Protein AF-A0A7C7NMW3-F1 (afdb_monomer)

Secondary structure (DSSP, 8-state):
---EEEEEEEEEEETTEEEEEEE-TT--TT--GGG--HHHHHHHHHHHT-S-EEEEE--SSTT--EEEEEE-TTS-B---HHHHHHHHHHHHHHTSS-SEEEEEETTEEEEEEEETTTTEEEEEPSPP---EE--SSTTTT-EEEESSSEEEEEE-SSHHHHHH--HHHHHHHHHTSGGGTTT--EEEEEEEEETTEEEEEEEETTTTEEES--HHHHHHHHHHHHHHH--SSEEEEEETTEEEEEEESSTT-EEEEE-EEEEEEEEEEEETTS-------PPP----GGGG--TT-EEEEEEEPP-SSTTTTT-EEEEEEEESSSSSPEEEEEEEEE----TTHHHHHHTT--EEEEEEEEHHHHHHHHHHTT--EEEEE----HHHHHHHHHHHHHHTSTTTSEEE-BTTTBSHHHHHHHHHHHHHGGGEE------S-BTTTTTHHHHTTSHHHHHHHHHH--GGGGSBP-TTTTTTSHHHHHHHHTT-EETTEES--GGGEEEEE--SS-SS-SS-TT-GGGGHHHHHHHHHHHHHHHHHHHHHH--S-SS--HHHHHHHHHHHHHHHHHHHHHHHHHHHHHHS--GGGTT-TTHHHHGGGGGGGS-TT-TTHHHHHHHHHHHHHHHHHHTTTTSSS---HHHHHHHHHHHHHHS----S----

Mean predicted aligned error: 14.84 Å

Sequence (668 aa):
MAEELQIEFQKWEGTGNTFIIINALGCGEDVDLFSLEDSVVEEICRKENTDGLIVLGESSELGVDMRCDYRNPDGSRSFCGNGTRASYAYARREGWVGERAVFKACDGLHEVKQNSNYELPSVKFRPVGEPRRILEGEFSGDFFLDTGSPHHLHYVKDEIELREFDIDGFGRKVRYSDMYSPDGSNVNAVLVRGVGEISLRTYERGVEAETKACGTGAVAAALTDFSINAGDKERKVKMEGGDLFVEFDKPDEVWLAGKASEMRRGVMKILGLLLLGMGLLQAPLQAQWFDNLSDEAVVSVLTGSPGADTYSAFGHTAIRIYDPSEVPVVDWVFNYGTFSFSDDFYMKFLKGHLDYTLTAAPFHMFNKSYLDEGRGLFEQILRLSTDEVRSVAKYLSWNLQEENAGYRYEFFRDNCASRVIVVLENALGEGFQTNCIADGRTFRDGLDPYIDGSPWTAFGMDFVLGSRADNVMPPCGSAYIPDDLSKALLSMTVNGEPLTSEADKIDLLIVEGAWLSGAPPESAARLVPTIVMVLLALIIAFLRFKSRTSTPQSSPNVNFKLFKIARSVVLIVASALGVMLLVMWTLTDHTDTWANCNLLWSLPALVYFVPTKFKMKATMTYVSVVLIATYLLLSPGILPQFTSISLWGAAISVILALTPIKPFINVR

Nearest PDB structures (foldseek):
  2otn-assembly1_A  TM=8.251E-01  e=8.794E-20  Bacillus anthracis str. Ames
  6d13-assembly1_A  TM=8.441E-01  e=9.697E-19  Escherichia coli S88
  4ik0-assembly1_A  TM=8.181E-01  e=1.616E-18  Escherichia coli K-12
  5h2g-assembly1_B  TM=7.554E-01  e=1.120E-16  Corynebacterium glutamicum ATCC 13032
  3fve-assembly1_A  TM=7.428E-01  e=6.359E-16  Mycobacterium tuberculosis

Radius of gyration: 34.9 Å; Cα contacts (8 Å, |Δi|>4): 1322; chains: 1; bounding box: 82×59×118 Å

Foldseek 3Di:
DFDWDKFKWFWKFQLQFIEIEGEPEPDAPVDDPLQFDLVVFLVCCVVVVGQWYWYWYDDPDFQALIETFTAGNSRDTADAQSSVQQVVVVCVVVLSDDQWGWYQGPVGIKIWGQDPVVSFIKIWFAQWDAKDAACDDPRHGWIWTCRSFTETEDEDEDDVCVVPPPCLVVQVPQQVDPVQPPQGHKYWYWYDPDVQEIEIWICDRPVSGIGQDGQSNQQNRLNVCCVVPNDAQKHWYQGNSGIWIWHADHSRTIMITGHMDTDDMDMDIDRPPRRDDDDDDDDDDDDQVLVVADQQKWKKKKWKFAAPDPLRLLTFIWIWIFGVPDVVTRTKTWFQRAFHDDPCCVVCVLQLFGKTFIDMHGVSVVLVVCVVRLIWMKMFIWPDGSQLSSLLSVLSSVCNDPVRGIDGDDLQADTRQNVVVVSSCNSQPPQKDLQFAFPFAFLLSLCCQRCLQPQVVNVVCLLQFALNSLDRAHGCSSRSRRVVSVVSLQRMGGNNHRGTDPVRMGTPGDHDDDSHDHHDPPDPVSCVLLVVLLVLLVLLVVLLVQLQPDDPDDDPPVSVVVNLVSLVVLLVVLCVSLVSLVCCQPRHPNVRSHNHLLNLQSNLSCLVVVDPPDPCSVVSLVVSLVSLVCSLVCQPPNDSGHHDSSSVSSSSSRSSSSDDRDHPDDPD

Solvent-accessible surface area (backbone atoms only — not comparable to full-atom values): 35548 Å² total; per-residue (Å²): 130,81,60,69,44,75,46,61,38,34,36,32,31,20,34,60,40,34,33,39,39,30,73,50,68,85,56,60,94,91,58,66,71,90,60,59,42,38,71,57,42,25,51,50,19,63,75,68,69,35,65,14,40,30,42,38,29,76,40,95,50,88,69,34,69,28,28,43,49,40,21,37,42,77,31,50,74,50,82,48,62,37,56,53,22,30,52,48,50,49,35,36,72,76,54,71,43,67,66,52,48,28,34,37,40,80,85,43,76,28,48,34,33,60,37,80,92,76,74,24,33,21,31,39,49,66,68,32,67,75,65,40,73,36,83,64,74,96,60,46,76,27,35,38,30,48,56,94,53,50,33,36,41,41,78,42,92,48,74,64,52,60,70,70,50,59,49,57,66,52,23,53,55,56,27,71,26,82,91,31,59,92,86,33,32,23,29,32,45,35,34,79,77,52,93,50,32,36,37,51,48,38,20,35,68,92,72,78,37,72,47,44,50,53,56,57,53,46,50,41,52,42,56,41,48,39,75,76,70,54,81,72,57,44,26,41,35,40,31,84,28,40,62,34,37,37,41,41,86,48,58,67,44,34,36,44,31,36,51,51,48,82,74,49,75,53,75,46,78,43,70,66,85,63,76,87,73,85,87,82,78,90,82,87,83,74,79,63,70,44,78,68,59,49,86,72,38,41,40,29,44,36,39,35,40,30,38,92,49,85,91,31,32,64,25,39,32,32,42,32,41,40,21,83,82,45,87,63,56,38,46,38,31,41,31,48,77,42,67,75,88,50,99,56,35,69,61,30,50,72,33,38,51,43,64,30,31,43,44,74,43,52,40,65,50,58,55,45,55,35,59,78,70,65,33,27,29,32,37,37,42,45,70,60,55,55,69,52,38,31,31,40,47,46,45,52,57,57,34,52,35,86,93,49,18,63,45,73,54,32,78,73,73,35,36,34,29,33,44,53,54,53,47,48,45,70,34,53,40,91,43,44,43,58,72,52,68,56,84,72,45,23,54,49,65,69,42,46,78,46,27,52,22,35,31,68,58,37,54,49,47,60,62,52,47,10,28,60,30,53,38,63,36,54,58,56,40,61,18,42,36,26,71,46,28,60,57,43,45,54,54,14,24,44,75,85,40,62,27,34,50,83,86,38,51,44,80,77,36,88,55,94,76,70,70,55,43,66,50,59,93,88,40,71,69,49,48,46,54,39,52,51,23,43,49,50,25,52,49,52,52,48,32,51,52,54,43,50,70,62,74,97,69,96,66,86,55,62,49,45,55,50,34,50,52,55,31,50,52,50,33,51,53,32,22,52,53,16,49,50,51,49,43,40,51,74,71,29,60,38,65,50,30,30,80,37,69,60,43,46,43,18,40,47,30,48,56,73,76,53,56,88,86,43,86,57,47,64,58,53,47,52,51,30,46,50,43,29,49,48,43,69,66,35,40,77,85,66,45,74,36,82,73,54,70,33,56,49,18,46,43,49,32,39,45,64,47,68,53,79,86,72,68,79,67,87,76,128

pLDDT: mean 87.05, std 13.74, range [29.47, 98.56]

Structure (mmCIF, N/CA/C/O backbone):
data_AF-A0A7C7NMW3-F1
#
_entry.id   AF-A0A7C7NMW3-F1
#
loop_
_atom_site.group_PDB
_atom_site.id
_atom_site.type_symbol
_atom_site.label_atom_id
_atom_site.label_alt_id
_atom_site.label_comp_id
_atom_site.label_asym_id
_atom_site.label_entity_id
_atom_site.label_seq_id
_atom_site.pdbx_PDB_ins_code
_atom_site.Cartn_x
_atom_site.Cartn_y
_atom_site.Cartn_z
_atom_site.occupancy
_atom_site.B_iso_or_equiv
_atom_site.auth_seq_id
_atom_site.auth_comp_id
_atom_site.auth_asym_id
_atom_site.auth_atom_id
_atom_site.pdbx_PDB_model_num
ATOM 1 N N . MET A 1 1 ? 4.848 33.197 8.387 1.00 31.14 1 MET A N 1
ATOM 2 C CA . MET A 1 1 ? 6.208 32.628 8.306 1.00 31.14 1 MET A CA 1
ATOM 3 C C . MET A 1 1 ? 6.073 31.454 7.366 1.00 31.14 1 MET A C 1
ATOM 5 O O . MET A 1 1 ? 5.204 30.642 7.636 1.00 31.14 1 MET A O 1
ATOM 9 N N . ALA A 1 2 ? 6.768 31.453 6.228 1.00 38.00 2 ALA A N 1
ATOM 10 C CA . ALA A 1 2 ? 6.707 30.321 5.305 1.00 38.00 2 ALA A CA 1
ATOM 11 C C . ALA A 1 2 ? 7.278 29.093 6.026 1.00 38.00 2 ALA A C 1
ATOM 13 O O . ALA A 1 2 ? 8.357 29.197 6.613 1.00 38.00 2 ALA A O 1
ATOM 14 N N . GLU A 1 3 ? 6.533 27.991 6.059 1.00 48.53 3 GLU A N 1
ATOM 15 C CA . GLU A 1 3 ? 7.037 26.726 6.589 1.00 48.53 3 GLU A CA 1
ATOM 16 C C . GLU A 1 3 ? 8.214 26.246 5.725 1.00 48.53 3 GLU A C 1
ATOM 18 O O . GLU A 1 3 ? 8.183 26.310 4.493 1.00 48.53 3 GLU A O 1
ATOM 23 N N . GLU A 1 4 ? 9.302 25.858 6.392 1.00 60.56 4 GLU A N 1
ATOM 24 C CA . GLU A 1 4 ? 10.484 25.250 5.776 1.00 60.56 4 GLU A CA 1
ATOM 25 C C . GLU A 1 4 ? 10.201 23.755 5.604 1.00 60.56 4 GLU A C 1
ATOM 27 O O . GLU A 1 4 ? 10.144 23.024 6.596 1.00 60.56 4 GLU A O 1
ATOM 32 N N . LEU A 1 5 ? 10.053 23.291 4.363 1.00 68.69 5 LEU A N 1
ATOM 33 C CA . LEU A 1 5 ? 9.921 21.870 4.061 1.00 68.69 5 LEU A CA 1
ATOM 34 C C . LEU A 1 5 ? 11.303 21.210 4.130 1.00 68.69 5 LEU A C 1
ATOM 36 O O . LEU A 1 5 ? 12.256 21.689 3.512 1.00 68.69 5 LEU A O 1
ATOM 40 N N . GLN A 1 6 ? 11.423 20.115 4.882 1.00 74.19 6 GLN A N 1
ATOM 41 C CA . GLN A 1 6 ? 12.633 19.291 4.923 1.00 74.19 6 GLN A CA 1
ATOM 42 C C . GLN A 1 6 ? 12.448 18.068 4.030 1.00 74.19 6 GLN A C 1
ATOM 44 O O . GLN A 1 6 ? 11.530 17.288 4.252 1.00 74.19 6 GLN A O 1
ATOM 49 N N . ILE A 1 7 ? 13.324 17.903 3.040 1.00 78.75 7 ILE A N 1
ATOM 50 C CA . ILE A 1 7 ? 13.301 16.777 2.104 1.00 78.75 7 ILE A CA 1
ATOM 51 C C . ILE A 1 7 ? 14.578 15.964 2.280 1.00 78.75 7 ILE A C 1
ATOM 53 O O . ILE A 1 7 ? 15.689 16.499 2.197 1.00 78.75 7 ILE A O 1
ATOM 57 N N . GLU A 1 8 ? 14.425 14.666 2.514 1.00 83.88 8 GLU A N 1
ATOM 58 C CA . GLU A 1 8 ? 15.535 13.720 2.496 1.00 83.88 8 GLU A CA 1
ATOM 59 C C . GLU A 1 8 ? 15.934 13.390 1.058 1.00 83.88 8 GLU A C 1
ATOM 61 O O . GLU A 1 8 ? 15.092 13.199 0.181 1.00 83.88 8 GLU A O 1
ATOM 66 N N . PHE A 1 9 ? 17.236 13.302 0.813 1.00 88.88 9 PHE A N 1
ATOM 67 C CA . PHE A 1 9 ? 17.763 12.939 -0.492 1.00 88.88 9 PHE A CA 1
ATOM 68 C C . PHE A 1 9 ? 18.963 12.012 -0.378 1.00 88.88 9 PHE A C 1
ATOM 70 O O . PHE A 1 9 ? 19.660 11.950 0.643 1.00 88.88 9 PHE A O 1
ATOM 77 N N . GLN A 1 10 ? 19.248 11.332 -1.482 1.00 92.69 10 GLN A N 1
ATOM 78 C CA . GLN A 1 10 ? 20.427 10.498 -1.623 1.00 92.69 10 GLN A CA 1
ATOM 79 C C . GLN A 1 10 ? 21.188 10.874 -2.879 1.00 92.69 10 GLN A C 1
ATOM 81 O O . GLN A 1 10 ? 20.622 10.944 -3.964 1.00 92.69 10 GLN A O 1
ATOM 86 N N . LYS A 1 11 ? 22.492 11.089 -2.741 1.00 94.25 11 LYS A N 1
ATOM 87 C CA . LYS A 1 11 ? 23.376 11.280 -3.879 1.00 94.25 11 LYS A CA 1
ATOM 88 C C . LYS A 1 11 ? 23.868 9.925 -4.362 1.00 94.25 11 LYS A C 1
ATOM 90 O O . LYS A 1 11 ? 24.456 9.170 -3.586 1.00 94.25 11 LYS A O 1
ATOM 95 N N . TRP A 1 12 ? 23.649 9.649 -5.635 1.00 96.19 12 TRP A N 1
ATOM 96 C CA . TRP A 1 12 ? 24.014 8.417 -6.319 1.00 96.19 12 TRP A CA 1
ATOM 97 C C . TRP A 1 12 ? 24.934 8.708 -7.493 1.00 96.19 12 TRP A C 1
ATOM 99 O O . TRP A 1 12 ? 24.940 9.814 -8.024 1.00 96.19 12 TRP A O 1
ATOM 109 N N . GLU A 1 13 ? 25.694 7.705 -7.907 1.00 94.25 13 GLU A N 1
ATOM 110 C CA . GLU A 1 13 ? 26.511 7.745 -9.112 1.00 94.25 13 GLU A CA 1
ATOM 111 C C . GLU A 1 13 ? 26.134 6.583 -10.034 1.00 94.25 13 GLU A C 1
ATOM 113 O O . GLU A 1 13 ? 26.056 5.443 -9.578 1.00 94.25 13 GLU A O 1
ATOM 118 N N . GLY A 1 14 ? 25.925 6.861 -11.320 1.00 93.31 14 GLY A N 1
ATOM 119 C CA . GLY A 1 14 ? 25.762 5.889 -12.396 1.00 93.31 14 GLY A CA 1
ATOM 120 C C . GLY A 1 14 ? 26.901 6.021 -13.403 1.00 93.31 14 GLY A C 1
ATOM 121 O O . GLY A 1 14 ? 26.835 6.859 -14.296 1.00 93.31 14 GLY A O 1
ATOM 122 N N . THR A 1 15 ? 27.933 5.183 -13.264 1.00 91.38 15 THR A N 1
ATOM 123 C CA . THR A 1 15 ? 29.105 5.124 -14.165 1.00 91.38 15 THR A CA 1
ATOM 124 C C . THR A 1 15 ? 29.717 6.511 -14.437 1.00 91.38 15 THR A C 1
ATOM 126 O O . THR A 1 15 ? 29.888 6.909 -15.581 1.00 91.38 15 THR A O 1
ATOM 129 N N . GLY A 1 16 ? 30.001 7.286 -13.385 1.00 85.06 16 GLY A N 1
ATOM 130 C CA . GLY A 1 16 ? 30.607 8.616 -13.488 1.00 85.06 16 GLY A CA 1
ATOM 131 C C . GLY A 1 16 ? 29.642 9.805 -13.515 1.00 85.06 16 GLY A C 1
ATOM 132 O O . GLY A 1 16 ? 30.090 10.902 -13.184 1.00 85.06 16 GLY A O 1
ATOM 133 N N . ASN A 1 17 ? 28.353 9.619 -13.838 1.00 89.81 17 ASN A N 1
ATOM 134 C CA . ASN A 1 17 ? 27.341 10.671 -13.657 1.00 89.81 17 ASN A CA 1
ATOM 135 C C . ASN A 1 17 ? 26.750 10.620 -12.253 1.00 89.81 17 ASN A C 1
ATOM 137 O O . ASN A 1 17 ? 26.473 9.540 -11.739 1.00 89.81 17 ASN A O 1
ATOM 141 N N . THR A 1 18 ? 26.500 11.775 -11.655 1.00 93.31 18 THR A N 1
ATOM 142 C CA . THR A 1 18 ? 25.977 11.910 -10.297 1.00 93.31 18 THR A CA 1
ATOM 143 C C . THR A 1 18 ? 24.560 12.461 -10.285 1.00 93.31 18 THR A C 1
ATOM 145 O O . THR A 1 18 ? 24.244 13.418 -10.987 1.00 93.31 18 THR A O 1
ATOM 148 N N . PHE A 1 19 ? 23.710 11.901 -9.431 1.00 95.06 19 PHE A N 1
ATOM 149 C CA . PHE A 1 19 ? 22.298 12.258 -9.324 1.00 95.06 19 PHE A CA 1
ATOM 150 C C . PHE A 1 19 ? 21.908 12.497 -7.873 1.00 95.06 19 PHE A C 1
ATOM 152 O O . PHE A 1 19 ? 22.360 11.781 -6.978 1.00 95.06 19 PHE A O 1
ATOM 159 N N . ILE A 1 20 ? 21.019 13.456 -7.645 1.00 96.69 20 ILE A N 1
ATOM 160 C CA . ILE A 1 20 ? 20.281 13.575 -6.388 1.00 96.69 20 ILE A CA 1
ATOM 161 C C . ILE A 1 20 ? 18.949 12.862 -6.568 1.00 96.69 20 ILE A C 1
ATOM 163 O O . ILE A 1 20 ? 18.123 13.306 -7.354 1.00 96.69 20 ILE A O 1
ATOM 167 N N . ILE A 1 21 ? 18.743 11.761 -5.853 1.00 96.12 21 ILE A N 1
ATOM 168 C CA . ILE A 1 21 ? 17.490 11.009 -5.856 1.00 96.12 21 ILE A CA 1
ATOM 169 C C . ILE A 1 21 ? 16.668 11.414 -4.633 1.00 96.12 21 ILE A C 1
ATOM 171 O O . ILE A 1 21 ? 17.139 11.314 -3.496 1.00 96.12 21 ILE A O 1
ATOM 175 N N . ILE A 1 22 ? 15.441 11.863 -4.882 1.00 93.12 22 ILE A N 1
ATOM 176 C CA . ILE A 1 22 ? 14.432 12.180 -3.875 1.00 93.12 22 ILE A CA 1
ATOM 177 C C . ILE A 1 22 ? 13.372 11.080 -3.902 1.00 93.12 22 ILE A C 1
ATOM 179 O O . ILE A 1 22 ? 12.843 10.734 -4.960 1.00 93.12 22 ILE A O 1
ATOM 183 N N . ASN A 1 23 ? 13.076 10.537 -2.723 1.00 89.81 23 ASN A N 1
ATOM 184 C CA . ASN A 1 23 ? 11.977 9.603 -2.536 1.00 89.81 23 ASN A CA 1
ATOM 185 C C . ASN A 1 23 ? 10.660 10.376 -2.408 1.00 89.81 23 ASN A C 1
ATOM 187 O O . ASN A 1 23 ? 10.502 11.129 -1.452 1.00 89.81 23 ASN A O 1
ATOM 191 N N . ALA A 1 24 ? 9.734 10.164 -3.338 1.00 85.50 24 ALA A N 1
ATOM 192 C CA . ALA A 1 24 ? 8.374 10.689 -3.261 1.00 85.50 24 ALA A CA 1
ATOM 193 C C . ALA A 1 24 ? 7.359 9.662 -2.719 1.00 85.50 24 ALA A C 1
ATOM 195 O O . ALA A 1 24 ? 6.186 9.994 -2.571 1.00 85.50 24 ALA A O 1
ATOM 196 N N . LEU A 1 25 ? 7.780 8.430 -2.402 1.00 74.88 25 LEU A N 1
ATOM 197 C CA . LEU A 1 25 ? 6.928 7.437 -1.743 1.00 74.88 25 LEU A CA 1
ATOM 198 C C . LEU A 1 25 ? 6.662 7.871 -0.293 1.00 74.88 25 LEU A C 1
ATOM 200 O O . LEU A 1 25 ? 7.593 7.963 0.511 1.00 74.88 25 LEU A O 1
ATOM 204 N N . GLY A 1 26 ? 5.395 8.130 0.043 1.00 58.34 26 GLY A N 1
ATOM 205 C CA . GLY A 1 26 ? 4.969 8.479 1.404 1.00 58.34 26 GLY A CA 1
ATOM 206 C C . GLY A 1 26 ? 5.177 9.943 1.813 1.00 58.34 26 GLY A C 1
ATOM 207 O O . GLY A 1 26 ? 5.054 10.261 2.997 1.00 58.34 26 GLY A O 1
ATOM 208 N N . CYS A 1 27 ? 5.477 10.848 0.874 1.00 58.88 27 CYS A N 1
ATOM 209 C CA . CYS A 1 27 ? 5.319 12.282 1.128 1.00 58.88 27 CYS A CA 1
ATOM 210 C C . CYS A 1 27 ? 3.819 12.602 1.264 1.00 58.88 27 CYS A C 1
ATOM 212 O O . CYS A 1 27 ? 3.015 12.077 0.499 1.00 58.88 27 CYS A O 1
ATOM 214 N N . GLY A 1 28 ? 3.429 13.414 2.256 1.00 50.84 28 GLY A N 1
ATOM 215 C CA . GLY A 1 28 ? 2.021 13.784 2.462 1.00 50.84 28 GLY A CA 1
ATOM 216 C C . GLY A 1 28 ? 1.403 14.417 1.208 1.00 50.84 28 GLY A C 1
ATOM 217 O O . GLY A 1 28 ? 2.116 15.066 0.443 1.00 50.84 28 GLY A O 1
ATOM 218 N N . GLU A 1 29 ? 0.090 14.238 1.015 1.00 51.00 29 GLU A N 1
ATOM 219 C CA . GLU A 1 29 ? -0.656 14.657 -0.192 1.00 51.00 29 GLU A CA 1
ATOM 220 C C . GLU A 1 29 ? -0.483 16.147 -0.555 1.00 51.00 29 GLU A C 1
ATOM 222 O O . GLU A 1 29 ? -0.667 16.526 -1.709 1.00 51.00 29 GLU A O 1
ATOM 227 N N . ASP A 1 30 ? -0.066 16.986 0.397 1.00 51.72 30 ASP A N 1
ATOM 228 C CA . ASP A 1 30 ? 0.114 18.428 0.209 1.00 51.72 30 ASP A CA 1
ATOM 229 C C . ASP A 1 30 ? 1.420 18.831 -0.509 1.00 51.72 30 ASP A C 1
ATOM 231 O O . ASP A 1 30 ? 1.622 20.015 -0.792 1.00 51.72 30 ASP A O 1
ATOM 235 N N . VAL A 1 31 ? 2.332 17.891 -0.806 1.00 64.75 31 VAL A N 1
ATOM 236 C CA . VAL A 1 31 ? 3.618 18.191 -1.465 1.00 64.75 31 VAL A CA 1
ATOM 237 C C . VAL A 1 31 ? 3.801 17.378 -2.745 1.00 64.75 31 VAL A C 1
ATOM 239 O O . VAL A 1 31 ? 4.307 16.256 -2.731 1.00 64.75 31 VAL A O 1
ATOM 242 N N . ASP A 1 32 ? 3.493 17.997 -3.885 1.00 76.38 32 ASP A N 1
ATOM 243 C CA . ASP A 1 32 ? 3.803 17.428 -5.198 1.00 76.38 32 ASP A CA 1
ATOM 244 C C . ASP A 1 32 ? 5.264 17.695 -5.600 1.00 76.38 32 ASP A C 1
ATOM 246 O O . ASP A 1 32 ? 5.612 18.713 -6.209 1.00 76.38 32 ASP A O 1
ATOM 250 N N . LEU A 1 33 ? 6.137 16.738 -5.279 1.00 83.31 33 LEU A N 1
ATOM 251 C CA . LEU A 1 33 ? 7.553 16.774 -5.656 1.00 83.31 33 LEU A CA 1
ATOM 252 C C . LEU A 1 33 ? 7.786 16.611 -7.165 1.00 83.31 33 LEU A C 1
ATOM 254 O O . LEU A 1 33 ? 8.827 17.030 -7.672 1.00 83.31 33 LEU A O 1
ATOM 258 N N . PHE A 1 34 ? 6.838 16.045 -7.914 1.00 85.88 34 PHE A N 1
ATOM 259 C CA . PHE A 1 34 ? 6.970 15.940 -9.368 1.00 85.88 34 PHE A CA 1
ATOM 260 C C . PHE A 1 34 ? 6.757 17.285 -10.067 1.00 85.88 34 PHE A C 1
ATOM 262 O O . PHE A 1 34 ? 7.219 17.463 -11.200 1.00 85.88 34 PHE A O 1
ATOM 269 N N . SER A 1 35 ? 6.134 18.243 -9.380 1.00 84.31 35 SER A N 1
ATOM 270 C CA . SER A 1 35 ? 5.864 19.601 -9.861 1.00 84.31 35 SER A CA 1
ATOM 271 C C . SER A 1 35 ? 6.819 20.658 -9.297 1.00 84.31 35 SER A C 1
ATOM 273 O O . SER A 1 35 ? 6.525 21.847 -9.385 1.00 84.31 35 SER A O 1
ATOM 275 N N . LEU A 1 36 ? 7.989 20.257 -8.776 1.00 84.19 36 LEU A N 1
ATOM 276 C CA . LEU A 1 36 ? 9.057 21.196 -8.407 1.00 84.19 36 LEU A CA 1
ATOM 277 C C . LEU A 1 36 ? 9.338 22.184 -9.551 1.00 84.19 36 LEU A C 1
ATOM 279 O O . LEU A 1 36 ? 9.412 21.780 -10.713 1.00 84.19 36 LEU A O 1
ATOM 283 N N . GLU A 1 37 ? 9.506 23.466 -9.240 1.00 84.00 37 GLU A N 1
ATOM 284 C CA . GLU A 1 37 ? 9.899 24.462 -10.239 1.00 84.00 37 GLU A CA 1
ATOM 285 C C . GLU A 1 37 ? 11.344 24.242 -10.711 1.00 84.00 37 GLU A C 1
ATOM 287 O O . GLU A 1 37 ? 12.215 23.854 -9.930 1.00 84.00 37 GLU A O 1
ATOM 292 N N . ASP A 1 38 ? 11.622 24.547 -11.980 1.00 86.38 38 ASP A N 1
ATOM 293 C CA . ASP A 1 38 ? 12.952 24.365 -12.583 1.00 86.38 38 ASP A CA 1
ATOM 294 C C . ASP A 1 38 ? 14.038 25.160 -11.838 1.00 86.38 38 ASP A C 1
ATOM 296 O O . ASP A 1 38 ? 15.127 24.648 -11.596 1.00 86.38 38 ASP A O 1
ATOM 300 N N . SER A 1 39 ? 13.702 26.354 -11.335 1.00 83.81 39 SER A N 1
ATOM 301 C CA . SER A 1 39 ? 14.605 27.182 -10.519 1.00 83.81 39 SER A CA 1
ATOM 302 C C . SER A 1 39 ? 15.042 26.506 -9.208 1.00 83.81 39 SER A C 1
ATOM 304 O O . SER A 1 39 ? 16.170 26.695 -8.745 1.00 83.81 39 SER A O 1
ATOM 306 N N . VAL A 1 40 ? 14.173 25.679 -8.616 1.00 85.88 40 VAL A N 1
ATOM 307 C CA . VAL A 1 40 ? 14.478 24.901 -7.408 1.00 85.88 40 VAL A CA 1
ATOM 308 C C . VAL A 1 40 ? 15.405 23.741 -7.758 1.00 85.88 40 VAL A C 1
ATOM 310 O O . VAL A 1 40 ? 16.369 23.476 -7.037 1.00 85.88 40 VAL A O 1
ATOM 313 N N . VAL A 1 41 ? 15.151 23.074 -8.885 1.00 88.62 41 VAL A N 1
ATOM 314 C CA . VAL A 1 41 ? 16.004 21.993 -9.400 1.00 88.62 41 VAL A CA 1
ATOM 315 C C . VAL A 1 41 ? 17.410 22.514 -9.704 1.00 88.62 41 VAL A C 1
ATOM 317 O O . VAL A 1 41 ? 18.387 21.902 -9.266 1.00 88.62 41 VAL A O 1
ATOM 320 N N . GLU A 1 42 ? 17.513 23.669 -10.366 1.00 88.19 42 GLU A N 1
ATOM 321 C CA . GLU A 1 42 ? 18.771 24.374 -10.633 1.00 88.19 42 GLU A CA 1
ATOM 322 C C . GLU A 1 42 ? 19.546 24.663 -9.346 1.00 88.19 42 GLU A C 1
ATOM 324 O O . GLU A 1 42 ? 20.746 24.380 -9.238 1.00 88.19 42 GLU A O 1
ATOM 329 N N . GLU A 1 43 ? 18.867 25.210 -8.335 1.00 87.81 43 GLU A N 1
ATOM 330 C CA . GLU A 1 43 ? 19.501 25.534 -7.065 1.00 87.81 43 GLU A CA 1
ATOM 331 C C . GLU A 1 43 ? 20.029 24.283 -6.354 1.00 87.81 43 GLU A C 1
ATOM 333 O O . GLU A 1 43 ? 21.167 24.297 -5.866 1.00 87.81 43 GLU A O 1
ATOM 338 N N . ILE A 1 44 ? 19.242 23.201 -6.326 1.00 90.06 44 ILE A N 1
ATOM 339 C CA . ILE A 1 44 ? 19.649 21.922 -5.736 1.00 90.06 44 ILE A CA 1
ATOM 340 C C . ILE A 1 44 ? 20.858 21.363 -6.485 1.00 90.06 44 ILE A C 1
ATOM 342 O O . ILE A 1 44 ? 21.873 21.070 -5.850 1.00 90.06 44 ILE A O 1
ATOM 346 N N . CYS A 1 45 ? 20.793 21.266 -7.816 1.00 89.50 45 CYS A N 1
ATOM 347 C CA . CYS A 1 45 ? 21.872 20.699 -8.621 1.00 89.50 45 CYS A CA 1
ATOM 348 C C . CYS A 1 45 ? 23.176 21.486 -8.460 1.00 89.50 45 CYS A C 1
ATOM 350 O O . CYS A 1 45 ? 24.239 20.892 -8.265 1.00 89.50 45 CYS A O 1
ATOM 352 N N . ARG A 1 46 ? 23.095 22.822 -8.433 1.00 89.56 46 ARG A N 1
ATOM 353 C CA . ARG A 1 46 ? 24.241 23.708 -8.188 1.00 89.56 46 ARG A CA 1
ATOM 354 C C . ARG A 1 46 ? 24.826 23.529 -6.787 1.00 89.56 46 ARG A C 1
ATOM 356 O O . ARG A 1 46 ? 26.044 23.467 -6.637 1.00 89.56 46 ARG A O 1
ATOM 363 N N . LYS A 1 47 ? 23.983 23.473 -5.752 1.00 89.94 47 LYS A N 1
ATOM 364 C CA . LYS A 1 47 ? 24.424 23.344 -4.352 1.00 89.94 47 LYS A CA 1
ATOM 365 C C . LYS A 1 47 ? 25.059 21.983 -4.080 1.00 89.94 47 LYS A C 1
ATOM 367 O O . LYS A 1 47 ? 26.044 21.891 -3.350 1.00 89.94 47 LYS A O 1
ATOM 372 N N . GLU A 1 48 ? 24.490 20.942 -4.670 1.00 89.75 48 GLU A N 1
ATOM 373 C CA . GLU A 1 48 ? 24.917 19.560 -4.497 1.00 89.75 48 GLU A CA 1
ATOM 374 C C . GLU A 1 48 ? 26.005 19.136 -5.490 1.00 89.75 48 GLU A C 1
ATOM 376 O O . GLU A 1 48 ? 26.595 18.066 -5.314 1.00 89.75 48 GLU A O 1
ATOM 381 N N . ASN A 1 49 ? 26.303 19.974 -6.490 1.00 90.00 49 ASN A N 1
ATOM 382 C CA . ASN A 1 49 ? 27.234 19.719 -7.588 1.00 90.00 49 ASN A CA 1
ATOM 383 C C . ASN A 1 49 ? 26.982 18.343 -8.222 1.00 90.00 49 ASN A C 1
ATOM 385 O O . ASN A 1 49 ? 27.748 17.395 -8.003 1.00 90.00 49 ASN A O 1
ATOM 389 N N . THR A 1 50 ? 25.841 18.213 -8.898 1.00 91.50 50 THR A N 1
ATOM 390 C CA . THR A 1 50 ? 25.345 16.955 -9.468 1.00 91.50 50 THR A CA 1
ATOM 391 C C . THR A 1 50 ? 24.879 17.147 -10.912 1.00 91.50 50 THR A C 1
ATOM 393 O O . THR A 1 50 ? 24.500 18.254 -11.287 1.00 91.50 50 THR A O 1
ATOM 396 N N . ASP A 1 51 ? 24.861 16.070 -11.697 1.00 89.56 51 ASP A N 1
ATOM 397 C CA . ASP A 1 51 ? 24.460 16.075 -13.115 1.00 89.56 51 ASP A CA 1
ATOM 398 C C . ASP A 1 51 ? 22.935 16.011 -13.315 1.00 89.56 51 ASP A C 1
ATOM 400 O O . ASP A 1 51 ? 22.439 15.986 -14.439 1.00 89.56 51 ASP A O 1
ATOM 404 N N . GLY A 1 52 ? 22.164 15.975 -12.229 1.00 91.62 52 GLY A N 1
ATOM 405 C CA . GLY A 1 52 ? 20.717 16.123 -12.274 1.00 91.62 52 GLY A CA 1
ATOM 406 C C . GLY A 1 52 ? 20.015 15.633 -11.017 1.00 91.62 52 GLY A C 1
ATOM 407 O O . GLY A 1 52 ? 20.623 15.076 -10.095 1.00 91.62 52 GLY A O 1
ATOM 408 N N . LEU A 1 53 ? 18.707 15.844 -11.001 1.00 95.69 53 LEU A N 1
ATOM 409 C CA . LEU A 1 53 ? 17.808 15.473 -9.920 1.00 95.69 53 LEU A CA 1
ATOM 410 C C . LEU A 1 53 ? 16.808 14.438 -10.426 1.00 95.69 53 LEU A C 1
ATOM 412 O O . LEU A 1 53 ? 16.300 14.546 -11.537 1.00 95.69 53 LEU A O 1
ATOM 416 N N . ILE A 1 54 ? 16.529 13.428 -9.611 1.00 96.75 54 ILE A N 1
ATOM 417 C CA . ILE A 1 54 ? 15.548 12.393 -9.903 1.00 96.75 54 ILE A CA 1
ATOM 418 C C . ILE A 1 54 ? 14.516 12.378 -8.787 1.00 96.75 54 ILE A C 1
ATOM 420 O O . ILE A 1 54 ? 14.861 12.155 -7.627 1.00 96.75 54 ILE A O 1
ATOM 424 N N . VAL A 1 55 ? 13.250 12.562 -9.146 1.00 94.56 55 VAL A N 1
ATOM 425 C CA . VAL A 1 55 ? 12.127 12.271 -8.251 1.00 94.56 55 VAL A CA 1
ATOM 426 C C . VAL A 1 55 ? 11.608 10.883 -8.596 1.00 94.56 55 VAL A C 1
ATOM 428 O O . VAL A 1 55 ? 11.217 10.625 -9.737 1.00 94.56 55 VAL A O 1
ATOM 431 N N . LEU A 1 56 ? 11.651 9.979 -7.620 1.00 94.25 56 LEU A N 1
ATOM 432 C CA . LEU A 1 56 ? 11.215 8.595 -7.775 1.00 94.25 56 LEU A CA 1
ATOM 433 C C . LEU A 1 56 ? 9.999 8.348 -6.880 1.00 94.25 56 LEU A C 1
ATOM 435 O O . LEU A 1 56 ? 10.071 8.582 -5.675 1.00 94.25 56 LEU A O 1
ATOM 439 N N . GLY A 1 57 ? 8.889 7.892 -7.457 1.00 90.12 57 GLY A N 1
ATOM 440 C CA . GLY A 1 57 ? 7.636 7.706 -6.722 1.00 90.12 57 GLY A CA 1
ATOM 441 C C . GLY A 1 57 ? 6.652 6.776 -7.421 1.00 90.12 57 GLY A C 1
ATOM 442 O O . GLY A 1 57 ? 6.999 6.123 -8.408 1.00 90.12 57 GLY A O 1
ATOM 443 N N . GLU A 1 58 ? 5.429 6.716 -6.897 1.00 82.00 58 GLU A N 1
ATOM 444 C CA . GLU A 1 58 ? 4.375 5.842 -7.418 1.00 82.00 58 GLU A CA 1
ATOM 445 C C . GLU A 1 58 ? 3.943 6.259 -8.828 1.00 82.00 58 GLU A C 1
ATOM 447 O O . GLU A 1 58 ? 3.981 7.435 -9.209 1.00 82.00 58 GLU A O 1
ATOM 452 N N . SER A 1 59 ? 3.532 5.269 -9.614 1.00 77.44 59 SER A N 1
ATOM 453 C CA . SER A 1 59 ? 2.855 5.479 -10.886 1.00 77.44 59 SER A CA 1
ATOM 454 C C . SER A 1 59 ? 1.382 5.127 -10.722 1.00 77.44 59 SER A C 1
ATOM 456 O O . SER A 1 59 ? 1.055 4.068 -10.202 1.00 77.44 59 SER A O 1
ATOM 458 N N . SER A 1 60 ? 0.493 5.986 -11.217 1.00 69.50 60 SER A N 1
ATOM 459 C CA . SER A 1 60 ? -0.936 5.672 -11.351 1.00 69.50 60 SER A CA 1
ATOM 460 C C . SER A 1 60 ? -1.245 4.809 -12.582 1.00 69.50 60 SER A C 1
ATOM 462 O O . SER A 1 60 ? -2.383 4.394 -12.788 1.00 69.50 60 SER A O 1
ATOM 464 N N . GLU A 1 61 ? -0.243 4.556 -13.429 1.00 72.19 61 GLU A N 1
ATOM 465 C CA . GLU A 1 61 ? -0.365 3.743 -14.636 1.00 72.19 61 GLU A CA 1
ATOM 466 C C . GLU A 1 61 ? -0.167 2.257 -14.316 1.00 72.19 61 GLU A C 1
ATOM 468 O O . GLU A 1 61 ? 0.902 1.852 -13.860 1.00 72.19 61 GLU A O 1
ATOM 473 N N . LEU A 1 62 ? -1.193 1.448 -14.585 1.00 64.06 62 LEU A N 1
ATOM 474 C CA . LEU A 1 62 ? -1.155 -0.007 -14.420 1.00 64.06 62 LEU A CA 1
ATOM 475 C C . LEU A 1 62 ? -0.075 -0.630 -15.318 1.00 64.06 62 LEU A C 1
ATOM 477 O O . LEU A 1 62 ? 0.068 -0.263 -16.481 1.00 64.06 62 LEU A O 1
ATOM 481 N N . GLY A 1 63 ? 0.691 -1.569 -14.763 1.00 71.69 63 GLY A N 1
ATOM 482 C CA . GLY A 1 63 ? 1.859 -2.175 -15.420 1.00 71.69 63 GLY A CA 1
ATOM 483 C C . GLY A 1 63 ? 3.161 -1.373 -15.283 1.00 71.69 63 GLY A C 1
ATOM 484 O O . GLY A 1 63 ? 4.187 -1.793 -15.809 1.00 71.69 63 GLY A O 1
ATOM 485 N N . VAL A 1 64 ? 3.153 -0.240 -14.573 1.00 81.56 64 VAL A N 1
ATOM 486 C CA . VAL A 1 64 ? 4.347 0.575 -14.312 1.00 81.56 64 VAL A CA 1
ATOM 487 C C . VAL A 1 64 ? 4.675 0.558 -12.824 1.00 81.56 64 VAL A C 1
ATOM 489 O O . VAL A 1 64 ? 3.931 1.116 -12.025 1.00 81.56 64 VAL A O 1
ATOM 492 N N . ASP A 1 65 ? 5.818 -0.013 -12.448 1.00 85.56 65 ASP A N 1
ATOM 493 C CA . ASP A 1 65 ? 6.227 -0.116 -11.044 1.00 85.56 65 ASP A CA 1
ATOM 494 C C . ASP A 1 65 ? 6.514 1.248 -10.409 1.00 85.56 65 ASP A C 1
ATOM 496 O O . ASP A 1 65 ? 6.145 1.489 -9.262 1.00 85.56 65 ASP A O 1
ATOM 500 N N . MET A 1 66 ? 7.196 2.145 -11.133 1.00 90.38 66 MET A N 1
ATOM 501 C CA . MET A 1 66 ? 7.604 3.447 -10.592 1.00 90.38 66 MET A CA 1
ATOM 502 C C . MET A 1 66 ? 7.615 4.557 -11.644 1.00 90.38 66 MET A C 1
ATOM 504 O O . MET A 1 66 ? 7.988 4.352 -12.801 1.00 90.38 66 MET A O 1
ATOM 508 N N . ARG A 1 67 ? 7.300 5.783 -11.221 1.00 92.50 67 ARG A N 1
ATOM 509 C CA . ARG A 1 67 ? 7.562 7.005 -11.988 1.00 92.50 67 ARG A CA 1
ATOM 510 C C . ARG A 1 67 ? 8.961 7.523 -11.660 1.00 92.50 67 ARG A C 1
ATOM 512 O O . ARG A 1 67 ? 9.258 7.801 -10.502 1.00 92.50 67 ARG A O 1
ATOM 519 N N . CYS A 1 68 ? 9.798 7.692 -12.682 1.00 94.81 68 CYS A N 1
ATOM 520 C CA . CYS A 1 68 ? 11.176 8.170 -12.576 1.00 94.81 68 CYS A CA 1
ATOM 521 C C . CYS A 1 68 ? 11.333 9.495 -13.345 1.00 94.81 68 CYS A C 1
ATOM 523 O O . CYS A 1 68 ? 11.623 9.493 -14.541 1.00 94.81 68 CYS A O 1
ATOM 525 N N . ASP A 1 69 ? 11.140 10.630 -12.666 1.00 93.88 69 ASP A N 1
ATOM 526 C CA . ASP A 1 69 ? 11.256 11.970 -13.266 1.00 93.88 69 ASP A CA 1
ATOM 527 C C . ASP A 1 69 ? 12.700 12.476 -13.158 1.00 93.88 69 ASP A C 1
ATOM 529 O O . ASP A 1 69 ? 13.099 13.002 -12.119 1.00 93.88 69 ASP A O 1
ATOM 533 N N . TYR A 1 70 ? 13.497 12.279 -14.215 1.00 93.75 70 TYR A N 1
ATOM 534 C CA . TYR A 1 70 ? 14.837 12.861 -14.320 1.00 93.75 70 TYR A CA 1
ATOM 535 C C . TYR A 1 70 ? 14.765 14.293 -14.846 1.00 93.75 70 TYR A C 1
ATOM 537 O O . TYR A 1 70 ? 14.170 14.564 -15.894 1.00 93.75 70 TYR A O 1
ATOM 545 N N . ARG A 1 71 ? 15.440 15.192 -14.133 1.00 91.75 71 ARG A N 1
ATOM 546 C CA . ARG A 1 71 ? 15.630 16.582 -14.517 1.00 91.75 71 ARG A CA 1
ATOM 547 C C . ARG A 1 71 ? 17.109 16.930 -14.588 1.00 91.75 71 ARG A C 1
ATOM 549 O O . ARG A 1 71 ? 17.884 16.622 -13.678 1.00 91.75 71 ARG A O 1
ATOM 556 N N . ASN A 1 72 ? 17.471 17.596 -15.675 1.00 86.38 72 ASN A N 1
ATOM 557 C CA . ASN A 1 72 ? 18.788 18.164 -15.911 1.00 86.38 72 ASN A CA 1
ATOM 558 C C . ASN A 1 72 ? 19.094 19.289 -14.901 1.00 86.38 72 ASN A C 1
ATOM 560 O O . ASN A 1 72 ? 18.182 19.789 -14.233 1.00 86.38 72 ASN A O 1
ATOM 564 N N . PRO A 1 73 ? 20.358 19.743 -14.801 1.00 88.25 73 PRO A N 1
ATOM 565 C CA . PRO A 1 73 ? 20.726 20.850 -13.922 1.00 88.25 73 PRO A CA 1
ATOM 566 C C . PRO A 1 73 ? 20.017 22.175 -14.223 1.00 88.25 73 PRO A C 1
ATOM 568 O O . PRO A 1 73 ? 20.023 23.032 -13.354 1.00 88.25 73 PRO A O 1
ATOM 571 N N . ASP A 1 74 ? 19.426 22.342 -15.409 1.00 80.56 74 ASP A N 1
ATOM 572 C CA . ASP A 1 74 ? 18.599 23.492 -15.814 1.00 80.56 74 ASP A CA 1
ATOM 573 C C . ASP A 1 74 ? 17.086 23.276 -15.573 1.00 80.56 74 ASP A C 1
ATOM 575 O O . ASP A 1 74 ? 16.256 24.057 -16.027 1.00 80.56 74 ASP A O 1
ATOM 579 N N . GLY A 1 75 ? 16.707 22.176 -14.912 1.00 83.88 75 GLY A N 1
ATOM 580 C CA . GLY A 1 75 ? 15.320 21.792 -14.638 1.00 83.88 75 GLY A CA 1
ATOM 581 C C . GLY A 1 75 ? 14.599 21.072 -15.783 1.00 83.88 75 GLY A C 1
ATOM 582 O O . GLY A 1 75 ? 13.580 20.419 -15.542 1.00 83.88 75 GLY A O 1
ATOM 583 N N . SER A 1 76 ? 15.140 21.097 -17.006 1.00 82.56 76 SER A N 1
ATOM 584 C CA . SER A 1 76 ? 14.521 20.433 -18.157 1.00 82.56 76 SER A CA 1
ATOM 585 C C . SER A 1 76 ? 14.451 18.910 -17.981 1.00 82.56 76 SER A C 1
ATOM 587 O O . SER A 1 76 ? 15.318 18.290 -17.363 1.00 82.56 76 SER A O 1
ATOM 589 N N . ARG A 1 77 ? 13.411 18.276 -18.537 1.00 86.62 77 ARG A N 1
ATOM 590 C CA . ARG A 1 77 ? 13.226 16.815 -18.485 1.00 86.62 77 ARG A CA 1
ATOM 591 C C . ARG A 1 77 ? 13.844 16.137 -19.695 1.00 86.62 77 ARG A C 1
ATOM 593 O O . ARG A 1 77 ? 13.659 16.588 -20.823 1.00 86.62 77 ARG A O 1
ATOM 600 N N . SER A 1 78 ? 14.525 15.022 -19.464 1.00 82.62 78 SER A N 1
ATOM 601 C CA . SER A 1 78 ? 15.056 14.171 -20.529 1.00 82.62 78 SER A CA 1
ATOM 602 C C . SER A 1 78 ? 15.162 12.713 -20.075 1.00 82.62 78 SER A C 1
ATOM 604 O O . SER A 1 78 ? 14.982 12.401 -18.897 1.00 82.62 78 SER A O 1
ATOM 606 N N . PHE A 1 79 ? 15.417 11.798 -21.009 1.00 86.75 79 PHE A N 1
ATOM 607 C CA . PHE A 1 79 ? 15.736 10.419 -20.659 1.00 86.75 79 PHE A CA 1
ATOM 608 C C . PHE A 1 79 ? 17.221 10.294 -20.320 1.00 86.75 79 PHE A C 1
ATOM 610 O O . PHE A 1 79 ? 18.078 10.692 -21.108 1.00 86.75 79 PHE A O 1
ATOM 617 N N . CYS A 1 80 ? 17.532 9.684 -19.176 1.00 87.56 80 CYS A N 1
ATOM 618 C CA . CYS A 1 80 ? 18.904 9.415 -18.763 1.00 87.56 80 CYS A CA 1
ATOM 619 C C . CYS A 1 80 ? 19.068 7.950 -18.368 1.00 87.56 80 CYS A C 1
ATOM 621 O O . CYS A 1 80 ? 18.769 7.561 -17.241 1.00 87.56 80 CYS A O 1
ATOM 623 N N . GLY A 1 81 ? 19.630 7.134 -19.264 1.00 90.31 81 GLY A N 1
ATOM 624 C CA . GLY A 1 81 ? 19.863 5.716 -18.982 1.00 90.31 81 GLY A CA 1
ATOM 625 C C . GLY A 1 81 ? 20.759 5.470 -17.758 1.00 90.31 81 GLY A C 1
ATOM 626 O O . GLY A 1 81 ? 20.580 4.473 -17.061 1.00 90.31 81 GLY A O 1
ATOM 627 N N . ASN A 1 82 ? 21.708 6.365 -17.456 1.00 92.12 82 ASN A N 1
ATOM 628 C CA . ASN A 1 82 ? 22.549 6.269 -16.253 1.00 92.12 82 ASN A CA 1
ATOM 629 C C . ASN A 1 82 ? 21.744 6.572 -14.980 1.00 92.12 82 ASN A C 1
ATOM 631 O O . ASN A 1 82 ? 21.848 5.826 -14.004 1.00 92.12 82 ASN A O 1
ATOM 635 N N . GLY A 1 83 ? 20.886 7.595 -15.033 1.00 93.44 83 GLY A N 1
ATOM 636 C CA . GLY A 1 83 ? 19.946 7.943 -13.971 1.00 93.44 83 GLY A CA 1
ATOM 637 C C . GLY A 1 83 ? 18.941 6.824 -13.706 1.00 93.44 83 GLY A C 1
ATOM 638 O O . GLY A 1 83 ? 18.806 6.390 -12.570 1.00 93.44 83 GLY A O 1
ATOM 639 N N . THR A 1 84 ? 18.319 6.262 -14.746 1.00 95.50 84 THR A N 1
ATOM 640 C CA . THR A 1 84 ? 17.352 5.160 -14.613 1.00 95.50 84 THR A CA 1
ATOM 641 C C . THR A 1 84 ? 17.971 3.914 -13.969 1.00 95.50 84 THR A C 1
ATOM 643 O O . THR A 1 84 ? 17.347 3.304 -13.103 1.00 95.50 84 THR A O 1
ATOM 646 N N . ARG A 1 85 ? 19.222 3.555 -14.306 1.00 96.62 85 ARG A N 1
ATOM 647 C CA . ARG A 1 85 ? 19.931 2.446 -13.632 1.00 96.62 85 ARG A CA 1
ATOM 648 C C . ARG A 1 85 ? 20.239 2.752 -12.169 1.00 96.62 85 ARG A C 1
ATOM 650 O O . ARG A 1 85 ? 20.130 1.853 -11.338 1.00 96.62 85 ARG A O 1
ATOM 657 N N . ALA A 1 86 ? 20.612 3.992 -11.849 1.00 96.75 86 ALA A N 1
ATOM 658 C CA . ALA A 1 86 ? 20.808 4.421 -10.466 1.00 96.75 86 ALA A CA 1
ATOM 659 C C . ALA A 1 86 ? 19.497 4.371 -9.669 1.00 96.75 86 ALA A C 1
ATOM 661 O O . ALA A 1 86 ? 19.488 3.837 -8.562 1.00 96.75 86 ALA A O 1
ATOM 662 N N . SER A 1 87 ? 18.385 4.815 -10.256 1.00 97.25 87 SER A N 1
ATOM 663 C CA . SER A 1 87 ? 17.053 4.712 -9.658 1.00 97.25 87 SER A CA 1
ATOM 664 C C . SER A 1 87 ? 16.614 3.268 -9.451 1.00 97.25 87 SER A C 1
ATOM 666 O O . SER A 1 87 ? 16.079 2.951 -8.395 1.00 97.25 87 SER A O 1
ATOM 668 N N . TYR A 1 88 ? 16.875 2.372 -10.408 1.00 97.44 88 TYR A N 1
ATOM 669 C CA . TYR A 1 88 ? 16.584 0.946 -10.245 1.00 97.44 88 TYR A CA 1
ATOM 670 C C . TYR A 1 88 ? 17.424 0.324 -9.123 1.00 97.44 88 TYR A C 1
ATOM 672 O O . TYR A 1 88 ? 16.887 -0.362 -8.257 1.00 97.44 88 TYR A O 1
ATOM 680 N N . ALA A 1 89 ? 18.731 0.604 -9.086 1.00 96.62 89 ALA A N 1
ATOM 681 C CA . ALA A 1 89 ? 19.608 0.125 -8.019 1.00 96.62 89 ALA A CA 1
ATOM 682 C C . ALA A 1 89 ? 19.173 0.644 -6.638 1.00 96.62 89 ALA A C 1
ATOM 684 O O . ALA A 1 89 ? 19.216 -0.100 -5.657 1.00 96.62 89 ALA A O 1
ATOM 685 N N . TYR A 1 90 ? 18.722 1.899 -6.569 1.00 95.38 90 TYR A N 1
ATOM 686 C CA . TYR A 1 90 ? 18.143 2.484 -5.367 1.00 95.38 90 TYR A CA 1
ATOM 687 C C . TYR A 1 90 ? 16.852 1.772 -4.950 1.00 95.38 90 TYR A C 1
ATOM 689 O O . TYR A 1 90 ? 16.792 1.233 -3.846 1.00 95.38 90 TYR A O 1
ATOM 697 N N . ALA A 1 91 ? 15.865 1.691 -5.843 1.00 94.50 91 ALA A N 1
ATOM 698 C CA . ALA A 1 91 ? 14.577 1.056 -5.578 1.00 94.50 91 ALA A CA 1
ATOM 699 C C . ALA A 1 91 ? 14.725 -0.416 -5.169 1.00 94.50 91 ALA A C 1
ATOM 701 O O . ALA A 1 91 ? 14.088 -0.867 -4.219 1.00 94.50 91 ALA A O 1
ATOM 702 N N . ARG A 1 92 ? 15.619 -1.165 -5.828 1.00 93.06 92 ARG A N 1
ATOM 703 C CA . ARG A 1 92 ? 15.905 -2.565 -5.486 1.00 93.06 92 ARG A CA 1
ATOM 704 C C . ARG A 1 92 ? 16.514 -2.688 -4.092 1.00 93.06 92 ARG A C 1
ATOM 706 O O . ARG A 1 92 ? 16.136 -3.582 -3.341 1.00 93.06 92 ARG A O 1
ATOM 713 N N . ARG A 1 93 ? 17.424 -1.783 -3.712 1.00 92.44 93 ARG A N 1
ATOM 714 C CA . ARG A 1 93 ? 18.022 -1.775 -2.368 1.00 92.44 93 ARG A CA 1
ATOM 715 C C . ARG A 1 93 ? 16.988 -1.486 -1.281 1.00 92.44 93 ARG A C 1
ATOM 717 O O . ARG A 1 93 ? 17.023 -2.125 -0.235 1.00 92.44 93 ARG A O 1
ATOM 724 N N . GLU A 1 94 ? 16.073 -0.554 -1.526 1.00 88.50 94 GLU A N 1
ATOM 725 C CA . GLU A 1 94 ? 14.960 -0.284 -0.607 1.00 88.50 94 GLU A CA 1
ATOM 726 C C . GLU A 1 94 ? 13.893 -1.401 -0.637 1.00 88.50 94 GLU A C 1
ATOM 728 O O . GLU A 1 94 ? 12.992 -1.449 0.200 1.00 88.50 94 GLU A O 1
ATOM 733 N N . GLY A 1 95 ? 14.018 -2.360 -1.563 1.00 85.06 95 GLY A N 1
ATOM 734 C CA . GLY A 1 95 ? 13.093 -3.471 -1.778 1.00 85.06 95 GLY A CA 1
ATOM 735 C C . GLY A 1 95 ? 11.742 -3.036 -2.339 1.00 85.06 95 GLY A C 1
ATOM 736 O O . GLY A 1 95 ? 10.747 -3.713 -2.107 1.00 85.06 95 GLY A O 1
ATOM 737 N N . TRP A 1 96 ? 11.712 -1.906 -3.046 1.00 86.25 96 TRP A N 1
ATOM 738 C CA . TRP A 1 96 ? 10.537 -1.400 -3.754 1.00 86.25 96 TRP A CA 1
ATOM 739 C C . TRP A 1 96 ? 10.324 -2.067 -5.103 1.00 86.25 96 TRP A C 1
ATOM 741 O O . TRP A 1 96 ? 9.268 -1.878 -5.683 1.00 86.25 96 TRP A O 1
ATOM 751 N N . VAL A 1 97 ? 11.315 -2.794 -5.624 1.00 87.75 97 VAL A N 1
ATOM 752 C CA . VAL A 1 97 ? 11.244 -3.571 -6.871 1.00 87.75 97 VAL A CA 1
ATOM 753 C C . VAL A 1 97 ? 12.111 -4.827 -6.775 1.00 87.75 97 VAL A C 1
ATOM 755 O O . VAL A 1 97 ? 13.061 -4.870 -5.990 1.00 87.75 97 VAL A O 1
ATOM 758 N N . GLY A 1 98 ? 11.789 -5.844 -7.581 1.00 86.44 98 GLY A N 1
ATOM 759 C CA . GLY A 1 98 ? 12.519 -7.115 -7.655 1.00 86.44 98 GLY A CA 1
ATOM 760 C C . GLY A 1 98 ? 13.668 -7.141 -8.678 1.00 86.44 98 GLY A C 1
ATOM 761 O O . GLY A 1 98 ? 14.321 -6.135 -8.964 1.00 86.44 98 GLY A O 1
ATOM 762 N N . GLU A 1 99 ? 13.927 -8.322 -9.257 1.00 88.94 99 GLU A N 1
ATOM 763 C CA . GLU A 1 99 ? 14.950 -8.538 -10.306 1.00 88.94 99 GLU A CA 1
ATOM 764 C C . GLU A 1 99 ? 14.627 -7.836 -11.635 1.00 88.94 99 GLU A C 1
ATOM 766 O O . GLU A 1 99 ? 15.517 -7.643 -12.466 1.00 88.94 99 GLU A O 1
ATOM 771 N N . ARG A 1 100 ? 13.360 -7.467 -11.844 1.00 93.31 100 ARG A N 1
ATOM 772 C CA . ARG A 1 100 ? 12.857 -6.708 -12.991 1.00 93.31 100 ARG A CA 1
ATOM 773 C C . ARG A 1 100 ? 11.823 -5.691 -12.518 1.00 93.31 100 ARG A C 1
ATOM 775 O O . ARG A 1 100 ? 11.182 -5.926 -11.497 1.00 93.31 100 ARG A O 1
ATOM 782 N N . ALA A 1 101 ? 11.691 -4.593 -13.251 1.00 93.12 101 ALA A N 1
ATOM 783 C CA . ALA A 1 101 ? 10.638 -3.596 -13.076 1.00 93.12 101 ALA A CA 1
ATOM 784 C C . ALA A 1 101 ? 10.454 -2.760 -14.353 1.00 93.12 101 ALA A C 1
ATOM 786 O O . ALA A 1 101 ? 11.283 -2.819 -15.264 1.00 93.12 101 ALA A O 1
ATOM 787 N N . VAL A 1 102 ? 9.402 -1.949 -14.404 1.00 93.44 102 VAL A N 1
ATOM 788 C CA . VAL A 1 102 ? 9.130 -0.964 -15.453 1.00 93.44 102 VAL A CA 1
ATOM 789 C C . VAL A 1 102 ? 9.023 0.425 -14.863 1.00 93.44 102 VAL A C 1
ATOM 791 O O . VAL A 1 102 ? 8.192 0.705 -14.000 1.00 93.44 102 VAL A O 1
ATOM 794 N N . PHE A 1 103 ? 9.880 1.318 -15.348 1.00 94.62 103 PHE A N 1
ATOM 795 C CA . PHE A 1 103 ? 9.906 2.712 -14.936 1.00 94.62 103 PHE A CA 1
ATOM 796 C C . PHE A 1 103 ? 9.309 3.589 -16.032 1.00 94.62 103 PHE A C 1
ATOM 798 O O . PHE A 1 103 ? 9.687 3.483 -17.200 1.00 94.62 103 PHE A O 1
ATOM 805 N N . LYS A 1 104 ? 8.415 4.502 -15.651 1.00 92.56 104 LYS A N 1
ATOM 806 C CA . LYS A 1 104 ? 7.932 5.568 -16.532 1.00 92.56 104 LYS A CA 1
ATOM 807 C C . LYS A 1 104 ? 8.853 6.778 -16.431 1.00 92.56 104 LYS A C 1
ATOM 809 O O . LYS A 1 104 ? 8.897 7.439 -15.392 1.00 92.56 104 LYS A O 1
ATOM 814 N N . ALA A 1 105 ? 9.571 7.052 -17.513 1.00 90.44 105 ALA A N 1
ATOM 815 C CA . ALA A 1 105 ? 10.377 8.249 -17.721 1.00 90.44 105 ALA A CA 1
ATOM 816 C C . ALA A 1 105 ? 9.608 9.285 -18.565 1.00 90.44 105 ALA A C 1
ATOM 818 O O . ALA A 1 105 ? 8.459 9.064 -18.960 1.00 90.44 105 ALA A O 1
ATOM 819 N N . CYS A 1 106 ? 10.223 10.439 -18.843 1.00 86.38 106 CYS A N 1
ATOM 820 C CA . CYS A 1 106 ? 9.573 11.512 -19.603 1.00 86.38 106 CYS A CA 1
ATOM 821 C C . CYS A 1 106 ? 9.275 11.141 -21.066 1.00 86.38 106 CYS A C 1
ATOM 823 O O . CYS A 1 106 ? 8.384 11.729 -21.675 1.00 86.38 106 CYS A O 1
ATOM 825 N N . ASP A 1 107 ? 10.017 10.192 -21.634 1.00 84.00 107 ASP A N 1
ATOM 826 C CA . ASP A 1 107 ? 9.892 9.720 -23.011 1.00 84.00 107 ASP A CA 1
ATOM 827 C C . ASP A 1 107 ? 9.173 8.368 -23.118 1.00 84.00 107 ASP A C 1
ATOM 829 O O . ASP A 1 107 ? 9.018 7.860 -24.226 1.00 84.00 107 ASP A O 1
ATOM 833 N N . GLY A 1 108 ? 8.684 7.794 -22.017 1.00 88.31 108 GLY A N 1
ATOM 834 C CA . GLY A 1 108 ? 7.871 6.580 -22.030 1.00 88.31 108 GLY A CA 1
ATOM 835 C C . GLY A 1 108 ? 8.323 5.528 -21.025 1.00 88.31 108 GLY A C 1
ATOM 836 O O . GLY A 1 108 ? 8.882 5.838 -19.975 1.00 88.31 108 GLY A O 1
ATOM 837 N N . LEU A 1 109 ? 8.005 4.272 -21.333 1.00 91.75 109 LEU A N 1
ATOM 838 C CA . LEU A 1 109 ? 8.250 3.135 -20.453 1.00 91.75 109 LEU A CA 1
ATOM 839 C C . LEU A 1 109 ? 9.612 2.505 -20.737 1.00 91.75 109 LEU A C 1
ATOM 841 O O . LEU A 1 109 ? 9.967 2.268 -21.893 1.00 91.75 109 LEU A O 1
ATOM 845 N N . HIS A 1 110 ? 10.335 2.189 -19.668 1.00 93.31 110 HIS A N 1
ATOM 846 C CA . HIS A 1 110 ? 11.630 1.528 -19.714 1.00 93.31 110 HIS A CA 1
ATOM 847 C C . HIS A 1 110 ? 11.648 0.333 -18.774 1.00 93.31 110 HIS A C 1
ATOM 849 O O . HIS A 1 110 ? 11.477 0.476 -17.564 1.00 93.31 110 HIS A O 1
ATOM 855 N N . GLU A 1 111 ? 11.911 -0.845 -19.328 1.00 95.31 111 GLU A N 1
ATOM 856 C CA . GLU A 1 111 ? 12.191 -2.030 -18.528 1.00 95.31 111 GLU A CA 1
ATOM 857 C C . GLU A 1 111 ? 13.576 -1.903 -17.885 1.00 95.31 111 GLU A C 1
ATOM 859 O O . GLU A 1 111 ? 14.556 -1.516 -18.527 1.00 95.31 111 GLU A O 1
ATOM 864 N N . VAL A 1 112 ? 13.674 -2.265 -16.614 1.00 96.75 112 VAL A N 1
ATOM 865 C CA . VAL A 1 112 ? 14.923 -2.336 -15.859 1.00 96.75 112 VAL A CA 1
ATOM 866 C C . VAL A 1 112 ? 15.078 -3.726 -15.269 1.00 96.75 112 VAL A C 1
ATOM 868 O O . VAL A 1 112 ? 14.099 -4.384 -14.920 1.00 96.75 112 VAL A O 1
ATOM 871 N N . LYS A 1 113 ? 16.318 -4.203 -15.181 1.00 95.69 113 LYS A N 1
ATOM 872 C CA . LYS A 1 113 ? 16.626 -5.518 -14.612 1.00 95.69 113 LYS A CA 1
ATOM 873 C C . LYS A 1 113 ? 17.990 -5.543 -13.952 1.00 95.69 113 LYS A C 1
ATOM 875 O O . LYS A 1 113 ? 18.889 -4.794 -14.338 1.00 95.69 113 LYS A O 1
ATOM 880 N N . GLN A 1 114 ? 18.183 -6.472 -13.029 1.00 95.38 114 GLN A N 1
ATOM 881 C CA . GLN A 1 114 ? 19.521 -6.890 -12.646 1.00 95.38 114 GLN A CA 1
ATOM 882 C C . GLN A 1 114 ? 20.067 -7.810 -13.746 1.00 95.38 114 GLN A C 1
ATOM 884 O O . GLN A 1 114 ? 19.536 -8.891 -13.998 1.00 95.38 114 GLN A O 1
ATOM 889 N N . ASN A 1 115 ? 21.123 -7.384 -14.437 1.00 93.06 115 ASN A N 1
ATOM 890 C CA . ASN A 1 115 ? 21.783 -8.222 -15.431 1.00 93.06 115 ASN A CA 1
ATOM 891 C C . ASN A 1 115 ? 22.643 -9.276 -14.711 1.00 93.06 115 ASN A C 1
ATOM 893 O O . ASN A 1 115 ? 23.575 -8.932 -13.984 1.00 93.06 115 ASN A O 1
ATOM 897 N N . SER A 1 116 ? 22.330 -10.556 -14.921 1.00 88.56 116 SER A N 1
ATOM 898 C CA . SER A 1 116 ? 23.017 -11.693 -14.298 1.00 88.56 116 SER A CA 1
ATOM 899 C C . SER A 1 116 ? 24.413 -11.966 -14.860 1.00 88.56 116 SER A C 1
ATOM 901 O O . SER A 1 116 ? 25.228 -12.557 -14.162 1.00 88.56 116 SER A O 1
ATOM 903 N N . ASN A 1 117 ? 24.704 -11.551 -16.097 1.00 88.62 117 ASN A N 1
ATOM 904 C CA . ASN A 1 117 ? 26.006 -11.770 -16.735 1.00 88.62 117 ASN A CA 1
ATOM 905 C C . ASN A 1 117 ? 27.086 -10.890 -16.099 1.00 88.62 117 ASN A C 1
ATOM 907 O O . ASN A 1 117 ? 28.221 -11.327 -15.919 1.00 88.62 117 ASN A O 1
ATOM 911 N N . TYR A 1 118 ? 26.724 -9.652 -15.754 1.00 89.38 118 TYR A N 1
ATOM 912 C CA . TYR A 1 118 ? 27.657 -8.663 -15.208 1.00 89.38 118 TYR A CA 1
ATOM 913 C C . TYR A 1 118 ? 27.443 -8.373 -13.717 1.00 89.38 118 TYR A C 1
ATOM 915 O O . TYR A 1 118 ? 28.259 -7.680 -13.119 1.00 89.38 118 TYR A O 1
ATOM 923 N N . GLU A 1 119 ? 26.350 -8.864 -13.125 1.00 92.62 119 GLU A N 1
ATOM 924 C CA . GLU A 1 119 ? 25.879 -8.497 -11.781 1.00 92.62 119 GLU A CA 1
ATOM 925 C C . GLU A 1 119 ? 25.669 -6.977 -11.610 1.00 92.62 119 GLU A C 1
ATOM 927 O O . GLU A 1 119 ? 25.901 -6.402 -10.545 1.00 92.62 119 GLU A O 1
ATOM 932 N N . LEU A 1 120 ? 25.178 -6.310 -12.659 1.00 96.12 120 LEU A N 1
ATOM 933 C CA . LEU A 1 120 ? 24.965 -4.858 -12.695 1.00 96.12 120 LEU A CA 1
ATOM 934 C C . LEU A 1 120 ? 23.506 -4.499 -13.009 1.00 96.12 120 LEU A C 1
ATOM 936 O O . LEU A 1 120 ? 22.836 -5.248 -13.725 1.00 96.12 120 LEU A O 1
ATOM 940 N N . PRO A 1 121 ? 23.005 -3.341 -12.537 1.00 97.19 121 PRO A N 1
ATOM 941 C CA . PRO A 1 121 ? 21.712 -2.837 -12.977 1.00 97.19 121 PRO A CA 1
ATOM 942 C C . PRO A 1 121 ? 21.751 -2.555 -14.482 1.00 97.19 121 PRO A C 1
ATOM 944 O O . PRO A 1 121 ? 22.788 -2.165 -15.032 1.00 97.19 121 PRO A O 1
ATOM 947 N N . SER A 1 122 ? 20.616 -2.744 -15.148 1.00 97.19 122 SER A N 1
ATOM 948 C CA . SER A 1 122 ? 20.463 -2.568 -16.586 1.00 97.19 122 SER A CA 1
ATOM 949 C C . SER A 1 122 ? 19.120 -1.937 -16.931 1.00 97.19 122 SER A C 1
ATOM 951 O O . SER A 1 122 ? 18.133 -2.156 -16.234 1.00 97.19 122 SER A O 1
ATOM 953 N N . VAL A 1 123 ? 19.098 -1.144 -18.000 1.00 96.50 123 VAL A N 1
ATOM 954 C CA . VAL A 1 123 ? 17.904 -0.479 -18.531 1.00 96.50 123 VAL A CA 1
ATOM 955 C C . VAL A 1 123 ? 17.759 -0.792 -20.016 1.00 96.50 123 VAL A C 1
ATOM 957 O O . VAL A 1 123 ? 18.745 -0.761 -20.758 1.00 96.50 123 VAL A O 1
ATOM 960 N N . LYS A 1 124 ? 16.533 -1.088 -20.442 1.00 95.31 124 LYS A N 1
ATOM 961 C CA . LYS A 1 124 ? 16.158 -1.267 -21.839 1.00 95.31 124 LYS A CA 1
ATOM 962 C C . LYS A 1 124 ? 15.848 0.086 -22.467 1.00 95.31 124 LYS A C 1
ATOM 964 O O . LYS A 1 124 ? 15.125 0.911 -21.903 1.00 95.31 124 LYS A O 1
ATOM 969 N N . PHE A 1 125 ? 16.410 0.317 -23.640 1.00 91.88 125 PHE A N 1
ATOM 970 C CA . PHE A 1 125 ? 16.127 1.497 -24.440 1.00 91.88 125 PHE A CA 1
ATOM 971 C C . PHE A 1 125 ? 14.853 1.275 -25.252 1.00 91.88 125 PHE A C 1
ATOM 973 O O . PHE A 1 125 ? 14.510 0.145 -25.608 1.00 91.88 125 PHE A O 1
ATOM 980 N N . ARG A 1 126 ? 14.162 2.371 -25.576 1.00 88.69 126 ARG A N 1
ATOM 981 C CA . ARG A 1 126 ? 13.132 2.341 -26.617 1.00 88.69 126 ARG A CA 1
ATOM 982 C C . ARG A 1 126 ? 13.764 1.918 -27.952 1.00 88.69 126 ARG A C 1
ATOM 984 O O . ARG A 1 126 ? 14.977 2.072 -28.104 1.00 88.69 126 ARG A O 1
ATOM 991 N N . PRO A 1 127 ? 12.973 1.415 -28.918 1.00 86.00 127 PRO A N 1
ATOM 992 C CA . PRO A 1 127 ? 13.511 0.974 -30.196 1.00 86.00 127 PRO A CA 1
ATOM 993 C C . PRO A 1 127 ? 14.422 2.015 -30.845 1.00 86.00 127 PRO A C 1
ATOM 995 O O . PRO A 1 127 ? 14.025 3.160 -31.063 1.00 86.00 127 PRO A O 1
ATOM 998 N N . VAL A 1 128 ? 15.650 1.593 -31.126 1.00 87.31 128 VAL A N 1
ATOM 999 C CA . VAL A 1 128 ? 16.714 2.415 -31.695 1.00 87.31 128 VAL A CA 1
ATOM 1000 C C . VAL A 1 128 ? 16.7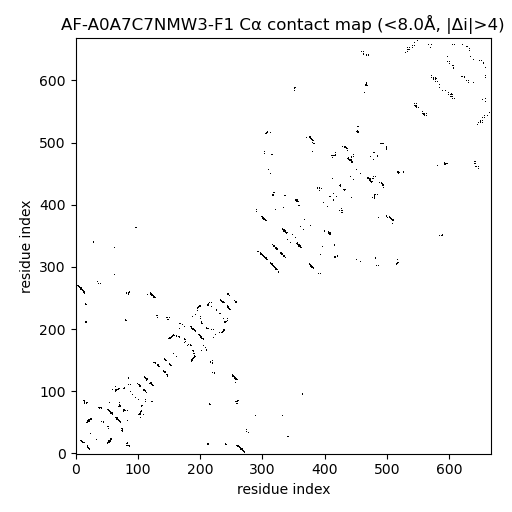27 2.219 -33.211 1.00 87.31 128 VAL A C 1
ATOM 1002 O O . VAL A 1 128 ? 16.433 1.136 -33.713 1.00 87.31 128 VAL A O 1
ATOM 1005 N N . GLY A 1 129 ? 17.038 3.275 -33.964 1.00 84.94 129 GLY A N 1
ATOM 1006 C CA . GLY A 1 129 ? 17.175 3.182 -35.419 1.00 84.94 129 GLY A CA 1
ATOM 1007 C C . GLY A 1 129 ? 18.416 2.398 -35.869 1.00 84.94 129 GLY A C 1
ATOM 1008 O O . GLY A 1 129 ? 19.206 1.907 -35.067 1.00 84.94 129 GLY A O 1
ATOM 1009 N N . GLU A 1 130 ? 18.629 2.322 -37.182 1.00 88.38 130 GLU A N 1
ATOM 1010 C CA . GLU A 1 130 ? 19.874 1.780 -37.740 1.00 88.38 130 GLU A CA 1
ATOM 1011 C C . GLU A 1 130 ? 20.946 2.875 -37.893 1.00 88.38 130 GLU A C 1
ATOM 1013 O O . GLU A 1 130 ? 20.612 3.995 -38.308 1.00 88.38 130 GLU A O 1
ATOM 1018 N N . PRO A 1 131 ? 22.232 2.574 -37.611 1.00 93.44 131 PRO A N 1
ATOM 1019 C CA . PRO A 1 131 ? 23.335 3.498 -37.858 1.00 93.44 131 PRO A CA 1
ATOM 1020 C C . PRO A 1 131 ? 23.408 3.925 -39.326 1.00 93.44 131 PRO A C 1
ATOM 1022 O O . PRO A 1 131 ? 23.333 3.101 -40.239 1.00 93.44 131 PRO A O 1
ATOM 1025 N N . ARG A 1 132 ? 23.610 5.222 -39.571 1.00 95.00 132 ARG A N 1
ATOM 1026 C CA . ARG A 1 132 ? 23.741 5.787 -40.920 1.00 95.00 132 ARG A CA 1
ATOM 1027 C C . ARG A 1 132 ? 25.136 6.340 -41.130 1.00 95.00 132 ARG A C 1
ATOM 1029 O O . ARG A 1 132 ? 25.600 7.161 -40.346 1.00 95.00 132 ARG A O 1
ATOM 1036 N N . ARG A 1 133 ? 25.784 5.944 -42.223 1.00 96.62 133 ARG A N 1
ATOM 1037 C CA . ARG A 1 133 ? 27.060 6.532 -42.635 1.00 96.62 133 ARG A CA 1
ATOM 1038 C C . ARG A 1 133 ? 26.831 7.862 -43.349 1.00 96.62 133 ARG A C 1
ATOM 1040 O O . ARG A 1 133 ? 25.999 7.943 -44.252 1.00 96.62 133 ARG A O 1
ATOM 1047 N N . ILE A 1 134 ? 27.593 8.883 -42.979 1.00 95.69 134 ILE A N 1
ATOM 1048 C CA . ILE A 1 134 ? 27.583 10.200 -43.614 1.00 95.69 134 ILE A CA 1
ATOM 1049 C C . ILE A 1 134 ? 28.429 10.115 -44.888 1.00 95.69 134 ILE A C 1
ATOM 1051 O O . ILE A 1 134 ? 29.608 9.765 -44.835 1.00 95.69 134 ILE A O 1
ATOM 1055 N N . LEU A 1 135 ? 27.818 10.386 -46.043 1.00 93.12 135 LEU A N 1
ATOM 1056 C CA . LEU A 1 135 ? 28.445 10.178 -47.359 1.00 93.12 135 LEU A CA 1
ATOM 1057 C C . LEU A 1 135 ? 28.973 11.462 -48.009 1.00 93.12 135 LEU A C 1
ATOM 1059 O O . LEU A 1 135 ? 29.785 11.388 -48.927 1.00 93.12 135 LEU A O 1
ATOM 1063 N N . GLU A 1 136 ? 28.495 12.624 -47.568 1.00 87.31 136 GLU A N 1
ATOM 1064 C CA . GLU A 1 136 ? 28.775 13.913 -48.196 1.00 87.31 136 GLU A CA 1
ATOM 1065 C C . GLU A 1 136 ? 28.996 14.999 -47.137 1.00 87.31 136 GLU A C 1
ATOM 1067 O O . GLU A 1 136 ? 28.528 14.893 -46.003 1.00 87.31 136 GLU A O 1
ATOM 1072 N N . GLY A 1 137 ? 29.699 16.064 -47.525 1.00 90.00 137 GLY A N 1
ATOM 1073 C CA . GLY A 1 137 ? 30.001 17.197 -46.653 1.00 90.00 137 GLY A CA 1
ATOM 1074 C C . GLY A 1 137 ? 31.280 17.027 -45.834 1.00 90.00 137 GLY A C 1
ATOM 1075 O O . GLY A 1 137 ? 32.096 16.138 -46.075 1.00 90.00 137 GLY A O 1
ATOM 1076 N N . GLU A 1 138 ? 31.469 17.935 -44.878 1.00 89.75 138 GLU A N 1
ATOM 1077 C CA . GLU A 1 138 ? 32.704 18.051 -44.094 1.00 89.75 138 GLU A CA 1
ATOM 1078 C C . GLU A 1 138 ? 32.986 16.828 -43.208 1.00 89.75 138 GLU A C 1
ATOM 1080 O O . GLU A 1 138 ? 34.146 16.498 -42.977 1.00 89.75 138 GLU A O 1
ATOM 1085 N N . PHE A 1 139 ? 31.938 16.126 -42.774 1.00 94.12 139 PHE A N 1
ATOM 1086 C CA . PHE A 1 139 ? 32.025 14.952 -41.898 1.00 94.12 139 PHE A CA 1
ATOM 1087 C C . PHE A 1 139 ? 31.801 13.630 -42.651 1.00 94.12 139 PHE A C 1
ATOM 1089 O O . PHE A 1 139 ? 31.344 12.634 -42.092 1.00 94.12 139 PHE A O 1
ATOM 1096 N N . SER A 1 140 ? 32.068 13.618 -43.960 1.00 94.50 140 SER A N 1
ATOM 1097 C CA . SER A 1 140 ? 31.967 12.407 -44.776 1.00 94.50 140 SER A CA 1
ATOM 1098 C C . SER A 1 140 ? 32.880 11.302 -44.235 1.00 94.50 140 SER A C 1
ATOM 1100 O O . SER A 1 140 ? 34.092 11.479 -44.131 1.00 94.50 140 SER A O 1
ATOM 1102 N N . GLY A 1 141 ? 32.308 10.125 -43.991 1.00 92.88 141 GLY A N 1
ATOM 1103 C CA . GLY A 1 141 ? 32.995 8.962 -43.431 1.00 92.88 141 GLY A CA 1
ATOM 1104 C C . GLY A 1 141 ? 32.563 8.624 -42.007 1.00 92.88 141 GLY A C 1
ATOM 1105 O O . GLY A 1 141 ? 32.647 7.447 -41.651 1.00 92.88 141 GLY A O 1
ATOM 1106 N N . ASP A 1 142 ? 32.045 9.609 -41.271 1.00 97.56 142 ASP A N 1
ATOM 1107 C CA . ASP A 1 142 ? 31.516 9.452 -39.917 1.00 97.56 142 ASP A CA 1
ATOM 1108 C C . ASP A 1 142 ? 30.124 8.806 -39.927 1.00 97.56 142 ASP A C 1
ATOM 1110 O O . ASP A 1 142 ? 29.532 8.543 -40.982 1.00 97.56 142 ASP A O 1
ATOM 1114 N N . PHE A 1 143 ? 29.599 8.517 -38.739 1.00 97.81 143 PHE A N 1
ATOM 1115 C CA . PHE A 1 143 ? 28.297 7.880 -38.567 1.00 97.81 143 PHE A CA 1
ATOM 1116 C C . PHE A 1 143 ? 27.354 8.734 -37.727 1.00 97.81 143 PHE A C 1
ATOM 1118 O O . PHE A 1 143 ? 27.769 9.556 -36.914 1.00 97.81 143 PHE A O 1
ATOM 1125 N N . PHE A 1 144 ? 26.063 8.507 -37.924 1.00 96.88 144 PHE A N 1
ATOM 1126 C CA . PHE A 1 144 ? 24.997 9.092 -37.135 1.00 96.88 144 PHE A CA 1
ATOM 1127 C C . PHE A 1 144 ? 24.029 8.008 -36.671 1.00 96.88 144 PHE A C 1
ATOM 1129 O O . PHE A 1 144 ? 23.621 7.152 -37.463 1.00 96.88 144 PHE A O 1
ATOM 1136 N N . LEU A 1 145 ? 23.625 8.081 -35.408 1.00 94.81 145 LEU A N 1
ATOM 1137 C CA . LEU A 1 145 ? 22.560 7.260 -34.854 1.00 94.81 145 LEU A CA 1
ATOM 1138 C C . LEU A 1 145 ? 21.784 8.055 -33.802 1.00 94.81 145 LEU A C 1
ATOM 1140 O O . LEU A 1 145 ? 22.374 8.735 -32.967 1.00 94.81 145 LEU A O 1
ATOM 1144 N N . ASP A 1 146 ? 20.461 7.942 -33.839 1.00 90.88 146 ASP A N 1
ATOM 1145 C CA . ASP A 1 146 ? 19.573 8.476 -32.813 1.00 90.88 146 ASP A CA 1
ATOM 1146 C C . ASP A 1 146 ? 19.112 7.335 -31.898 1.00 90.88 146 ASP A C 1
ATOM 1148 O O . A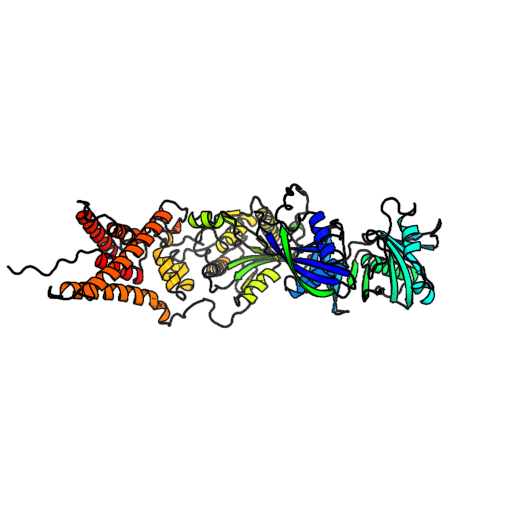SP A 1 146 ? 18.486 6.374 -32.354 1.00 90.88 146 ASP A O 1
ATOM 1152 N N . THR A 1 147 ? 19.462 7.429 -30.617 1.00 88.38 147 THR A N 1
ATOM 1153 C CA . THR A 1 147 ? 19.130 6.445 -29.571 1.00 88.38 147 THR A CA 1
ATOM 1154 C C . THR A 1 147 ? 18.013 6.938 -28.641 1.00 88.38 147 THR A C 1
ATOM 1156 O O . THR A 1 147 ? 17.890 6.464 -27.514 1.00 88.38 147 THR A O 1
ATOM 1159 N N . GLY A 1 148 ? 17.226 7.918 -29.099 1.00 79.81 148 GLY A N 1
ATOM 1160 C CA . GLY A 1 148 ? 16.399 8.803 -28.268 1.00 79.81 148 GLY A CA 1
ATOM 1161 C C . GLY A 1 148 ? 17.079 10.158 -28.021 1.00 79.81 148 GLY A C 1
ATOM 1162 O O . GLY A 1 148 ? 16.454 11.103 -27.545 1.00 79.81 148 GLY A O 1
ATOM 1163 N N . SER A 1 149 ? 18.361 10.260 -28.379 1.00 82.75 149 SER A N 1
ATOM 1164 C CA . SER A 1 149 ? 19.134 11.492 -28.493 1.00 82.75 149 SER A CA 1
ATOM 1165 C C . SER A 1 149 ? 20.058 11.369 -29.717 1.00 82.75 149 SER A C 1
ATOM 1167 O O . SER A 1 149 ? 20.586 10.282 -29.966 1.00 82.75 149 SER A O 1
ATOM 1169 N N . PRO A 1 150 ? 20.280 12.440 -30.497 1.00 91.12 150 PRO A N 1
ATOM 1170 C CA . PRO A 1 150 ? 21.145 12.406 -31.675 1.00 91.12 150 PRO A CA 1
ATOM 1171 C C . PRO A 1 150 ? 22.622 12.224 -31.291 1.00 91.12 150 PRO A C 1
ATOM 1173 O O . PRO A 1 150 ? 23.143 12.964 -30.449 1.00 91.12 150 PRO A O 1
ATOM 1176 N N . HIS A 1 151 ? 23.308 11.267 -31.926 1.00 95.81 151 HIS A N 1
ATOM 1177 C CA . HIS A 1 151 ? 24.739 11.007 -31.751 1.00 95.81 151 HIS A CA 1
ATOM 1178 C C . HIS A 1 151 ? 25.480 10.985 -33.093 1.00 95.81 151 HIS A C 1
ATOM 1180 O O . HIS A 1 151 ? 25.156 10.213 -33.993 1.00 95.81 151 HIS A O 1
ATOM 1186 N N . HIS A 1 152 ? 26.534 11.792 -33.183 1.00 97.94 152 HIS A N 1
ATOM 1187 C CA . HIS A 1 152 ? 27.531 11.784 -34.245 1.00 97.94 152 HIS A CA 1
ATOM 1188 C C . HIS A 1 152 ? 28.744 10.978 -33.776 1.00 97.94 152 HIS A C 1
ATOM 1190 O O . HIS A 1 152 ? 29.197 11.163 -32.645 1.00 97.94 152 HIS A O 1
ATOM 1196 N N . LEU A 1 153 ? 29.272 10.087 -34.609 1.00 98.31 153 LEU A N 1
ATOM 1197 C CA . LEU A 1 153 ? 30.332 9.154 -34.239 1.00 98.31 153 LEU A CA 1
ATOM 1198 C C . LEU A 1 153 ? 31.516 9.278 -35.193 1.00 98.31 153 LEU A C 1
ATOM 1200 O O . LEU A 1 153 ? 31.412 8.928 -36.370 1.00 98.31 153 LEU A O 1
ATOM 1204 N N . HIS A 1 154 ? 32.640 9.727 -34.643 1.00 97.88 154 HIS A N 1
ATOM 1205 C CA . HIS A 1 154 ? 33.911 9.882 -35.332 1.00 97.88 154 HIS A CA 1
ATOM 1206 C C . HIS A 1 154 ? 34.894 8.804 -34.868 1.00 97.88 154 HIS A C 1
ATOM 1208 O O . HIS A 1 154 ? 35.175 8.684 -33.674 1.00 97.88 154 HIS A O 1
ATOM 1214 N N . TYR A 1 155 ? 35.413 8.004 -35.799 1.00 97.44 155 TYR A N 1
ATOM 1215 C CA . TYR A 1 155 ? 36.329 6.909 -35.476 1.00 97.44 155 TYR A CA 1
ATOM 1216 C C . TYR A 1 155 ? 37.786 7.369 -35.528 1.00 97.44 155 TYR A C 1
ATOM 1218 O O . TYR A 1 155 ? 38.259 7.842 -36.560 1.00 97.44 155 TYR A O 1
ATOM 1226 N N . VAL A 1 156 ? 38.512 7.151 -34.433 1.00 97.00 156 VAL A N 1
ATOM 1227 C CA . VAL A 1 156 ? 39.958 7.390 -34.334 1.00 97.00 156 VAL A CA 1
ATOM 1228 C C . VAL A 1 156 ? 40.732 6.081 -34.487 1.00 97.00 156 VAL A C 1
ATOM 1230 O O . VAL A 1 156 ? 40.203 4.989 -34.270 1.00 97.00 156 VAL A O 1
ATOM 1233 N N . LYS A 1 157 ? 41.995 6.173 -34.899 1.00 94.38 157 LYS A N 1
ATOM 1234 C CA . LYS A 1 157 ? 42.792 5.020 -35.339 1.00 94.38 157 LYS A CA 1
ATOM 1235 C C . LYS A 1 157 ? 43.486 4.303 -34.196 1.00 94.38 157 LYS A C 1
ATOM 1237 O O . LYS A 1 157 ? 43.659 3.088 -34.255 1.00 94.38 157 LYS A O 1
ATOM 1242 N N . ASP A 1 158 ? 43.930 5.052 -33.193 1.00 95.50 158 ASP A N 1
ATOM 1243 C CA . ASP A 1 158 ? 44.713 4.515 -32.090 1.00 95.50 158 ASP A CA 1
ATOM 1244 C C . ASP A 1 158 ? 44.536 5.310 -30.788 1.00 95.50 158 ASP A C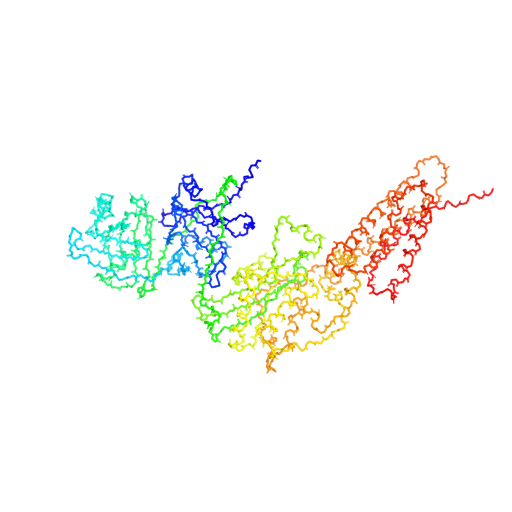 1
ATOM 1246 O O . ASP A 1 158 ? 43.817 6.307 -30.704 1.00 95.50 158 ASP A O 1
ATOM 1250 N N . GLU A 1 159 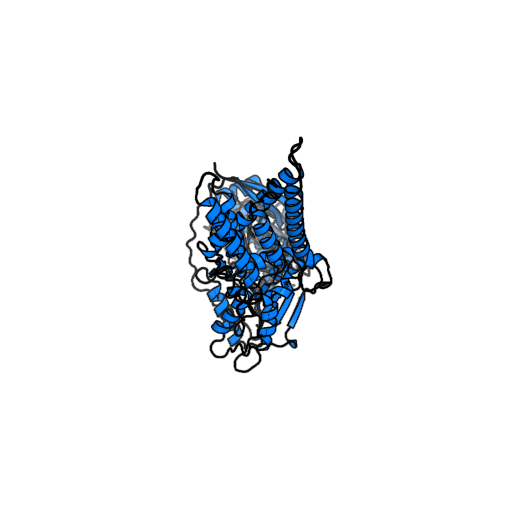? 45.193 4.821 -29.740 1.00 94.06 159 GLU A N 1
ATOM 1251 C CA . GLU A 1 159 ? 45.110 5.368 -28.388 1.00 94.06 159 GLU A CA 1
ATOM 1252 C C . GLU A 1 159 ? 45.779 6.733 -28.218 1.00 94.06 159 GLU A C 1
ATOM 1254 O O . GLU A 1 159 ? 45.476 7.467 -27.274 1.00 94.06 159 GLU A O 1
ATOM 1259 N N . ILE A 1 160 ? 46.750 7.054 -29.070 1.00 95.12 160 ILE A N 1
ATOM 1260 C CA . ILE A 1 160 ? 47.407 8.358 -29.041 1.00 95.12 160 ILE A CA 1
ATOM 1261 C C . ILE A 1 160 ? 46.426 9.373 -29.616 1.00 95.12 160 ILE A C 1
ATOM 1263 O O . ILE A 1 160 ? 46.136 10.367 -28.956 1.00 95.12 160 ILE A O 1
ATOM 1267 N N . GLU A 1 161 ? 45.827 9.058 -30.767 1.00 96.81 161 GLU A N 1
ATOM 1268 C CA . GLU A 1 161 ? 44.811 9.898 -31.396 1.00 96.81 161 GLU A CA 1
ATOM 1269 C C . GLU A 1 161 ? 43.599 10.097 -30.481 1.00 96.81 161 GLU A C 1
ATOM 1271 O O . GLU A 1 161 ? 43.219 11.239 -30.254 1.00 96.81 161 GLU A O 1
ATOM 1276 N N . LEU A 1 162 ? 43.048 9.040 -29.866 1.00 95.62 162 LEU A N 1
ATOM 1277 C CA . LEU A 1 162 ? 41.909 9.181 -28.945 1.00 95.62 162 LEU A CA 1
ATOM 1278 C C . LEU A 1 162 ? 42.215 10.122 -27.773 1.00 95.62 162 LEU A C 1
ATOM 1280 O O . LEU A 1 162 ? 41.349 10.888 -27.357 1.00 95.62 162 LEU A O 1
ATOM 1284 N N . ARG A 1 163 ? 43.428 10.053 -27.219 1.00 93.88 163 ARG A N 1
ATOM 1285 C CA . ARG A 1 163 ? 43.840 10.831 -26.042 1.00 93.88 163 ARG A CA 1
ATOM 1286 C C . ARG A 1 163 ? 44.131 12.289 -26.377 1.00 93.88 163 ARG A C 1
ATOM 1288 O O . ARG A 1 163 ? 43.837 13.163 -25.572 1.00 93.88 163 ARG A O 1
ATOM 1295 N N . GLU A 1 164 ? 44.725 12.537 -27.538 1.00 95.12 164 GLU A N 1
ATOM 1296 C CA . GLU A 1 164 ? 45.076 13.879 -28.011 1.00 95.12 164 GLU A CA 1
ATOM 1297 C C . GLU A 1 164 ? 43.928 14.555 -28.778 1.00 95.12 164 GLU A C 1
ATOM 1299 O O . GLU A 1 164 ? 44.017 15.745 -29.077 1.00 95.12 164 GLU A O 1
ATOM 1304 N N . PHE A 1 165 ? 42.842 13.827 -29.072 1.00 96.25 165 PHE A N 1
ATOM 1305 C CA . PHE A 1 165 ? 41.675 14.357 -29.771 1.00 96.25 165 PHE A CA 1
ATOM 1306 C C . PHE A 1 165 ? 41.071 15.548 -29.015 1.00 96.25 165 PHE A C 1
ATOM 1308 O O . PHE A 1 165 ? 40.650 15.415 -27.858 1.00 96.25 165 PHE A O 1
ATOM 1315 N N . ASP A 1 166 ? 40.995 16.701 -29.686 1.00 96.62 166 ASP A N 1
ATOM 1316 C CA . ASP A 1 166 ? 40.300 17.899 -29.205 1.00 96.62 166 ASP A CA 1
ATOM 1317 C C . ASP A 1 166 ? 38.782 17.709 -29.344 1.00 96.62 166 ASP A C 1
ATOM 1319 O O . ASP A 1 166 ? 38.136 18.230 -30.259 1.00 96.62 166 ASP A O 1
ATOM 1323 N N . ILE A 1 167 ? 38.224 16.898 -28.443 1.00 96.88 167 ILE A N 1
ATOM 1324 C CA . ILE A 1 167 ? 36.803 16.542 -28.430 1.00 96.88 167 ILE A CA 1
ATOM 1325 C C . ILE A 1 167 ? 35.907 17.762 -28.213 1.00 96.88 167 ILE A C 1
ATOM 1327 O O . ILE A 1 167 ? 34.824 17.820 -28.779 1.00 96.88 167 ILE A O 1
ATOM 1331 N N . ASP A 1 168 ? 36.370 18.765 -27.469 1.00 94.81 168 ASP A N 1
ATOM 1332 C CA . ASP A 1 168 ? 35.623 19.994 -27.216 1.00 94.81 168 ASP A CA 1
ATOM 1333 C C . ASP A 1 168 ? 35.568 20.883 -28.465 1.00 94.81 168 ASP A C 1
ATOM 1335 O O . ASP A 1 168 ? 34.512 21.410 -28.827 1.00 94.81 168 ASP A O 1
ATOM 1339 N N . GLY A 1 169 ? 36.705 21.073 -29.142 1.00 96.25 169 GLY A N 1
ATOM 1340 C CA . GLY A 1 169 ? 36.777 21.832 -30.389 1.00 96.25 169 GLY A CA 1
ATOM 1341 C C . GLY A 1 169 ? 35.987 21.172 -31.515 1.00 96.25 169 GLY A C 1
ATOM 1342 O O . GLY A 1 169 ? 35.171 21.831 -32.168 1.00 96.25 169 GLY A O 1
ATOM 1343 N N . PHE A 1 170 ? 36.186 19.867 -31.712 1.00 97.00 170 PHE A N 1
ATOM 1344 C CA . PHE A 1 170 ? 35.449 19.087 -32.704 1.00 97.00 170 PHE A CA 1
ATOM 1345 C C . PHE A 1 170 ? 33.960 18.984 -32.354 1.00 97.00 170 PHE A C 1
ATOM 1347 O O . PHE A 1 170 ? 33.106 19.216 -33.209 1.00 97.00 170 PHE A O 1
ATOM 1354 N N . GLY A 1 171 ? 33.652 18.728 -31.083 1.00 95.75 171 GLY A N 1
ATOM 1355 C CA . GLY A 1 171 ? 32.303 18.633 -30.540 1.00 95.75 171 GLY A CA 1
ATOM 1356 C C . GLY A 1 171 ? 31.480 19.880 -30.827 1.00 95.75 171 GLY A C 1
ATOM 1357 O O . GLY A 1 171 ? 30.443 19.779 -31.478 1.00 95.75 171 GLY A O 1
ATOM 1358 N N . ARG A 1 172 ? 31.985 21.071 -30.470 1.00 95.44 172 ARG A N 1
ATOM 1359 C CA . ARG A 1 172 ? 31.329 22.353 -30.800 1.00 95.44 172 ARG A CA 1
ATOM 1360 C C . ARG A 1 172 ? 31.095 22.514 -32.298 1.00 95.44 172 ARG A C 1
ATOM 1362 O O . ARG A 1 172 ? 30.011 22.911 -32.718 1.00 95.44 172 ARG A O 1
ATOM 1369 N N . LYS A 1 173 ? 32.101 22.206 -33.117 1.00 95.94 173 LYS A N 1
ATOM 1370 C CA . LYS A 1 173 ? 32.003 22.349 -34.573 1.00 95.94 173 LYS A CA 1
ATOM 1371 C C . LYS A 1 173 ? 30.883 21.485 -35.157 1.00 95.94 173 LYS A C 1
ATOM 1373 O O . LYS A 1 173 ? 30.104 21.972 -35.970 1.00 95.94 173 LYS A O 1
ATOM 1378 N N . VAL A 1 174 ? 30.790 20.225 -34.737 1.00 95.88 174 VAL A N 1
ATOM 1379 C CA . VAL A 1 174 ? 29.759 19.291 -35.206 1.00 95.88 174 VAL A CA 1
ATOM 1380 C C . VAL A 1 174 ? 28.389 19.657 -34.623 1.00 95.88 174 VAL A C 1
ATOM 1382 O O . VAL A 1 174 ? 27.431 19.812 -35.381 1.00 95.88 174 VAL A O 1
ATOM 1385 N N . ARG A 1 175 ? 28.296 19.875 -33.303 1.00 91.38 175 ARG A N 1
ATOM 1386 C CA . ARG A 1 175 ? 27.068 20.207 -32.550 1.00 91.38 175 ARG A CA 1
ATOM 1387 C C . ARG A 1 175 ? 26.289 21.388 -33.128 1.00 91.38 175 ARG A C 1
ATOM 1389 O O . ARG A 1 175 ? 25.058 21.368 -33.081 1.00 91.38 175 ARG A O 1
ATOM 1396 N N . TYR A 1 176 ? 26.994 22.404 -33.627 1.00 91.12 176 TYR A N 1
ATOM 1397 C CA . TYR A 1 176 ? 26.415 23.632 -34.186 1.00 91.12 176 TYR A CA 1
ATOM 1398 C C . TYR A 1 176 ? 26.471 23.697 -35.718 1.00 91.12 176 TYR A C 1
ATOM 1400 O O . TYR A 1 176 ? 26.207 24.750 -36.295 1.00 91.12 176 TYR A O 1
ATOM 1408 N N . SER A 1 177 ? 26.829 22.600 -36.388 1.00 93.44 177 SER A N 1
ATOM 1409 C CA . SER A 1 177 ? 26.831 22.554 -37.850 1.00 93.44 177 SER A CA 1
ATOM 1410 C C . SER A 1 177 ? 25.411 22.589 -38.422 1.00 93.44 177 SER A C 1
ATOM 1412 O O . SER A 1 177 ? 24.459 22.109 -37.803 1.00 93.44 177 SER A O 1
ATOM 1414 N N . ASP A 1 178 ? 25.283 23.082 -39.656 1.00 91.69 178 ASP A N 1
ATOM 1415 C CA . ASP A 1 178 ? 24.004 23.128 -40.377 1.00 91.69 178 ASP A CA 1
ATOM 1416 C C . ASP A 1 178 ? 23.352 21.741 -40.519 1.00 91.69 178 ASP A C 1
ATOM 1418 O O . ASP A 1 178 ? 22.131 21.645 -40.607 1.00 91.69 178 ASP A O 1
ATOM 1422 N N . MET A 1 179 ? 24.148 20.661 -40.487 1.00 90.56 179 MET A N 1
ATOM 1423 C CA . MET A 1 179 ? 23.671 19.274 -40.546 1.00 90.56 179 MET A CA 1
ATOM 1424 C C . MET A 1 179 ? 22.759 18.907 -39.372 1.00 90.56 179 MET A C 1
ATOM 1426 O O . MET A 1 179 ? 21.836 18.115 -39.547 1.00 90.56 179 MET A O 1
ATOM 1430 N N . TYR A 1 180 ? 23.022 19.463 -38.189 1.00 91.75 180 TYR A N 1
ATOM 1431 C CA . TYR A 1 180 ? 22.286 19.145 -36.967 1.00 91.75 180 TYR A CA 1
ATOM 1432 C C . TYR A 1 180 ? 21.455 20.325 -36.454 1.00 91.75 180 TYR A C 1
ATOM 1434 O O . TYR A 1 180 ? 20.894 20.252 -35.369 1.00 91.75 180 TYR A O 1
ATOM 1442 N N . SER A 1 181 ? 21.350 21.417 -37.209 1.00 85.81 181 SER A N 1
ATOM 1443 C CA . SER A 1 181 ? 20.543 22.576 -36.824 1.00 85.81 181 SER A CA 1
ATOM 1444 C C . SER A 1 181 ? 19.033 22.261 -36.861 1.00 85.81 181 SER A C 1
ATOM 1446 O O . SER A 1 181 ? 18.589 21.556 -37.771 1.00 85.81 181 SER A O 1
ATOM 1448 N N . PRO A 1 182 ? 18.212 22.791 -35.929 1.00 84.44 182 PRO A N 1
ATOM 1449 C CA . PRO A 1 182 ? 18.584 23.682 -34.821 1.00 84.44 182 PRO A CA 1
ATOM 1450 C C . PRO A 1 182 ? 19.020 22.946 -33.540 1.00 84.44 182 PRO A C 1
ATOM 1452 O O . PRO A 1 182 ? 19.699 23.529 -32.693 1.00 84.44 182 PRO A O 1
ATOM 1455 N N . ASP A 1 183 ? 18.654 21.674 -33.391 1.00 80.81 183 ASP A N 1
ATOM 1456 C CA . ASP A 1 183 ? 18.669 20.985 -32.095 1.00 80.81 183 ASP A CA 1
ATOM 1457 C C . ASP A 1 183 ? 20.032 20.406 -31.702 1.00 80.81 183 ASP A C 1
ATOM 1459 O O . ASP A 1 183 ? 20.286 20.182 -30.520 1.00 80.81 183 ASP A O 1
ATOM 1463 N N . GLY A 1 184 ? 20.922 20.190 -32.665 1.00 91.25 184 GLY A N 1
ATOM 1464 C CA . GLY A 1 184 ? 22.260 19.628 -32.508 1.00 91.25 184 GLY A CA 1
ATOM 1465 C C . GLY A 1 184 ? 22.361 18.127 -32.370 1.00 91.25 184 GLY A C 1
ATOM 1466 O O . GLY A 1 184 ? 21.386 17.393 -32.462 1.00 91.25 184 GLY A O 1
ATOM 1467 N N . SER A 1 185 ? 23.586 17.691 -32.074 1.00 92.62 185 SER A N 1
ATOM 1468 C CA . SER A 1 185 ? 23.930 16.304 -31.782 1.00 92.62 185 SER A CA 1
ATOM 1469 C C . SER A 1 185 ? 24.968 16.227 -30.667 1.00 92.62 185 SER A C 1
ATOM 1471 O O . SER A 1 185 ? 25.834 17.096 -30.565 1.00 92.62 185 SER A O 1
ATOM 1473 N N . ASN A 1 186 ? 24.915 15.158 -29.875 1.00 92.88 186 ASN A N 1
ATOM 1474 C CA . ASN A 1 186 ? 26.070 14.701 -29.107 1.00 92.88 186 ASN A CA 1
ATOM 1475 C C . ASN A 1 186 ? 27.162 14.246 -30.076 1.00 92.88 186 ASN A C 1
ATOM 1477 O O . ASN A 1 186 ? 26.852 13.761 -31.170 1.00 92.88 186 ASN A O 1
ATOM 1481 N N . VAL A 1 187 ? 28.425 14.368 -29.683 1.00 97.56 187 VAL A N 1
ATOM 1482 C CA . VAL A 1 187 ? 29.562 14.058 -30.556 1.00 97.56 187 VAL A CA 1
ATOM 1483 C C . VAL A 1 187 ? 30.492 13.102 -29.840 1.00 97.56 187 VAL A C 1
ATOM 1485 O O . VAL A 1 187 ? 30.941 13.378 -28.732 1.00 97.56 187 VAL A O 1
ATOM 1488 N N . ASN A 1 188 ? 30.776 11.971 -30.472 1.00 98.25 188 ASN A N 1
ATOM 1489 C CA . ASN A 1 188 ? 31.520 10.885 -29.863 1.00 98.25 188 ASN A CA 1
ATOM 1490 C C . ASN A 1 188 ? 32.791 10.595 -30.664 1.00 98.25 188 ASN A C 1
ATOM 1492 O O . ASN A 1 188 ? 32.718 10.403 -31.877 1.00 98.25 188 ASN A O 1
ATOM 1496 N N . ALA A 1 189 ? 33.930 10.496 -29.981 1.00 97.94 189 ALA A N 1
ATOM 1497 C CA . ALA A 1 189 ? 35.153 9.920 -30.531 1.00 97.94 189 ALA A CA 1
ATOM 1498 C C . ALA A 1 189 ? 35.254 8.448 -30.109 1.00 97.94 189 ALA A C 1
ATOM 1500 O O . ALA A 1 189 ? 35.230 8.137 -28.915 1.00 97.94 189 ALA A O 1
ATOM 1501 N N . VAL A 1 190 ? 35.347 7.550 -31.092 1.00 98.12 190 VAL A N 1
ATOM 1502 C CA . VAL A 1 190 ? 35.262 6.095 -30.915 1.00 98.12 190 VAL A CA 1
ATOM 1503 C C . VAL A 1 190 ? 36.576 5.438 -31.324 1.00 98.12 190 VAL A C 1
ATOM 1505 O O . VAL A 1 190 ? 37.041 5.620 -32.446 1.00 98.12 190 VAL A O 1
ATOM 1508 N N . LEU A 1 191 ? 37.150 4.622 -30.442 1.00 97.88 191 LEU A N 1
ATOM 1509 C CA . LEU A 1 191 ? 38.297 3.766 -30.749 1.00 97.88 191 LEU A CA 1
ATOM 1510 C C . LEU A 1 191 ? 37.907 2.296 -30.610 1.00 97.88 191 LEU A C 1
ATOM 1512 O O . LEU A 1 191 ? 37.508 1.860 -29.530 1.00 97.88 191 LEU A O 1
ATOM 1516 N N . VAL A 1 192 ? 38.098 1.514 -31.670 1.00 96.56 192 VAL A N 1
ATOM 1517 C CA . VAL A 1 192 ? 37.929 0.056 -31.626 1.00 96.56 192 VAL A CA 1
ATOM 1518 C C . VAL A 1 192 ? 39.185 -0.576 -31.025 1.00 96.56 192 VAL A C 1
ATOM 1520 O O . VAL A 1 192 ? 40.277 -0.442 -31.574 1.00 96.56 192 VAL A O 1
ATOM 1523 N N . ARG A 1 193 ? 39.051 -1.251 -29.877 1.00 92.19 193 ARG A N 1
ATOM 1524 C CA . ARG A 1 193 ? 40.171 -1.885 -29.148 1.00 92.19 193 ARG A CA 1
ATOM 1525 C C . ARG A 1 193 ? 40.386 -3.339 -29.547 1.00 92.19 193 ARG A C 1
ATOM 1527 O O . ARG A 1 193 ? 41.501 -3.847 -29.452 1.00 92.19 193 ARG A O 1
ATOM 1534 N N . GLY A 1 194 ? 39.316 -4.002 -29.965 1.00 87.81 194 GLY A N 1
ATOM 1535 C CA . GLY A 1 194 ? 39.282 -5.415 -30.304 1.00 87.81 194 GLY A CA 1
ATOM 1536 C C . GLY A 1 194 ? 37.858 -5.852 -30.623 1.00 87.81 194 GLY A C 1
ATOM 1537 O O . GLY A 1 194 ? 36.941 -5.033 -30.656 1.00 87.81 194 GLY A O 1
ATOM 1538 N N . VAL A 1 195 ? 37.667 -7.151 -30.855 1.00 88.00 195 VAL A N 1
ATOM 1539 C CA . VAL A 1 195 ? 36.329 -7.708 -31.091 1.00 88.00 195 VAL A CA 1
ATOM 1540 C C . VAL A 1 195 ? 35.477 -7.475 -29.846 1.00 88.00 195 VAL A C 1
ATOM 1542 O O . VAL A 1 195 ? 35.818 -7.955 -28.769 1.00 88.00 195 VAL A O 1
ATOM 1545 N N . GLY A 1 196 ? 34.389 -6.722 -29.994 1.00 90.19 196 GLY A N 1
ATOM 1546 C CA . GLY A 1 196 ? 33.442 -6.488 -28.909 1.00 90.19 196 GLY A CA 1
ATOM 1547 C C . GLY A 1 196 ? 33.823 -5.379 -27.916 1.00 90.19 196 GLY A C 1
ATOM 1548 O O . GLY A 1 196 ? 33.055 -5.114 -26.994 1.00 90.19 196 GLY A O 1
ATOM 1549 N N . GLU A 1 197 ? 34.973 -4.715 -28.076 1.00 96.38 197 GLU A N 1
ATOM 1550 C CA . GLU A 1 197 ? 35.488 -3.745 -27.100 1.00 96.38 197 GLU A CA 1
ATOM 1551 C C . GLU A 1 197 ? 35.845 -2.407 -27.756 1.00 96.38 197 GLU A C 1
ATOM 1553 O O . GLU A 1 197 ? 36.684 -2.338 -28.660 1.00 96.38 197 GLU A O 1
ATOM 1558 N N . ILE A 1 198 ? 35.242 -1.328 -27.256 1.00 97.50 198 ILE A N 1
ATOM 1559 C CA . ILE A 1 198 ? 35.450 0.034 -27.755 1.00 97.50 198 ILE A CA 1
ATOM 1560 C C . ILE A 1 198 ? 35.751 1.008 -26.611 1.00 97.50 198 ILE A C 1
ATOM 1562 O O . ILE A 1 198 ? 35.348 0.800 -25.467 1.00 97.50 198 ILE A O 1
ATOM 1566 N N . SER A 1 199 ? 36.468 2.088 -26.909 1.00 97.94 199 SER A N 1
ATOM 1567 C CA . SER A 1 199 ? 36.617 3.245 -26.020 1.00 97.94 199 SER A CA 1
ATOM 1568 C C . SER A 1 199 ? 35.885 4.447 -26.591 1.00 97.94 199 SER A C 1
ATOM 1570 O O . SER A 1 199 ? 35.889 4.647 -27.805 1.00 97.94 199 SER A O 1
ATOM 1572 N N . LEU A 1 200 ? 35.267 5.230 -25.709 1.00 97.25 200 LEU A N 1
ATOM 1573 C CA . LEU A 1 200 ? 34.374 6.316 -26.085 1.00 97.25 200 LEU A CA 1
ATOM 1574 C C . LEU A 1 200 ? 34.657 7.574 -25.258 1.00 97.25 200 LEU A C 1
ATOM 1576 O O . LEU A 1 200 ? 34.668 7.520 -24.029 1.00 97.25 200 LEU A O 1
ATOM 1580 N N . ARG A 1 201 ? 34.825 8.706 -25.944 1.00 97.31 201 ARG A N 1
ATOM 1581 C CA . ARG A 1 201 ? 34.819 10.063 -25.368 1.00 97.31 201 ARG A CA 1
ATOM 1582 C C . ARG A 1 201 ? 33.648 10.833 -25.962 1.00 97.31 201 ARG A C 1
ATOM 1584 O O . ARG A 1 201 ? 33.426 10.727 -27.168 1.00 97.31 201 ARG A O 1
ATOM 1591 N N . THR A 1 202 ? 32.891 11.565 -25.146 1.00 95.38 202 THR A N 1
ATOM 1592 C CA . THR A 1 202 ? 31.637 12.203 -25.589 1.00 95.38 202 THR A CA 1
ATOM 1593 C C . THR A 1 202 ? 31.604 13.674 -25.216 1.00 95.38 202 THR A C 1
ATOM 1595 O O . THR A 1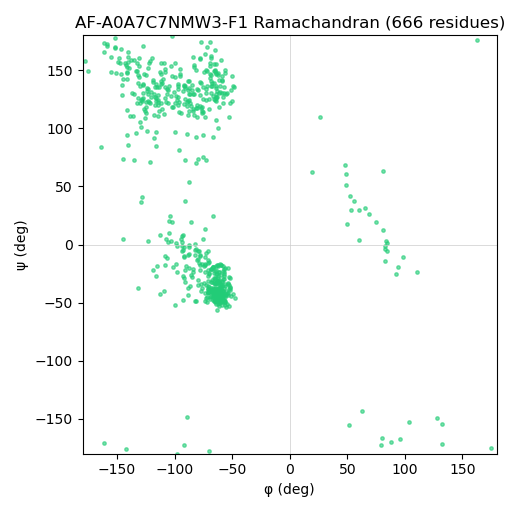 202 ? 31.708 14.008 -24.043 1.00 95.38 202 THR A O 1
ATOM 1598 N N . TYR A 1 203 ? 31.407 14.534 -26.213 1.00 94.38 203 TYR A N 1
ATOM 1599 C CA . TYR A 1 203 ? 30.953 15.908 -26.036 1.00 94.38 203 TYR A CA 1
ATOM 1600 C C . TYR A 1 203 ? 29.423 15.920 -26.014 1.00 94.38 203 TYR A C 1
ATOM 1602 O O . TYR A 1 203 ? 28.779 15.566 -27.011 1.00 94.38 203 TYR A O 1
ATOM 1610 N N . GLU A 1 204 ? 28.842 16.283 -24.875 1.00 86.38 204 GLU A N 1
ATOM 1611 C CA . GLU A 1 204 ? 27.418 16.086 -24.614 1.00 86.38 204 GLU A CA 1
ATOM 1612 C C . GLU A 1 204 ? 26.611 17.364 -24.852 1.00 86.38 204 GLU A C 1
ATOM 1614 O O . GLU A 1 204 ? 26.907 18.444 -24.335 1.00 86.38 204 GLU A O 1
ATOM 1619 N N . ARG A 1 205 ? 25.560 17.231 -25.659 1.00 81.44 205 ARG A N 1
ATOM 1620 C CA . ARG A 1 205 ? 24.605 18.293 -25.957 1.00 81.44 205 ARG A CA 1
ATOM 1621 C C . ARG A 1 205 ? 23.869 18.688 -24.676 1.00 81.44 205 ARG A C 1
ATOM 1623 O O . ARG A 1 205 ? 23.306 17.832 -24.006 1.00 81.44 205 ARG A O 1
ATOM 1630 N N . GLY A 1 206 ? 23.818 19.987 -24.385 1.00 71.38 206 GLY A N 1
ATOM 1631 C CA . GLY A 1 206 ? 23.189 20.528 -23.171 1.00 71.38 206 GLY A CA 1
ATOM 1632 C C . GLY A 1 206 ? 24.157 20.696 -21.996 1.00 71.38 206 GLY A C 1
ATOM 1633 O O . GLY A 1 206 ? 23.954 21.587 -21.179 1.00 71.38 206 GLY A O 1
ATOM 1634 N N . VAL A 1 207 ? 25.251 19.926 -21.955 1.00 77.19 207 VAL A N 1
ATOM 1635 C CA . VAL A 1 207 ? 26.398 20.181 -21.058 1.00 77.19 207 VAL A CA 1
ATOM 1636 C C . VAL A 1 207 ? 27.435 21.069 -21.750 1.00 77.19 207 VAL A C 1
ATOM 1638 O O . VAL A 1 207 ? 28.088 21.891 -21.111 1.00 77.19 207 VAL A O 1
ATOM 1641 N N . GLU A 1 208 ? 27.554 20.929 -23.074 1.00 85.81 208 GLU A N 1
ATOM 1642 C CA . GLU A 1 208 ? 28.452 21.696 -23.942 1.00 85.81 208 GLU A CA 1
ATOM 1643 C C . GLU A 1 208 ? 29.943 21.538 -23.572 1.00 85.81 208 GLU A C 1
ATOM 1645 O O . GLU A 1 208 ? 30.768 22.425 -23.831 1.00 85.81 208 GLU A O 1
ATOM 1650 N N . ALA A 1 209 ? 30.287 20.368 -23.027 1.00 88.19 209 ALA A N 1
ATOM 1651 C CA . ALA A 1 209 ? 31.633 19.926 -22.674 1.00 88.19 209 ALA A CA 1
ATOM 1652 C C . ALA A 1 209 ? 31.746 18.390 -22.756 1.00 88.19 209 ALA A C 1
ATOM 1654 O O . ALA A 1 209 ? 30.738 17.686 -22.882 1.00 88.19 209 ALA A O 1
ATOM 1655 N N . GLU A 1 210 ? 32.973 17.870 -22.668 1.00 92.44 210 GLU A N 1
ATOM 1656 C CA . GLU A 1 210 ? 33.214 16.439 -22.458 1.00 92.44 210 GLU A CA 1
ATOM 1657 C C . GLU A 1 210 ? 32.626 15.944 -21.125 1.00 92.44 210 GLU A C 1
ATOM 1659 O O . GLU A 1 210 ? 32.876 16.523 -20.064 1.00 92.44 210 GLU A O 1
ATOM 1664 N N . THR A 1 211 ? 31.873 14.841 -21.171 1.00 88.12 211 THR A N 1
ATOM 1665 C CA . THR A 1 211 ? 31.331 14.171 -19.982 1.00 88.12 211 THR A CA 1
ATOM 1666 C C . THR A 1 211 ? 32.031 12.843 -19.716 1.00 88.12 211 THR A C 1
ATOM 1668 O O . THR A 1 211 ? 32.517 12.162 -20.621 1.00 88.12 211 THR A O 1
ATOM 1671 N N . LYS A 1 212 ? 32.077 12.446 -18.437 1.00 90.19 212 LYS A N 1
ATOM 1672 C CA . LYS A 1 212 ? 32.760 11.212 -18.010 1.00 90.19 212 LYS A CA 1
ATOM 1673 C C . LYS A 1 212 ? 32.123 9.952 -18.588 1.00 90.19 212 LYS A C 1
ATOM 1675 O O . LYS A 1 212 ? 32.819 8.961 -18.814 1.00 90.19 212 LYS A O 1
ATOM 1680 N N . ALA A 1 213 ? 30.809 9.973 -18.780 1.00 88.62 213 ALA A N 1
ATOM 1681 C CA . ALA A 1 213 ? 30.062 8.902 -19.412 1.00 88.62 213 ALA A CA 1
ATOM 1682 C C . ALA A 1 213 ? 28.768 9.432 -20.027 1.00 88.62 213 ALA A C 1
ATOM 1684 O O . ALA A 1 213 ? 28.138 10.330 -19.476 1.00 88.62 213 ALA A O 1
ATOM 1685 N N . CYS A 1 214 ? 28.349 8.802 -21.123 1.00 89.62 214 CYS A N 1
ATOM 1686 C CA . CYS A 1 214 ? 27.090 9.069 -21.805 1.00 89.62 214 CYS A CA 1
ATOM 1687 C C . CYS A 1 214 ? 26.469 7.729 -22.222 1.00 89.62 214 CYS A C 1
ATOM 1689 O O . CYS A 1 214 ? 26.993 7.023 -23.086 1.00 89.62 214 CYS A O 1
ATOM 1691 N N . GLY A 1 215 ? 25.361 7.345 -21.580 1.00 90.75 215 GLY A N 1
ATOM 1692 C CA . GLY A 1 215 ? 24.729 6.039 -21.805 1.00 90.75 215 GLY A CA 1
ATOM 1693 C C . GLY A 1 215 ? 24.142 5.881 -23.212 1.00 90.75 215 GLY A C 1
ATOM 1694 O O . GLY A 1 215 ? 24.348 4.857 -23.859 1.00 90.75 215 GLY A O 1
ATOM 1695 N N . THR A 1 216 ? 23.457 6.911 -23.712 1.00 90.69 216 THR A N 1
ATOM 1696 C CA . THR A 1 216 ? 22.893 6.946 -25.073 1.00 90.69 216 THR A CA 1
ATOM 1697 C C . THR A 1 216 ? 23.998 6.931 -26.139 1.00 90.69 216 THR A C 1
ATOM 1699 O O . THR A 1 216 ? 23.837 6.287 -27.178 1.00 90.69 216 THR A O 1
ATOM 1702 N N . GLY A 1 217 ? 25.151 7.552 -25.852 1.00 93.81 217 GLY A N 1
ATOM 1703 C CA . GLY A 1 217 ? 26.346 7.522 -26.701 1.00 93.81 217 GLY A CA 1
ATOM 1704 C C . GLY A 1 217 ? 27.024 6.154 -26.729 1.00 93.81 217 GLY A C 1
ATOM 1705 O O . GLY A 1 217 ? 27.417 5.688 -27.798 1.00 93.81 217 GLY A O 1
ATOM 1706 N N . ALA A 1 218 ? 27.084 5.460 -25.588 1.00 95.75 218 ALA A N 1
ATOM 1707 C CA . ALA A 1 218 ? 27.586 4.089 -25.516 1.00 95.75 218 ALA A CA 1
ATOM 1708 C C . ALA A 1 218 ? 26.746 3.126 -26.367 1.00 95.75 218 ALA A C 1
ATOM 1710 O O . ALA A 1 218 ? 27.307 2.333 -27.124 1.00 95.75 218 ALA A O 1
ATOM 1711 N N . VAL A 1 219 ? 25.414 3.244 -26.309 1.00 95.38 219 VAL A N 1
ATOM 1712 C CA . VAL A 1 219 ? 24.505 2.483 -27.181 1.00 95.38 219 VAL A CA 1
ATOM 1713 C C . VAL A 1 219 ? 24.754 2.810 -28.655 1.00 95.38 219 VAL A C 1
ATOM 1715 O O . VAL A 1 219 ? 24.897 1.896 -29.469 1.00 95.38 219 VAL A O 1
ATOM 1718 N N . ALA A 1 220 ? 24.872 4.096 -29.001 1.00 95.50 220 ALA A N 1
ATOM 1719 C CA . ALA A 1 220 ? 25.113 4.512 -30.378 1.00 95.50 220 ALA A CA 1
ATOM 1720 C C . ALA A 1 220 ? 26.429 3.934 -30.930 1.00 95.50 220 ALA A C 1
ATOM 1722 O O . ALA A 1 220 ? 26.468 3.408 -32.046 1.00 95.50 220 ALA A O 1
ATOM 1723 N N . ALA A 1 221 ? 27.502 3.999 -30.138 1.00 96.88 221 ALA A N 1
ATOM 1724 C CA . ALA A 1 221 ? 28.819 3.502 -30.514 1.00 96.88 221 ALA A CA 1
ATOM 1725 C C . ALA A 1 221 ? 28.851 1.976 -30.636 1.00 96.88 221 ALA A C 1
ATOM 1727 O O . ALA A 1 221 ? 29.445 1.457 -31.579 1.00 96.88 221 ALA A O 1
ATOM 1728 N N . ALA A 1 222 ? 28.164 1.261 -29.743 1.00 95.94 222 ALA A N 1
ATOM 1729 C CA . ALA A 1 222 ? 28.058 -0.192 -29.791 1.00 95.94 222 ALA A CA 1
ATOM 1730 C C . ALA A 1 222 ? 27.349 -0.690 -31.061 1.00 95.94 222 ALA A C 1
ATOM 1732 O O . ALA A 1 222 ? 27.866 -1.564 -31.759 1.00 95.94 222 ALA A O 1
ATOM 1733 N N . LEU A 1 223 ? 26.190 -0.109 -31.387 1.00 95.00 223 LEU A N 1
ATOM 1734 C CA . LEU A 1 223 ? 25.417 -0.491 -32.572 1.00 95.00 223 LEU A CA 1
ATOM 1735 C C . LEU A 1 223 ? 26.134 -0.102 -33.870 1.00 95.00 223 LEU A C 1
ATOM 1737 O O . LEU A 1 223 ? 26.132 -0.866 -34.836 1.00 95.00 223 LEU A O 1
ATOM 1741 N N . THR A 1 224 ? 26.797 1.058 -33.885 1.00 95.19 224 THR A N 1
ATOM 1742 C CA . THR A 1 224 ? 27.601 1.486 -35.036 1.00 95.19 224 THR A CA 1
ATOM 1743 C C . THR A 1 224 ? 28.804 0.568 -35.235 1.00 95.19 224 THR A C 1
ATOM 1745 O O . THR A 1 224 ? 29.023 0.100 -36.351 1.00 95.19 224 THR A O 1
ATOM 1748 N N . ASP A 1 225 ? 29.536 0.220 -34.172 1.00 95.62 225 ASP A N 1
ATOM 1749 C CA . ASP A 1 225 ? 30.650 -0.728 -34.259 1.00 95.62 225 ASP A CA 1
ATOM 1750 C C . ASP A 1 225 ? 30.194 -2.096 -34.781 1.00 95.62 225 ASP A C 1
ATOM 1752 O O . ASP A 1 225 ? 30.821 -2.653 -35.682 1.00 95.62 225 ASP A O 1
ATOM 1756 N N . PHE A 1 226 ? 29.063 -2.610 -34.295 1.00 93.75 226 PHE A N 1
ATOM 1757 C CA . PHE A 1 226 ? 28.482 -3.849 -34.809 1.00 93.75 226 PHE A CA 1
ATOM 1758 C C . PHE A 1 226 ? 28.128 -3.767 -36.296 1.00 93.75 226 PHE A C 1
ATOM 1760 O O . PHE A 1 226 ? 28.415 -4.706 -37.038 1.00 93.75 226 PHE A O 1
ATOM 1767 N N . SER A 1 227 ? 27.577 -2.641 -36.760 1.00 92.19 227 SER A N 1
ATOM 1768 C CA . SER A 1 227 ? 27.254 -2.449 -38.182 1.00 92.19 227 SER A CA 1
ATOM 1769 C C . SER A 1 227 ? 28.487 -2.480 -39.099 1.00 92.19 227 SER A C 1
ATOM 1771 O O . SER A 1 227 ? 28.369 -2.818 -40.276 1.00 92.19 227 SER A O 1
ATOM 1773 N N . ILE A 1 228 ? 29.670 -2.157 -38.563 1.00 91.50 228 ILE A N 1
ATOM 1774 C CA . ILE A 1 228 ? 30.939 -2.122 -39.303 1.00 91.50 228 ILE A CA 1
ATOM 1775 C C . ILE A 1 228 ? 31.672 -3.464 -39.201 1.00 91.50 228 ILE A C 1
ATOM 1777 O O . ILE A 1 228 ? 32.150 -3.987 -40.208 1.00 91.50 228 ILE A O 1
ATOM 1781 N N . ASN A 1 229 ? 31.781 -4.007 -37.988 1.00 90.31 229 ASN A N 1
ATOM 1782 C CA . ASN A 1 229 ? 32.691 -5.105 -37.658 1.00 90.31 229 ASN A CA 1
ATOM 1783 C C . ASN A 1 229 ? 31.989 -6.457 -37.440 1.00 90.31 229 ASN A C 1
ATOM 1785 O O . ASN A 1 229 ? 32.667 -7.484 -37.397 1.00 90.31 229 ASN A O 1
ATOM 1789 N N . ALA A 1 230 ? 30.654 -6.482 -37.335 1.00 87.31 230 ALA A N 1
ATOM 1790 C CA . ALA A 1 230 ? 29.858 -7.660 -36.975 1.00 87.31 230 ALA A CA 1
ATOM 1791 C C . ALA A 1 230 ? 30.358 -8.341 -35.675 1.00 87.31 230 ALA A C 1
ATOM 1793 O O . ALA A 1 230 ? 30.942 -7.692 -34.805 1.00 87.31 230 ALA A O 1
ATOM 1794 N N . GLY A 1 231 ? 30.092 -9.638 -35.496 1.00 87.75 231 GLY A N 1
ATOM 1795 C CA . GLY A 1 231 ? 30.494 -10.413 -34.315 1.00 87.75 231 GLY A CA 1
ATOM 1796 C C . GLY A 1 231 ? 29.341 -10.669 -33.348 1.00 87.75 231 GLY A C 1
ATOM 1797 O O . GLY A 1 231 ? 28.185 -10.725 -33.767 1.00 87.75 231 GLY A O 1
ATOM 1798 N N . ASP A 1 232 ? 29.660 -10.845 -32.067 1.00 90.00 232 ASP A N 1
ATOM 1799 C CA . ASP A 1 232 ? 28.649 -11.050 -31.027 1.00 90.00 232 ASP A CA 1
ATOM 1800 C C . ASP A 1 232 ? 27.791 -9.794 -30.865 1.00 90.00 232 ASP A C 1
ATOM 1802 O O . ASP A 1 232 ? 28.227 -8.689 -31.188 1.00 90.00 232 ASP A O 1
ATOM 1806 N N . LYS A 1 233 ? 26.560 -9.933 -30.377 1.00 92.06 233 LYS A N 1
ATOM 1807 C CA . LYS A 1 233 ? 25.653 -8.790 -30.203 1.00 92.06 233 LYS A CA 1
ATOM 1808 C C . LYS A 1 233 ? 25.762 -8.144 -28.816 1.00 92.06 233 LYS A C 1
ATOM 1810 O O . LYS A 1 233 ? 24.782 -7.719 -28.210 1.00 92.06 233 LYS A O 1
ATOM 1815 N N . GLU A 1 234 ? 26.987 -8.092 -28.311 1.00 93.81 234 GLU A N 1
ATOM 1816 C CA . GLU A 1 234 ? 27.341 -7.416 -27.071 1.00 93.81 234 GLU A CA 1
ATOM 1817 C C . GLU A 1 234 ? 28.574 -6.538 -27.279 1.00 93.81 234 GLU A C 1
ATOM 1819 O O . GLU A 1 234 ? 29.462 -6.861 -28.075 1.00 93.81 234 GLU A O 1
ATOM 1824 N N . ARG A 1 235 ? 28.632 -5.400 -26.588 1.00 95.81 235 ARG A N 1
ATOM 1825 C CA . ARG A 1 235 ? 29.777 -4.489 -26.619 1.00 95.81 235 ARG A CA 1
ATOM 1826 C C . ARG A 1 235 ? 30.124 -3.983 -25.236 1.00 95.81 235 ARG A C 1
ATOM 1828 O O . ARG A 1 235 ? 29.276 -3.441 -24.534 1.00 95.81 235 ARG A O 1
ATOM 1835 N N . LYS A 1 236 ? 31.408 -4.074 -24.896 1.00 97.06 236 LYS A N 1
ATOM 1836 C CA . LYS A 1 236 ? 31.995 -3.372 -23.760 1.00 97.06 236 LYS A CA 1
ATOM 1837 C C . LYS A 1 236 ? 32.482 -1.998 -24.212 1.00 97.06 236 LYS A C 1
ATOM 1839 O O . LYS A 1 236 ? 33.368 -1.893 -25.061 1.00 97.06 236 LYS A O 1
ATOM 1844 N N . VAL A 1 237 ? 31.930 -0.950 -23.614 1.00 97.56 237 VAL A N 1
ATOM 1845 C CA . VAL A 1 237 ? 32.259 0.449 -23.893 1.00 97.56 237 VAL A CA 1
ATOM 1846 C C . VAL A 1 237 ? 33.014 1.028 -22.703 1.00 97.56 237 VAL A C 1
ATOM 1848 O O . VAL A 1 237 ? 32.459 1.183 -21.617 1.00 97.56 237 VAL A O 1
ATOM 1851 N N . LYS A 1 238 ? 34.292 1.344 -22.903 1.00 96.81 238 LYS A N 1
ATOM 1852 C CA . LYS A 1 238 ? 35.155 1.970 -21.897 1.00 96.81 238 LYS A CA 1
ATOM 1853 C C . LYS A 1 238 ? 35.061 3.488 -21.981 1.00 96.81 238 LYS A C 1
ATOM 1855 O O . LYS A 1 238 ? 35.375 4.059 -23.027 1.00 96.81 238 LYS A O 1
ATOM 1860 N N . MET A 1 239 ? 34.695 4.126 -20.877 1.00 94.69 239 MET A N 1
ATOM 1861 C CA . MET A 1 239 ? 34.649 5.583 -20.729 1.00 94.69 239 MET A CA 1
ATOM 1862 C C . MET A 1 239 ? 35.451 6.010 -19.494 1.00 94.69 239 MET A C 1
ATOM 1864 O O . MET A 1 239 ? 35.855 5.170 -18.689 1.00 94.69 239 MET A O 1
ATOM 1868 N N . GLU A 1 240 ? 35.676 7.312 -19.313 1.00 92.75 240 GLU A N 1
ATOM 1869 C CA . GLU A 1 240 ? 36.379 7.825 -18.128 1.00 92.75 240 GLU A CA 1
ATOM 1870 C C . GLU A 1 240 ? 35.624 7.501 -16.824 1.00 92.75 240 GLU A C 1
ATOM 1872 O O . GLU A 1 240 ? 36.236 7.152 -15.815 1.00 92.75 240 GLU A O 1
ATOM 1877 N N . GLY A 1 241 ? 34.289 7.560 -16.856 1.00 89.56 241 GLY A N 1
ATOM 1878 C CA . GLY A 1 241 ? 33.404 7.249 -15.729 1.00 89.56 241 GLY A CA 1
ATOM 1879 C C . GLY A 1 241 ? 33.283 5.758 -15.397 1.00 89.56 241 GLY A C 1
ATOM 1880 O O . GLY A 1 241 ? 32.741 5.404 -14.349 1.00 89.56 241 GLY A O 1
ATOM 1881 N N . GLY A 1 242 ? 33.793 4.879 -16.263 1.00 93.69 242 GLY A N 1
ATOM 1882 C CA . GLY A 1 242 ? 33.783 3.432 -16.080 1.00 93.69 242 GLY A CA 1
ATOM 1883 C C . GLY A 1 242 ? 33.300 2.659 -17.304 1.00 93.69 242 GLY A C 1
ATOM 1884 O O . GLY A 1 242 ? 33.107 3.207 -18.391 1.00 93.69 242 GLY A O 1
ATOM 1885 N N . ASP A 1 243 ? 33.120 1.356 -17.104 1.00 95.69 243 ASP A N 1
ATOM 1886 C CA . ASP A 1 243 ? 32.710 0.424 -18.150 1.00 95.69 243 ASP A CA 1
ATOM 1887 C C . ASP A 1 243 ? 31.178 0.346 -18.248 1.00 95.69 243 ASP A C 1
ATOM 1889 O O . ASP A 1 243 ? 30.484 0.158 -17.243 1.00 95.69 243 ASP A O 1
ATOM 1893 N N . LEU A 1 244 ? 30.667 0.432 -19.476 1.00 96.88 244 LEU A N 1
ATOM 1894 C CA . LEU A 1 244 ? 29.283 0.133 -19.838 1.00 96.88 244 LEU A CA 1
ATOM 1895 C C . LEU A 1 244 ? 29.236 -1.112 -20.724 1.00 96.88 244 LEU A C 1
ATOM 1897 O O . LEU A 1 244 ? 30.152 -1.366 -21.507 1.00 96.88 244 LEU A O 1
ATOM 1901 N N . PHE A 1 245 ? 28.153 -1.871 -20.619 1.00 97.12 245 PHE A N 1
ATOM 1902 C CA . PHE A 1 245 ? 27.921 -3.072 -21.415 1.00 97.12 245 PHE A CA 1
ATOM 1903 C C . PHE A 1 245 ? 26.610 -2.913 -22.171 1.00 97.12 245 PHE A C 1
ATOM 1905 O O . PHE A 1 245 ? 25.574 -2.644 -21.564 1.00 97.12 245 PHE A O 1
ATOM 1912 N N . VAL A 1 246 ? 26.665 -3.035 -23.492 1.00 96.31 246 VAL A N 1
ATOM 1913 C CA . VAL A 1 246 ? 25.501 -2.922 -24.368 1.00 96.31 246 VAL A CA 1
ATOM 1914 C C . VAL A 1 246 ? 25.208 -4.296 -24.944 1.00 96.31 246 VAL A C 1
ATOM 1916 O O . VAL A 1 246 ? 26.038 -4.829 -25.672 1.00 96.31 246 VAL A O 1
ATOM 1919 N N . GLU A 1 247 ? 24.044 -4.853 -24.633 1.00 95.00 247 GLU A N 1
ATOM 1920 C CA . GLU A 1 247 ? 23.534 -6.106 -25.203 1.00 95.00 247 GLU A CA 1
ATOM 1921 C C . GLU A 1 247 ? 22.374 -5.766 -26.142 1.00 95.00 247 GLU A C 1
ATOM 1923 O O . GLU A 1 247 ? 21.513 -4.957 -25.792 1.00 95.00 247 GLU A O 1
ATOM 1928 N N . PHE A 1 248 ? 22.329 -6.361 -27.330 1.00 92.62 248 PHE A N 1
ATOM 1929 C CA . PHE A 1 248 ? 21.229 -6.144 -28.267 1.00 92.62 248 PHE A CA 1
ATOM 1930 C C . PHE A 1 248 ? 20.909 -7.421 -29.040 1.00 92.62 248 PHE A C 1
ATOM 1932 O O . PHE A 1 248 ? 21.813 -8.152 -29.400 1.00 92.62 248 PHE A O 1
ATOM 1939 N N . ASP A 1 249 ? 19.643 -7.719 -29.332 1.00 82.25 249 ASP A N 1
ATOM 1940 C CA . ASP A 1 249 ? 19.311 -8.823 -30.259 1.00 82.25 249 ASP A CA 1
ATOM 1941 C C . ASP A 1 249 ? 18.768 -8.287 -31.587 1.00 82.25 249 ASP A C 1
ATOM 1943 O O . ASP A 1 249 ? 19.142 -8.732 -32.680 1.00 82.25 249 ASP A O 1
ATOM 1947 N N . LYS A 1 250 ? 17.940 -7.253 -31.490 1.00 71.75 250 LYS A N 1
ATOM 1948 C CA . LYS A 1 250 ? 17.347 -6.502 -32.593 1.00 71.75 250 LYS A CA 1
ATOM 1949 C C . LYS A 1 250 ? 17.342 -5.009 -32.227 1.00 71.75 250 LYS A C 1
ATOM 1951 O O . LYS A 1 250 ? 17.540 -4.684 -31.055 1.00 71.75 250 LYS A O 1
ATOM 1956 N N . PRO A 1 251 ? 17.120 -4.087 -33.181 1.00 59.06 251 PRO A N 1
ATOM 1957 C CA . PRO A 1 251 ? 17.087 -2.651 -32.883 1.00 59.06 251 PRO A CA 1
ATOM 1958 C C . PRO A 1 251 ? 16.037 -2.246 -31.823 1.00 59.06 251 PRO A C 1
ATOM 1960 O O . PRO A 1 251 ? 16.192 -1.229 -31.154 1.00 59.06 251 PRO A O 1
ATOM 1963 N N . ASP A 1 252 ? 14.993 -3.055 -31.628 1.00 68.31 252 ASP A N 1
ATOM 1964 C CA . ASP A 1 252 ? 13.939 -2.913 -30.613 1.00 68.31 252 ASP A CA 1
ATOM 1965 C C . ASP A 1 252 ? 14.253 -3.570 -29.254 1.00 68.31 252 ASP A C 1
ATOM 1967 O O . ASP A 1 252 ? 13.468 -3.461 -28.312 1.00 68.31 252 ASP A O 1
ATOM 1971 N N . GLU A 1 253 ? 15.415 -4.207 -29.114 1.00 87.19 253 GLU A N 1
ATOM 1972 C CA . GLU A 1 253 ? 15.812 -4.916 -27.901 1.00 87.19 253 GLU A CA 1
ATOM 1973 C C . GLU A 1 253 ? 17.257 -4.585 -27.532 1.00 87.19 253 GLU A C 1
ATOM 1975 O O . GLU A 1 253 ? 18.158 -5.402 -27.702 1.00 87.19 253 GLU A O 1
ATOM 1980 N N . VAL A 1 254 ? 17.468 -3.359 -27.043 1.00 94.31 254 VAL A N 1
ATOM 1981 C CA . VAL A 1 254 ? 18.784 -2.836 -26.655 1.00 94.31 254 VAL A CA 1
ATOM 1982 C C . VAL A 1 254 ? 18.829 -2.585 -25.152 1.00 94.31 254 VAL A C 1
ATOM 1984 O O . VAL A 1 254 ? 18.037 -1.811 -24.614 1.00 94.31 254 VAL A O 1
ATOM 1987 N N . TRP A 1 255 ? 19.781 -3.215 -24.475 1.00 96.12 255 TRP A N 1
ATOM 1988 C CA . TRP A 1 255 ? 20.000 -3.120 -23.038 1.00 96.12 255 TRP A CA 1
ATOM 1989 C C . TRP A 1 255 ? 21.341 -2.463 -22.743 1.00 96.12 255 TRP A C 1
ATOM 1991 O O . TRP A 1 255 ? 22.362 -2.809 -23.330 1.00 96.12 255 TRP A O 1
ATOM 2001 N N . LEU A 1 256 ? 21.344 -1.545 -21.782 1.00 96.50 256 LEU A N 1
ATOM 2002 C CA . LEU A 1 256 ? 22.547 -0.909 -21.261 1.00 96.50 256 LEU A CA 1
ATOM 2003 C C . LEU A 1 256 ? 22.729 -1.331 -19.808 1.00 96.50 256 LEU A C 1
ATOM 2005 O O . LEU A 1 256 ? 21.856 -1.068 -18.982 1.00 96.50 256 LEU A O 1
ATOM 2009 N N . ALA A 1 257 ? 23.842 -1.974 -19.477 1.00 97.56 257 ALA A N 1
ATOM 2010 C CA . ALA A 1 257 ? 24.234 -2.318 -18.116 1.00 97.56 257 ALA A CA 1
ATOM 2011 C C . ALA A 1 257 ? 25.461 -1.506 -17.686 1.00 97.56 257 ALA A C 1
ATOM 2013 O O . ALA A 1 257 ? 26.334 -1.177 -18.490 1.00 97.56 257 ALA A O 1
ATOM 2014 N N . GLY A 1 258 ? 25.529 -1.165 -16.403 1.00 96.56 258 GLY A N 1
ATOM 2015 C CA . GLY A 1 258 ? 26.627 -0.364 -15.869 1.00 96.56 258 GLY A CA 1
ATOM 2016 C C . GLY A 1 258 ? 26.506 -0.159 -14.371 1.00 96.56 258 GLY A C 1
ATOM 2017 O O . GLY A 1 258 ? 25.415 -0.251 -13.815 1.00 96.56 258 GLY A O 1
ATOM 2018 N N . LYS A 1 259 ? 27.624 0.141 -13.710 1.00 95.94 259 LYS A N 1
ATOM 2019 C CA . LYS A 1 259 ? 27.656 0.310 -12.255 1.00 95.94 259 LYS A CA 1
ATOM 2020 C C . LYS A 1 259 ? 26.810 1.502 -11.810 1.00 95.94 259 LYS A C 1
ATOM 2022 O O . LYS A 1 259 ? 26.922 2.586 -12.386 1.00 95.94 259 LYS A O 1
ATOM 2027 N N . ALA A 1 260 ? 26.041 1.299 -10.740 1.00 96.25 260 ALA A N 1
ATOM 2028 C CA . ALA A 1 260 ? 25.404 2.364 -9.981 1.00 96.25 260 ALA A CA 1
ATOM 2029 C C . ALA A 1 260 ? 25.648 2.170 -8.476 1.00 96.25 260 ALA A C 1
ATOM 2031 O O . ALA A 1 260 ? 25.612 1.040 -7.987 1.00 96.25 260 ALA A O 1
ATOM 2032 N N . SER A 1 261 ? 25.933 3.244 -7.742 1.00 93.62 261 SER A N 1
ATOM 2033 C CA . SER A 1 261 ? 26.245 3.171 -6.310 1.00 93.62 261 SER A CA 1
ATOM 2034 C C . SER A 1 261 ? 25.855 4.431 -5.546 1.00 93.62 261 SER A C 1
ATOM 2036 O O . SER A 1 261 ? 25.957 5.540 -6.066 1.00 93.62 261 SER A O 1
ATOM 2038 N N . GLU A 1 262 ? 25.465 4.256 -4.284 1.00 92.81 262 GLU A N 1
ATOM 2039 C CA . GLU A 1 262 ? 25.225 5.363 -3.360 1.00 92.81 262 GLU A CA 1
ATOM 2040 C C . GLU A 1 262 ? 26.544 6.070 -3.008 1.00 92.81 262 GLU A C 1
ATOM 2042 O O . GLU A 1 262 ? 27.546 5.424 -2.701 1.00 92.81 262 GLU A O 1
ATOM 2047 N N . MET A 1 263 ? 26.523 7.402 -3.006 1.00 90.06 263 MET A N 1
ATOM 2048 C CA . MET A 1 263 ? 27.627 8.239 -2.538 1.00 90.06 263 MET A CA 1
ATOM 2049 C C . MET A 1 263 ? 27.385 8.753 -1.115 1.00 90.06 263 MET A C 1
ATOM 2051 O O . MET A 1 263 ? 28.266 8.643 -0.263 1.00 90.06 263 MET A O 1
ATOM 2055 N N . ARG A 1 264 ? 26.218 9.366 -0.856 1.00 89.75 264 ARG A N 1
ATOM 2056 C CA . ARG A 1 264 ? 25.856 9.920 0.463 1.00 89.75 264 ARG A CA 1
ATOM 2057 C C . ARG A 1 264 ? 24.354 10.155 0.622 1.00 89.75 264 ARG A C 1
ATOM 2059 O O . ARG A 1 264 ? 23.647 10.283 -0.369 1.00 89.75 264 ARG A O 1
ATOM 2066 N N . ARG A 1 265 ? 23.909 10.370 1.862 1.00 88.19 265 ARG A N 1
ATOM 2067 C CA . ARG A 1 265 ? 22.556 10.850 2.210 1.00 88.19 265 ARG A CA 1
ATOM 2068 C C . ARG A 1 265 ? 22.604 12.258 2.785 1.00 88.19 265 ARG A C 1
ATOM 2070 O O . ARG A 1 265 ? 23.631 12.670 3.331 1.00 88.19 265 ARG A O 1
ATOM 2077 N N . GLY A 1 266 ? 21.498 12.982 2.687 1.00 79.62 266 GLY A N 1
ATOM 2078 C CA . GLY A 1 266 ? 21.366 14.315 3.259 1.00 79.62 266 GLY A CA 1
ATOM 2079 C C . GLY A 1 266 ? 19.916 14.753 3.423 1.00 79.62 266 GLY A C 1
ATOM 2080 O O . GLY A 1 266 ? 18.992 14.086 2.971 1.00 79.62 266 GLY A O 1
ATOM 2081 N N . VAL A 1 267 ? 19.744 15.902 4.074 1.00 81.88 267 VAL A N 1
ATOM 2082 C C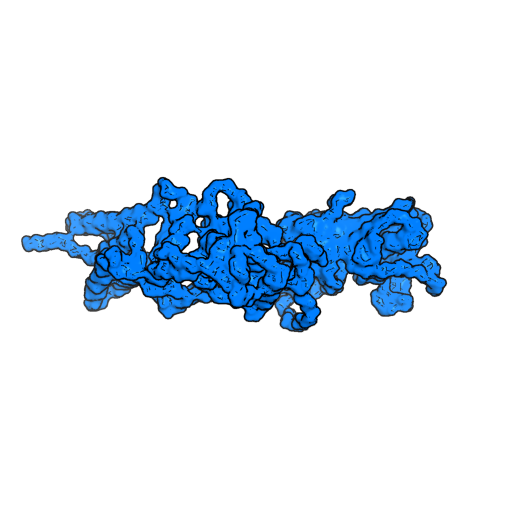A . VAL A 1 267 ? 18.457 16.592 4.217 1.00 81.88 267 VAL A CA 1
ATOM 2083 C C . VAL A 1 267 ? 18.617 17.994 3.648 1.00 81.88 267 VAL A C 1
ATOM 2085 O O . VAL A 1 267 ? 19.561 18.707 4.006 1.00 81.88 267 VAL A O 1
ATOM 2088 N N . MET A 1 268 ? 17.710 18.398 2.765 1.00 81.62 268 MET A N 1
ATOM 2089 C CA . MET A 1 268 ? 17.631 19.758 2.243 1.00 81.62 268 MET A CA 1
ATOM 2090 C C . MET A 1 268 ? 16.412 20.484 2.808 1.00 81.62 268 MET A C 1
ATOM 2092 O O . MET A 1 268 ? 15.395 19.870 3.109 1.00 81.62 268 MET A O 1
ATOM 2096 N N . LYS A 1 269 ? 16.534 21.803 2.966 1.00 75.56 269 LYS A N 1
ATOM 2097 C CA . LYS A 1 269 ? 15.445 22.686 3.385 1.00 75.56 269 LYS A CA 1
ATOM 2098 C C . LYS A 1 269 ? 15.007 23.527 2.195 1.00 75.56 269 LYS A C 1
ATOM 2100 O O . LYS A 1 269 ? 15.860 24.199 1.616 1.00 75.56 269 LYS A O 1
ATOM 2105 N N . ILE A 1 270 ? 13.721 23.507 1.865 1.00 67.00 270 ILE A N 1
ATOM 2106 C CA . ILE A 1 270 ? 13.123 24.315 0.797 1.00 67.00 270 ILE A CA 1
ATOM 2107 C C . ILE A 1 270 ? 12.085 25.250 1.435 1.00 67.00 270 ILE A C 1
ATOM 2109 O O . ILE A 1 270 ? 11.248 24.812 2.224 1.00 67.00 270 ILE A O 1
ATOM 2113 N N . LEU A 1 271 ? 12.148 26.554 1.138 1.00 55.44 271 LEU A N 1
ATOM 2114 C CA . LEU A 1 271 ? 11.088 27.491 1.526 1.00 55.44 271 LEU A CA 1
ATOM 2115 C C . LEU A 1 271 ? 9.833 27.206 0.686 1.00 55.44 271 LEU A C 1
ATOM 2117 O O . LEU A 1 271 ? 9.902 27.276 -0.538 1.00 55.44 271 LEU A O 1
ATOM 2121 N N . GLY A 1 272 ? 8.685 26.965 1.329 1.00 45.47 272 GLY A N 1
ATOM 2122 C CA . GLY A 1 272 ? 7.413 26.587 0.685 1.00 45.47 272 GLY A CA 1
ATOM 2123 C C . GLY A 1 272 ? 6.729 27.636 -0.213 1.00 45.47 272 GLY A C 1
ATOM 2124 O O . GLY A 1 272 ? 5.516 27.600 -0.367 1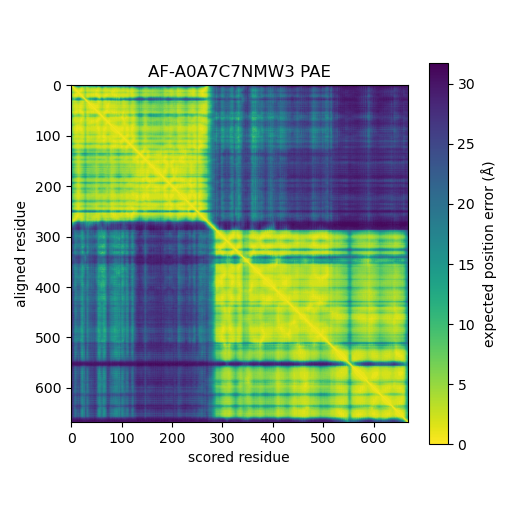.00 45.47 272 GLY A O 1
ATOM 2125 N N . LEU A 1 273 ? 7.460 28.599 -0.786 1.00 39.47 273 LEU A N 1
ATOM 2126 C CA . LEU A 1 273 ? 6.917 29.679 -1.628 1.00 39.47 273 LEU A CA 1
ATOM 2127 C C . LEU A 1 273 ? 6.935 29.382 -3.146 1.00 39.47 273 LEU A C 1
ATOM 2129 O O . LEU A 1 273 ? 6.515 30.244 -3.909 1.00 39.47 273 LEU A O 1
ATOM 2133 N N . LEU A 1 274 ? 7.386 28.197 -3.579 1.00 44.25 274 LEU A N 1
ATOM 2134 C CA . LEU A 1 274 ? 7.629 27.834 -4.995 1.00 44.25 274 LEU A CA 1
ATOM 2135 C C . LEU A 1 274 ? 6.956 26.498 -5.406 1.00 44.25 274 LEU A C 1
ATOM 2137 O O . LEU A 1 274 ? 7.545 25.694 -6.121 1.00 44.25 274 LEU A O 1
ATOM 2141 N N . LEU A 1 275 ? 5.752 26.209 -4.891 1.00 42.12 275 LEU A N 1
ATOM 2142 C CA . LEU A 1 275 ? 4.996 24.966 -5.167 1.00 42.12 275 LEU A CA 1
ATOM 2143 C C . LEU A 1 275 ? 3.546 25.239 -5.623 1.00 42.12 275 LEU A C 1
ATOM 2145 O O . LEU A 1 275 ? 2.609 24.565 -5.206 1.00 42.12 275 LEU A O 1
ATOM 2149 N N . LEU A 1 276 ? 3.327 26.252 -6.468 1.00 39.62 276 LEU A N 1
ATOM 2150 C CA . LEU A 1 276 ? 1.998 26.565 -7.020 1.00 39.62 276 LEU A CA 1
ATOM 2151 C C . LEU A 1 276 ? 1.986 26.384 -8.543 1.00 39.62 276 LEU A C 1
ATOM 2153 O O . LEU A 1 276 ? 2.148 27.336 -9.301 1.00 39.62 276 LEU A O 1
ATOM 2157 N N . GLY A 1 277 ? 1.753 25.148 -8.986 1.00 37.38 277 GLY A N 1
ATOM 2158 C CA . GLY A 1 277 ? 1.560 24.797 -10.393 1.00 37.38 277 GLY A CA 1
ATOM 2159 C C . GLY A 1 277 ? 0.358 23.876 -10.569 1.00 37.38 277 GLY A C 1
ATOM 2160 O O . GLY A 1 277 ? 0.466 22.673 -10.385 1.00 37.38 277 GLY A O 1
ATOM 2161 N N . MET A 1 278 ? -0.793 24.468 -10.896 1.00 34.72 278 MET A N 1
ATOM 2162 C CA . MET A 1 278 ? -2.087 23.812 -11.112 1.00 34.72 278 MET A CA 1
ATOM 2163 C C . MET A 1 278 ? -1.997 22.653 -12.114 1.00 34.72 278 MET A C 1
ATOM 2165 O O . MET A 1 278 ? -1.655 22.854 -13.281 1.00 34.72 278 MET A O 1
ATOM 2169 N N . GLY A 1 279 ? -2.387 21.459 -11.664 1.00 34.91 279 GLY A N 1
ATOM 2170 C CA . GLY A 1 279 ? -2.645 20.312 -12.522 1.00 34.91 279 GLY A CA 1
ATOM 2171 C C . GLY A 1 279 ? -3.827 20.579 -13.448 1.00 34.91 279 GLY A C 1
ATOM 2172 O O . GLY A 1 279 ? -4.902 20.945 -12.989 1.00 34.91 279 GLY A O 1
ATOM 2173 N N . LEU A 1 280 ? -3.610 20.411 -14.751 1.00 33.94 280 LEU A N 1
ATOM 2174 C CA . LEU A 1 280 ? -4.643 20.249 -15.775 1.00 33.94 280 LEU A CA 1
ATOM 2175 C C . LEU A 1 280 ? -3.976 19.689 -17.038 1.00 33.94 280 LEU A C 1
ATOM 2177 O O . LEU A 1 280 ? -3.638 20.433 -17.952 1.00 33.94 280 LEU A O 1
ATOM 2181 N N . LEU A 1 281 ? -3.803 18.369 -17.103 1.00 29.83 281 LEU A N 1
ATOM 2182 C CA . LEU A 1 281 ? -3.676 17.646 -18.369 1.00 29.83 281 LEU A CA 1
ATOM 2183 C C . LEU A 1 281 ? -4.419 16.316 -18.237 1.00 29.83 281 LEU A C 1
ATOM 2185 O O . LEU A 1 281 ? -3.890 15.324 -17.746 1.00 29.83 281 LEU A O 1
ATOM 2189 N N . GLN A 1 282 ? -5.678 16.326 -18.676 1.00 30.77 282 GLN A N 1
ATOM 2190 C CA . GLN A 1 282 ? -6.411 15.108 -18.995 1.00 30.77 282 GLN A CA 1
ATOM 2191 C C . GLN A 1 282 ? -5.714 14.415 -20.170 1.00 30.77 282 GLN A C 1
ATOM 2193 O O . GLN A 1 282 ? -5.567 15.011 -21.238 1.00 30.77 282 GLN A O 1
ATOM 2198 N N . ALA A 1 283 ? -5.320 13.157 -19.990 1.00 29.47 283 ALA A N 1
ATOM 2199 C CA . ALA A 1 283 ? -4.944 12.280 -21.090 1.00 29.47 283 ALA A CA 1
ATOM 2200 C C . ALA A 1 283 ? -6.113 11.329 -21.388 1.00 29.47 283 ALA A C 1
ATOM 2202 O O . ALA A 1 283 ? -6.489 10.552 -20.511 1.00 29.47 283 ALA A O 1
ATOM 2203 N N . PRO A 1 284 ? -6.705 11.348 -22.594 1.00 36.09 284 PRO A N 1
ATOM 2204 C CA . PRO A 1 284 ? -7.563 10.267 -23.044 1.00 36.09 284 PRO A CA 1
ATOM 2205 C C . PRO A 1 284 ? -6.779 9.257 -23.900 1.00 36.09 284 PRO A C 1
ATOM 2207 O O . PRO A 1 284 ? -5.867 9.627 -24.638 1.00 36.09 284 PRO A O 1
ATOM 2210 N N . LEU A 1 285 ? -7.248 8.003 -23.847 1.00 34.53 285 LEU A N 1
ATOM 2211 C CA . LEU A 1 285 ? -6.938 6.856 -24.719 1.00 34.53 285 LEU A CA 1
ATOM 2212 C C . LEU A 1 285 ? -5.632 6.092 -24.436 1.00 34.53 285 LEU A C 1
ATOM 2214 O O . LEU A 1 285 ? -4.779 5.940 -25.305 1.00 34.53 285 LEU A O 1
ATOM 2218 N N . GLN A 1 286 ? -5.544 5.489 -23.249 1.00 38.03 286 GLN A N 1
ATOM 2219 C CA . GLN A 1 286 ? -4.858 4.202 -23.111 1.00 38.03 286 GLN A CA 1
ATOM 2220 C C . GLN A 1 286 ? -5.806 3.084 -23.548 1.00 38.03 286 GLN A C 1
ATOM 2222 O O . GLN A 1 286 ? -6.974 3.065 -23.154 1.00 38.03 286 GLN A O 1
ATOM 2227 N N . ALA A 1 287 ? -5.303 2.160 -24.368 1.00 40.91 287 ALA A N 1
ATOM 2228 C CA . ALA A 1 287 ? -5.931 0.857 -24.523 1.00 40.91 287 ALA A CA 1
ATOM 2229 C C . ALA A 1 287 ? -6.140 0.265 -23.123 1.00 40.91 287 ALA A C 1
ATOM 2231 O O . ALA A 1 287 ? -5.260 0.352 -22.266 1.00 40.91 287 ALA A O 1
ATOM 2232 N N . GLN A 1 288 ? -7.334 -0.252 -22.870 1.00 66.81 288 GLN A N 1
ATOM 2233 C CA . GLN A 1 288 ? -7.688 -0.821 -21.583 1.00 66.81 288 GLN A CA 1
ATOM 2234 C C . GLN A 1 288 ? -6.789 -2.047 -21.346 1.00 66.81 288 GLN A C 1
ATOM 2236 O O . GLN A 1 288 ? -6.955 -3.051 -22.020 1.00 66.81 288 GLN A O 1
ATOM 2241 N N . TRP A 1 289 ? -5.798 -1.959 -20.448 1.00 74.81 289 TRP A N 1
ATOM 2242 C CA . TRP A 1 289 ? -4.797 -3.020 -20.193 1.00 74.81 289 TRP A CA 1
ATOM 2243 C C . TRP A 1 289 ? -5.428 -4.396 -19.927 1.00 74.81 289 TRP A C 1
ATOM 2245 O O . TRP A 1 289 ? -4.857 -5.425 -20.267 1.00 74.81 289 TRP A O 1
ATOM 2255 N N . PHE A 1 290 ? -6.641 -4.408 -19.378 1.00 81.81 290 PHE A N 1
ATOM 2256 C CA . PHE A 1 290 ? -7.418 -5.615 -19.142 1.00 81.81 290 PHE A CA 1
ATOM 2257 C C . PHE A 1 290 ? -7.891 -6.322 -20.421 1.00 81.81 290 PHE A C 1
ATOM 2259 O O . PHE A 1 290 ? -8.151 -7.518 -20.372 1.00 81.81 290 PHE A O 1
ATOM 2266 N N . ASP A 1 291 ? -7.968 -5.638 -21.566 1.00 78.31 291 ASP A N 1
ATOM 2267 C CA . ASP A 1 291 ? -8.260 -6.273 -22.860 1.00 78.31 291 ASP A CA 1
ATOM 2268 C C . ASP A 1 291 ? -7.077 -7.125 -23.357 1.00 78.31 291 ASP A C 1
ATOM 2270 O O . ASP A 1 291 ? -7.280 -8.047 -24.148 1.00 78.31 291 ASP A O 1
ATOM 2274 N N . ASN A 1 292 ? -5.859 -6.846 -22.875 1.00 81.62 292 ASN A N 1
ATOM 2275 C CA . ASN A 1 292 ? -4.640 -7.567 -23.249 1.00 81.62 292 ASN A CA 1
ATOM 2276 C C . ASN A 1 292 ? -4.307 -8.733 -22.310 1.00 81.62 292 ASN A C 1
ATOM 2278 O O . ASN A 1 292 ? -3.383 -9.476 -22.608 1.00 81.62 292 ASN A O 1
ATOM 2282 N N . LEU A 1 293 ? -5.054 -8.929 -21.215 1.00 86.06 293 LEU A N 1
ATOM 2283 C CA . LEU A 1 293 ? -4.809 -10.052 -20.307 1.00 86.06 293 LEU A CA 1
ATOM 2284 C C . LEU A 1 293 ? -4.879 -11.384 -21.059 1.00 86.06 293 LEU A C 1
ATOM 2286 O O . LEU A 1 293 ? -5.834 -11.651 -21.808 1.00 86.06 293 LEU A O 1
ATOM 2290 N N . SER A 1 294 ? -3.856 -12.199 -20.838 1.00 89.62 294 SER A N 1
ATOM 2291 C CA . SER A 1 294 ? -3.689 -13.521 -21.411 1.00 89.62 294 SER A CA 1
ATOM 2292 C C . SER A 1 294 ? -4.666 -14.524 -20.789 1.00 89.62 294 SER A C 1
ATOM 2294 O O . SER A 1 294 ? -5.318 -14.262 -19.776 1.00 89.62 294 SER A O 1
ATOM 2296 N N . ASP A 1 295 ? -4.750 -15.713 -21.383 1.00 92.38 295 ASP A N 1
ATOM 2297 C CA . ASP A 1 295 ? -5.519 -16.827 -20.816 1.00 92.38 295 ASP A CA 1
ATOM 2298 C C . ASP A 1 295 ? -4.858 -17.434 -19.556 1.00 92.38 295 ASP A C 1
ATOM 2300 O O . ASP A 1 295 ? -5.443 -18.311 -18.922 1.00 92.38 295 ASP A O 1
ATOM 2304 N N . GLU A 1 296 ? -3.650 -16.986 -19.184 1.00 93.31 296 GLU A N 1
ATOM 2305 C CA . GLU A 1 296 ? -2.961 -17.366 -17.941 1.00 93.31 296 GLU A CA 1
ATOM 2306 C C . GLU A 1 296 ? -3.225 -16.383 -16.789 1.00 93.31 296 GLU A C 1
ATOM 2308 O O . GLU A 1 296 ? -2.796 -16.635 -15.661 1.00 93.31 296 GLU A O 1
ATOM 2313 N N . ALA A 1 297 ? -3.928 -15.276 -17.052 1.00 95.31 297 ALA A N 1
ATOM 2314 C CA . ALA A 1 297 ? -4.271 -14.292 -16.038 1.00 95.31 297 ALA A CA 1
ATOM 2315 C C . ALA A 1 297 ? -5.200 -14.886 -14.969 1.00 95.31 297 ALA A C 1
ATOM 2317 O O . ALA A 1 297 ? -6.206 -15.529 -15.275 1.00 95.31 297 ALA A O 1
ATOM 2318 N N . VAL A 1 298 ? -4.904 -14.609 -13.701 1.00 97.56 298 VAL A N 1
ATOM 2319 C CA . VAL A 1 298 ? -5.691 -15.062 -12.551 1.00 97.56 298 VAL A CA 1
ATOM 2320 C C . VAL A 1 298 ? -6.091 -13.898 -11.656 1.00 97.56 298 VAL A C 1
ATOM 2322 O O . VAL A 1 298 ? -5.346 -12.933 -11.473 1.00 97.56 298 VAL A O 1
ATOM 2325 N N . VAL A 1 299 ? -7.277 -14.021 -11.060 1.00 98.56 299 VAL A N 1
ATOM 2326 C CA . VAL A 1 299 ? -7.726 -13.179 -9.948 1.00 98.56 299 VAL A CA 1
ATOM 2327 C C . VAL A 1 299 ? -7.644 -13.998 -8.671 1.00 98.56 299 VAL A C 1
ATOM 2329 O O . VAL A 1 299 ? -8.082 -15.150 -8.635 1.00 98.56 299 VAL A O 1
ATOM 2332 N N . SER A 1 300 ? -7.140 -13.397 -7.605 1.00 98.50 300 SER A N 1
ATOM 2333 C CA . SER A 1 300 ? -7.110 -14.014 -6.286 1.00 98.50 300 SER A CA 1
ATOM 2334 C C . SER A 1 300 ? -7.486 -13.025 -5.187 1.00 98.50 300 SER A C 1
ATOM 2336 O O . SER A 1 300 ? -7.430 -11.805 -5.357 1.00 98.50 300 SER A O 1
ATOM 2338 N N . VAL A 1 301 ? -7.905 -13.560 -4.043 1.00 98.56 301 VAL A N 1
ATOM 2339 C CA . VAL A 1 301 ? -8.160 -12.784 -2.827 1.00 98.56 301 VAL A CA 1
ATOM 2340 C C . VAL A 1 301 ? -7.025 -13.050 -1.848 1.00 98.56 301 VAL A C 1
ATOM 2342 O O . VAL A 1 301 ? -6.772 -14.192 -1.469 1.00 98.56 301 VAL A O 1
ATOM 2345 N N . LEU A 1 302 ? -6.330 -11.991 -1.446 1.00 98.31 302 LEU A N 1
ATOM 2346 C CA . LEU A 1 302 ? -5.286 -12.026 -0.430 1.00 98.31 302 LEU A CA 1
ATOM 2347 C C . LEU A 1 302 ? -5.914 -11.838 0.950 1.00 98.31 302 LEU A C 1
ATOM 2349 O O . LEU A 1 302 ? -6.716 -10.924 1.138 1.00 98.31 302 LEU A O 1
ATOM 2353 N N . THR A 1 303 ? -5.521 -12.641 1.934 1.00 97.19 303 THR A N 1
ATOM 2354 C CA . THR A 1 303 ? -5.952 -12.502 3.331 1.00 97.19 303 THR A CA 1
ATOM 2355 C C . THR A 1 303 ? -4.736 -12.430 4.242 1.00 97.19 303 THR A C 1
ATOM 2357 O O . THR A 1 303 ? -3.941 -13.367 4.342 1.00 97.19 303 THR A O 1
ATOM 2360 N N . GLY A 1 304 ? -4.594 -11.285 4.903 1.00 94.62 304 GLY A N 1
ATOM 2361 C CA . GLY A 1 304 ? -3.525 -10.994 5.845 1.00 94.62 304 GLY A CA 1
ATOM 2362 C C . GLY A 1 304 ? -3.954 -11.234 7.290 1.00 94.62 304 GLY A C 1
ATOM 2363 O O . GLY A 1 304 ? -5.051 -10.833 7.688 1.00 94.62 304 GLY A O 1
ATOM 2364 N N . SER A 1 305 ? -3.078 -11.839 8.095 1.00 92.88 305 SER A N 1
ATOM 2365 C CA . SER A 1 305 ? -3.357 -12.151 9.500 1.00 92.88 305 SER A CA 1
ATOM 2366 C C . SER A 1 305 ? -3.573 -10.881 10.334 1.00 92.88 305 SER A C 1
ATOM 2368 O O . SER A 1 305 ? -3.031 -9.825 9.993 1.00 92.88 305 SER A O 1
ATOM 2370 N N . PRO A 1 306 ? -4.299 -10.948 11.459 1.00 90.62 306 PRO A N 1
ATOM 2371 C CA . PRO A 1 306 ? -4.365 -9.864 12.437 1.00 90.62 306 PRO A CA 1
ATOM 2372 C C . PRO A 1 306 ? -2.997 -9.324 12.872 1.00 90.62 306 PRO A C 1
ATOM 2374 O O . PRO A 1 306 ? -2.027 -10.073 12.988 1.00 90.62 306 PRO A O 1
ATOM 2377 N N . GLY A 1 307 ? -2.931 -8.016 13.116 1.00 84.31 307 GLY A N 1
ATOM 2378 C CA . GLY A 1 307 ? -1.764 -7.314 13.650 1.00 84.31 307 GLY A CA 1
ATOM 2379 C C . GLY A 1 307 ? -1.884 -6.989 15.144 1.00 84.31 307 GLY A C 1
ATOM 2380 O O . GLY A 1 307 ? -2.871 -7.324 15.807 1.00 84.31 307 GLY A O 1
ATOM 2381 N N . ALA A 1 308 ? -0.845 -6.351 15.692 1.00 76.50 308 ALA A N 1
ATOM 2382 C CA . ALA A 1 308 ? -0.804 -5.914 17.091 1.00 76.50 308 ALA A CA 1
ATOM 2383 C C . ALA A 1 308 ? -1.491 -4.555 17.323 1.00 76.50 308 ALA A C 1
ATOM 2385 O O . ALA A 1 308 ? -1.926 -4.266 18.440 1.00 76.50 308 ALA A O 1
ATOM 2386 N N . ASP A 1 309 ? -1.590 -3.733 16.277 1.00 73.44 309 ASP A N 1
ATOM 2387 C CA . ASP A 1 309 ? -2.220 -2.420 16.341 1.00 73.44 309 ASP A CA 1
ATOM 2388 C C . ASP A 1 309 ? -3.742 -2.514 16.193 1.00 73.44 309 ASP A C 1
ATOM 2390 O O . ASP A 1 309 ? -4.287 -3.426 15.573 1.00 73.44 309 ASP A O 1
ATOM 2394 N N . THR A 1 310 ? -4.462 -1.526 16.728 1.00 69.19 310 THR A N 1
ATOM 2395 C CA . THR A 1 310 ? -5.934 -1.525 16.727 1.00 69.19 310 THR A CA 1
ATOM 2396 C C . THR A 1 310 ? -6.551 -1.481 15.329 1.00 69.19 310 THR A C 1
ATOM 2398 O O . THR A 1 310 ? -7.628 -2.038 15.145 1.00 69.19 310 THR A O 1
ATOM 2401 N N . TYR A 1 311 ? -5.897 -0.842 14.353 1.00 71.31 311 TYR A N 1
ATOM 2402 C CA . TYR A 1 311 ? -6.393 -0.757 12.973 1.00 71.31 311 TYR A CA 1
ATOM 2403 C C . TYR A 1 311 ? -6.158 -2.045 12.168 1.00 71.31 311 TYR A C 1
ATOM 2405 O O . TYR A 1 311 ? -6.867 -2.287 11.200 1.00 71.31 311 TYR A O 1
ATOM 2413 N N . SER A 1 312 ? -5.203 -2.889 12.574 1.00 81.75 312 SER A N 1
ATOM 2414 C CA . SER A 1 312 ? -4.894 -4.174 11.930 1.00 81.75 312 SER A CA 1
ATOM 2415 C C . SER A 1 312 ? -5.387 -5.382 12.735 1.00 81.75 312 SER A C 1
ATOM 2417 O O . SER A 1 312 ? -5.200 -6.524 12.314 1.00 81.75 312 SER A O 1
ATOM 2419 N N . ALA A 1 313 ? -6.060 -5.153 13.868 1.00 84.38 313 ALA A N 1
ATOM 2420 C CA . ALA A 1 313 ? -6.493 -6.177 14.822 1.00 84.38 313 ALA A CA 1
ATOM 2421 C C . ALA A 1 313 ? -7.441 -7.246 14.244 1.00 84.38 313 ALA A C 1
ATOM 2423 O O . ALA A 1 313 ? -7.587 -8.310 14.837 1.00 84.38 313 ALA A O 1
ATOM 2424 N N . PHE A 1 314 ? -8.072 -6.987 13.097 1.00 90.62 314 PHE A N 1
ATOM 2425 C CA . PHE A 1 314 ? -9.011 -7.905 12.441 1.00 90.62 314 PHE A CA 1
ATOM 2426 C C . PHE A 1 314 ? -8.441 -8.553 11.173 1.00 90.62 314 PHE A C 1
ATOM 2428 O O . PHE A 1 314 ? -9.147 -9.278 10.481 1.00 90.62 314 PHE A O 1
ATOM 2435 N N . GLY A 1 315 ? -7.167 -8.302 10.867 1.00 91.50 315 GLY A N 1
ATOM 2436 C CA . GLY A 1 315 ? -6.558 -8.693 9.601 1.00 91.50 315 GLY A CA 1
ATOM 2437 C C . GLY A 1 315 ? -6.908 -7.719 8.482 1.00 91.50 315 GLY A C 1
ATOM 2438 O O . GLY A 1 315 ? -7.372 -6.605 8.726 1.00 91.50 315 GLY A O 1
ATOM 2439 N N . HIS A 1 316 ? -6.649 -8.129 7.246 1.00 93.88 316 HIS A N 1
ATOM 2440 C CA . HIS A 1 316 ? -6.952 -7.324 6.064 1.00 93.88 316 HIS A CA 1
ATOM 2441 C C . HIS A 1 316 ? -7.136 -8.205 4.831 1.00 93.88 316 HIS A C 1
ATOM 2443 O O . HIS A 1 316 ? -6.674 -9.346 4.808 1.00 93.88 316 HIS A O 1
ATOM 2449 N N . THR A 1 317 ? -7.775 -7.676 3.791 1.00 95.50 317 THR A N 1
ATOM 2450 C CA . THR A 1 317 ? -7.881 -8.365 2.506 1.00 95.50 317 THR A CA 1
ATOM 2451 C C . THR A 1 317 ? -7.742 -7.413 1.327 1.00 95.50 317 THR A C 1
ATOM 2453 O O . THR A 1 317 ? -8.019 -6.218 1.437 1.00 95.50 317 THR A O 1
ATOM 2456 N N . ALA A 1 318 ? -7.276 -7.952 0.207 1.00 96.62 318 ALA A N 1
ATOM 2457 C CA . ALA A 1 318 ? -7.097 -7.237 -1.045 1.00 96.62 318 ALA A CA 1
ATOM 2458 C C . ALA A 1 318 ? -7.325 -8.190 -2.225 1.00 96.62 318 ALA A C 1
ATOM 2460 O O . ALA A 1 318 ? -7.254 -9.408 -2.064 1.00 96.62 318 ALA A O 1
ATOM 2461 N N . ILE A 1 319 ? -7.585 -7.643 -3.410 1.00 98.44 319 ILE A N 1
ATOM 2462 C CA . ILE A 1 319 ? -7.744 -8.432 -4.638 1.00 98.44 319 ILE A CA 1
ATOM 2463 C C . ILE A 1 319 ? -6.447 -8.343 -5.428 1.00 98.44 319 ILE A C 1
ATOM 2465 O O . ILE A 1 319 ? -5.943 -7.244 -5.636 1.00 98.44 319 ILE A O 1
ATOM 2469 N N . ARG A 1 320 ? -5.909 -9.469 -5.885 1.00 97.69 320 ARG A N 1
ATOM 2470 C CA . ARG A 1 320 ? -4.718 -9.508 -6.732 1.00 97.69 320 ARG A CA 1
ATOM 2471 C C . ARG A 1 320 ? -5.081 -9.958 -8.142 1.00 97.69 320 ARG A C 1
ATOM 2473 O O . ARG A 1 320 ? -5.897 -10.860 -8.315 1.00 97.69 320 ARG A O 1
ATOM 2480 N N . ILE A 1 321 ? -4.478 -9.312 -9.135 1.00 95.75 321 ILE A N 1
ATOM 2481 C CA . ILE A 1 321 ? -4.509 -9.728 -10.539 1.00 95.75 321 ILE A CA 1
ATOM 2482 C C . ILE A 1 321 ? -3.082 -10.050 -10.948 1.00 95.75 321 ILE A C 1
ATOM 2484 O O . ILE A 1 321 ? -2.211 -9.179 -10.884 1.00 95.75 321 ILE A O 1
ATOM 2488 N N . TYR A 1 322 ? -2.870 -11.293 -11.365 1.00 94.44 322 TYR A N 1
ATOM 2489 C CA . TYR A 1 322 ? -1.572 -11.802 -11.778 1.00 94.44 322 TYR A CA 1
ATOM 2490 C C . TYR A 1 322 ? -1.651 -12.381 -13.191 1.00 94.44 322 TYR A C 1
ATOM 2492 O O . TYR A 1 322 ? -2.436 -13.291 -13.431 1.00 94.44 322 TYR A O 1
ATOM 2500 N N . ASP A 1 323 ? -0.841 -11.868 -14.112 1.00 90.50 323 ASP A N 1
ATOM 2501 C CA . ASP A 1 323 ? -0.653 -12.406 -15.459 1.00 90.50 323 ASP A CA 1
ATOM 2502 C C . ASP A 1 323 ? 0.851 -12.555 -15.742 1.00 90.50 323 ASP A C 1
ATOM 2504 O O . ASP A 1 323 ? 1.541 -11.548 -15.949 1.00 90.50 323 ASP A O 1
ATOM 2508 N N . PRO A 1 324 ? 1.384 -13.790 -15.730 1.00 83.81 324 PRO A N 1
ATOM 2509 C CA . PRO A 1 324 ? 2.801 -14.048 -15.974 1.00 83.81 324 PRO A CA 1
ATOM 2510 C C . PRO A 1 324 ? 3.212 -13.894 -17.444 1.00 83.81 324 PRO A C 1
ATOM 2512 O O . PRO A 1 324 ? 4.411 -13.810 -17.721 1.00 83.81 324 PRO A O 1
ATOM 2515 N N . SER A 1 325 ? 2.251 -13.918 -18.370 1.00 79.69 325 SER A N 1
ATOM 2516 C CA . SER A 1 325 ? 2.493 -13.969 -19.813 1.00 79.69 325 SER A CA 1
ATOM 2517 C C . SER A 1 325 ? 2.582 -12.583 -20.457 1.00 79.69 325 SER A C 1
ATOM 2519 O O . SER A 1 325 ? 3.209 -12.436 -21.509 1.00 79.69 325 SER A O 1
ATOM 2521 N N . GLU A 1 326 ? 2.014 -11.560 -19.820 1.00 69.25 326 GLU A N 1
ATOM 2522 C CA . GLU A 1 326 ? 2.154 -10.175 -20.264 1.00 69.25 326 GLU A CA 1
ATOM 2523 C C . GLU A 1 326 ? 3.568 -9.630 -20.012 1.00 69.25 326 GLU A C 1
ATOM 2525 O O . GLU A 1 326 ? 4.274 -10.019 -19.076 1.00 69.25 326 GLU A O 1
ATOM 2530 N N . VAL A 1 327 ? 4.003 -8.706 -20.875 1.00 54.22 327 VAL A N 1
ATOM 2531 C CA . VAL A 1 327 ? 5.282 -8.001 -20.730 1.00 54.22 327 VAL A CA 1
ATOM 2532 C C . VAL A 1 327 ? 5.020 -6.492 -20.752 1.00 54.22 327 VAL A C 1
ATOM 2534 O O . VAL A 1 327 ? 4.729 -5.944 -21.819 1.00 54.22 327 VAL A O 1
ATOM 2537 N N . PRO A 1 328 ? 5.161 -5.801 -19.605 1.00 60.97 328 PRO A N 1
ATOM 2538 C CA . PRO A 1 328 ? 5.577 -6.338 -18.306 1.00 60.97 328 PRO A CA 1
ATOM 2539 C C . PRO A 1 328 ? 4.543 -7.255 -17.649 1.00 60.97 328 PRO A C 1
ATOM 2541 O O . PRO A 1 328 ? 3.348 -7.133 -17.903 1.00 60.97 328 PRO A O 1
ATOM 2544 N N . VAL A 1 329 ? 5.038 -8.131 -16.767 1.00 70.88 329 VAL A N 1
ATOM 2545 C CA . VAL A 1 329 ? 4.200 -9.010 -15.941 1.00 70.88 329 VAL A CA 1
ATOM 2546 C C . VAL A 1 329 ? 3.198 -8.152 -15.181 1.00 70.88 329 VAL A C 1
ATOM 2548 O O . VAL A 1 329 ? 3.568 -7.172 -14.530 1.00 70.88 329 VAL A O 1
ATOM 2551 N N . VAL A 1 330 ? 1.929 -8.533 -15.247 1.00 79.50 330 VAL A N 1
ATOM 2552 C CA . VAL A 1 330 ? 0.883 -7.909 -14.439 1.00 79.50 330 VAL A CA 1
ATOM 2553 C C . VAL A 1 330 ? 0.912 -8.608 -13.086 1.00 79.50 330 VAL A C 1
ATOM 2555 O O . VAL A 1 330 ? 0.681 -9.807 -13.015 1.00 79.50 330 VAL A O 1
ATOM 2558 N N . ASP A 1 331 ? 1.222 -7.892 -12.007 1.00 85.31 331 ASP A N 1
ATOM 2559 C CA . ASP A 1 331 ? 1.168 -8.444 -10.646 1.00 85.31 331 ASP A CA 1
ATOM 2560 C C . ASP A 1 331 ? 0.722 -7.368 -9.648 1.00 85.31 331 ASP A C 1
ATOM 2562 O O . ASP A 1 331 ? 1.519 -6.793 -8.902 1.00 85.31 331 ASP A O 1
ATOM 2566 N N . TRP A 1 332 ? -0.568 -7.037 -9.698 1.00 84.12 332 TRP A N 1
ATOM 2567 C CA . TRP A 1 332 ? -1.152 -5.887 -9.007 1.00 84.12 332 TRP A CA 1
ATOM 2568 C C . TRP A 1 332 ? -2.075 -6.304 -7.878 1.00 84.12 332 TRP A C 1
ATOM 2570 O O . TRP A 1 332 ? -2.884 -7.214 -8.029 1.00 84.12 332 TRP A O 1
ATOM 2580 N N . VAL A 1 333 ? -2.005 -5.570 -6.771 1.00 88.19 333 VAL A N 1
ATOM 2581 C CA . VAL A 1 333 ? -2.891 -5.688 -5.617 1.00 88.19 333 VAL A CA 1
ATOM 2582 C C . VAL A 1 333 ? -3.758 -4.441 -5.519 1.00 88.19 333 VAL A C 1
ATOM 2584 O O . VAL A 1 333 ? -3.254 -3.331 -5.375 1.00 88.19 333 VAL A O 1
ATOM 2587 N N . PHE A 1 334 ? -5.068 -4.648 -5.558 1.00 89.38 334 PHE A N 1
ATOM 2588 C CA . PHE A 1 334 ? -6.118 -3.656 -5.391 1.00 89.38 334 PHE A CA 1
ATOM 2589 C C . PHE A 1 334 ? -6.601 -3.670 -3.941 1.00 89.38 334 PHE A C 1
ATOM 2591 O O . PHE A 1 334 ? -7.167 -4.656 -3.456 1.00 89.38 334 PHE A O 1
ATOM 2598 N N . ASN A 1 335 ? -6.348 -2.572 -3.238 1.00 87.94 335 ASN A N 1
ATOM 2599 C CA . ASN A 1 335 ? -6.485 -2.471 -1.797 1.00 87.94 335 ASN A CA 1
ATOM 2600 C C . ASN A 1 335 ? -7.602 -1.495 -1.396 1.00 87.94 335 ASN A C 1
ATOM 2602 O O . ASN A 1 335 ? -7.455 -0.278 -1.508 1.00 87.94 335 ASN A O 1
ATOM 2606 N N . TYR A 1 336 ? -8.694 -2.030 -0.845 1.00 85.25 336 TYR A N 1
ATOM 2607 C CA . TYR A 1 336 ? -9.786 -1.258 -0.238 1.00 85.25 336 TYR A CA 1
ATOM 2608 C C . TYR A 1 336 ? -9.510 -0.969 1.245 1.00 85.25 336 TYR A C 1
ATOM 2610 O O . TYR A 1 336 ? -10.317 -1.289 2.109 1.00 85.25 336 TYR A O 1
ATOM 2618 N N . GLY A 1 337 ? -8.360 -0.390 1.572 1.00 71.19 337 GLY A N 1
ATOM 2619 C CA . GLY A 1 337 ? -7.941 -0.156 2.962 1.00 71.19 337 GLY A CA 1
ATOM 2620 C C . GLY A 1 337 ? -7.154 1.129 3.171 1.00 71.19 337 GLY A C 1
ATOM 2621 O O . GLY A 1 337 ? -6.667 1.367 4.273 1.00 71.19 337 GLY A O 1
ATOM 2622 N N . THR A 1 338 ? -7.007 1.942 2.128 1.00 69.69 338 THR A N 1
ATOM 2623 C CA . THR A 1 338 ? -6.184 3.144 2.179 1.00 69.69 338 THR A CA 1
ATOM 2624 C C . THR A 1 338 ? -7.022 4.339 2.601 1.00 69.69 338 THR A C 1
ATOM 2626 O O . THR A 1 338 ? -8.120 4.551 2.097 1.00 69.69 338 THR A O 1
ATOM 2629 N N . PHE A 1 339 ? -6.492 5.136 3.519 1.00 67.00 339 PHE A N 1
ATOM 2630 C CA . PHE A 1 339 ? -7.063 6.411 3.931 1.00 67.00 339 PHE A CA 1
ATOM 2631 C C . PHE A 1 339 ? -5.944 7.454 3.965 1.00 67.00 339 PHE A C 1
ATOM 2633 O O . PHE A 1 339 ? -4.791 7.106 4.232 1.00 67.00 339 PHE A O 1
ATOM 2640 N N . SER A 1 340 ? -6.270 8.719 3.695 1.00 53.22 340 SER A N 1
ATOM 2641 C CA . SER A 1 340 ? -5.294 9.809 3.750 1.00 53.22 340 SER A CA 1
ATOM 2642 C C . SER A 1 340 ? -5.429 10.629 5.032 1.00 53.22 340 SER A C 1
ATOM 2644 O O . SER A 1 340 ? -6.520 10.812 5.580 1.00 53.22 340 SER A O 1
ATOM 2646 N N . PHE A 1 341 ? -4.294 11.109 5.541 1.00 48.09 341 PHE A N 1
ATOM 2647 C CA . PHE A 1 341 ? -4.239 12.032 6.672 1.00 48.09 341 PHE A CA 1
ATOM 2648 C C . PHE A 1 341 ? -4.263 13.476 6.153 1.00 48.09 341 PHE A C 1
ATOM 2650 O O . PHE A 1 341 ? -3.244 14.158 6.179 1.00 48.09 341 PHE A O 1
ATOM 2657 N N . SER A 1 342 ? -5.416 13.938 5.671 1.00 50.22 342 SER A N 1
ATOM 2658 C CA . SER A 1 342 ? -5.630 15.347 5.315 1.00 50.22 342 SER A CA 1
ATOM 2659 C C . SER A 1 342 ? -5.765 16.246 6.557 1.00 50.22 342 SER A C 1
ATOM 2661 O O . SER A 1 342 ? -6.071 15.776 7.659 1.00 50.22 342 SER A O 1
ATOM 2663 N N . ASP A 1 343 ? -5.636 17.566 6.386 1.00 44.16 343 ASP A N 1
ATOM 2664 C CA . ASP A 1 343 ? -5.825 18.570 7.453 1.00 44.16 343 ASP A CA 1
ATOM 2665 C C . ASP A 1 343 ? -7.169 18.450 8.201 1.00 44.16 343 ASP A C 1
ATOM 2667 O O . ASP A 1 343 ? -7.292 18.807 9.378 1.00 44.16 343 ASP A O 1
ATOM 2671 N N . ASP A 1 344 ? -8.203 17.925 7.538 1.00 56.38 344 ASP A N 1
ATOM 2672 C CA . ASP A 1 344 ? -9.527 17.706 8.114 1.00 56.38 344 ASP A CA 1
ATOM 2673 C C . ASP A 1 344 ? -9.786 16.262 8.578 1.00 56.38 344 ASP A C 1
ATOM 2675 O O . ASP A 1 344 ? -10.856 16.000 9.140 1.00 56.38 344 ASP A O 1
ATOM 2679 N N . PHE A 1 345 ? -8.810 15.354 8.443 1.00 59.69 345 PHE A N 1
ATOM 2680 C CA . PHE A 1 345 ? -8.912 13.940 8.821 1.00 59.69 345 PHE A CA 1
ATOM 2681 C C . PHE A 1 345 ? -9.387 13.765 10.260 1.00 59.69 345 PHE A C 1
ATOM 2683 O O . PHE A 1 345 ? -10.386 13.097 10.503 1.00 59.69 345 PHE A O 1
ATOM 2690 N N . TYR A 1 346 ? -8.745 14.412 11.237 1.00 59.41 346 TYR A N 1
ATOM 2691 C CA . TYR A 1 346 ? -9.133 14.264 12.646 1.00 59.41 346 TYR A CA 1
ATOM 2692 C C . TYR A 1 346 ? -10.553 14.777 12.917 1.00 59.41 346 TYR A C 1
ATOM 2694 O O . TYR A 1 346 ? -11.274 14.216 13.742 1.00 59.41 346 TYR A O 1
ATOM 2702 N N . MET A 1 347 ? -10.981 15.831 12.214 1.00 58.28 347 MET A N 1
ATOM 2703 C CA . MET A 1 347 ? -12.336 16.368 12.342 1.00 58.28 347 MET A CA 1
ATOM 2704 C C . MET A 1 347 ? -13.369 15.425 11.717 1.00 58.28 347 MET A C 1
ATOM 2706 O O . MET A 1 347 ? -14.435 15.214 12.295 1.00 58.28 347 MET A O 1
ATOM 2710 N N . LYS A 1 348 ? -13.053 14.847 10.557 1.00 66.56 348 LYS A N 1
ATOM 2711 C CA . LYS A 1 348 ? -13.852 13.829 9.874 1.00 66.56 348 LYS A CA 1
ATOM 2712 C C . LYS A 1 348 ? -13.934 12.536 10.696 1.00 66.56 348 LYS A C 1
ATOM 2714 O O . LYS A 1 348 ? -15.038 12.087 10.989 1.00 66.56 348 LYS A O 1
ATOM 2719 N N . PHE A 1 349 ? -12.810 12.035 11.205 1.00 66.12 349 PHE A N 1
ATOM 2720 C CA . PHE A 1 349 ? -12.715 10.892 12.118 1.00 66.12 349 PHE A CA 1
ATOM 2721 C C . PHE A 1 349 ? -13.594 11.085 13.359 1.00 66.12 349 PHE A C 1
ATOM 2723 O O . PHE A 1 349 ? -14.444 10.250 13.656 1.00 66.12 349 PHE A O 1
ATOM 2730 N N . LEU A 1 350 ? -13.480 12.230 14.046 1.00 65.44 350 LEU A N 1
ATOM 2731 C CA . LEU A 1 350 ? -14.325 12.537 15.207 1.00 65.44 350 LEU A CA 1
ATOM 2732 C C . LEU A 1 350 ? -15.818 12.602 14.858 1.00 65.44 350 LEU A C 1
ATOM 2734 O O . LEU A 1 350 ? -16.653 12.277 15.700 1.00 65.44 350 LEU A O 1
ATOM 2738 N N . LYS A 1 351 ? -16.164 12.995 13.628 1.00 71.44 351 LYS A N 1
ATOM 2739 C CA . LYS A 1 351 ? -17.540 12.997 13.114 1.00 71.44 351 LYS A CA 1
ATOM 2740 C C . LYS A 1 351 ? -18.013 11.628 12.618 1.00 71.44 351 LYS A C 1
ATOM 2742 O O . LYS A 1 351 ? -19.184 11.520 12.280 1.00 71.44 351 LYS A O 1
ATOM 2747 N N . GLY A 1 352 ? -17.172 10.593 12.598 1.00 66.19 352 GLY A N 1
ATOM 2748 C CA . GLY A 1 352 ? -17.508 9.278 12.029 1.00 66.19 352 GLY A CA 1
ATOM 2749 C C . GLY A 1 352 ? -17.509 9.262 10.502 1.00 66.19 352 GLY A C 1
ATOM 2750 O O . GLY A 1 352 ? -18.129 8.402 9.889 1.00 66.19 352 GLY A O 1
ATOM 2751 N N . HIS A 1 353 ? -16.851 10.245 9.888 1.00 73.44 353 HIS A N 1
ATOM 2752 C CA . HIS A 1 353 ? -16.718 10.377 8.450 1.00 73.44 353 HIS A CA 1
ATOM 2753 C C . HIS A 1 353 ? -15.390 9.775 8.000 1.00 73.44 353 HIS A C 1
ATOM 2755 O O . HIS A 1 353 ? -14.406 10.489 7.857 1.00 73.44 353 HIS A O 1
ATOM 2761 N N . LEU A 1 354 ? -15.339 8.456 7.852 1.00 72.69 354 LEU A N 1
ATOM 2762 C CA . LEU A 1 354 ? -14.129 7.764 7.421 1.00 72.69 354 LEU A CA 1
ATOM 2763 C C . LEU A 1 354 ? -14.244 7.462 5.933 1.00 72.69 354 LEU A C 1
ATOM 2765 O O . LEU A 1 354 ? -14.891 6.494 5.548 1.00 72.69 354 LEU A O 1
ATOM 2769 N N . ASP A 1 355 ? -13.662 8.324 5.109 1.00 78.88 355 ASP A N 1
ATOM 2770 C CA . ASP A 1 355 ? -13.622 8.117 3.666 1.00 78.88 355 ASP A CA 1
ATOM 2771 C C . ASP A 1 355 ? -12.325 7.365 3.336 1.00 78.88 355 ASP A C 1
ATOM 2773 O O . ASP A 1 355 ? -11.231 7.798 3.702 1.00 78.88 355 ASP A O 1
ATOM 2777 N N . TYR A 1 356 ? -12.475 6.189 2.735 1.00 82.56 356 TYR A N 1
ATOM 2778 C CA . TYR A 1 356 ? -11.389 5.316 2.300 1.00 82.56 356 TYR A CA 1
ATOM 2779 C C . TYR A 1 356 ? -11.326 5.330 0.779 1.00 82.56 356 TYR A C 1
ATOM 2781 O O . TYR A 1 356 ? -12.329 5.580 0.113 1.00 82.56 356 TYR A O 1
ATOM 2789 N N . THR A 1 357 ? -10.165 5.012 0.228 1.00 79.12 357 THR A N 1
ATOM 2790 C CA . THR A 1 357 ? -9.920 5.040 -1.210 1.00 79.12 357 THR A CA 1
ATOM 2791 C C . THR A 1 357 ? -9.341 3.706 -1.657 1.00 79.12 357 THR A C 1
ATOM 2793 O O . THR A 1 357 ? -8.493 3.120 -0.979 1.00 79.12 357 THR A O 1
ATOM 2796 N N . LEU A 1 358 ? -9.810 3.211 -2.800 1.00 83.62 358 LEU A N 1
ATOM 2797 C CA . LEU A 1 358 ? -9.166 2.110 -3.503 1.00 83.62 358 LEU A CA 1
ATOM 2798 C C . LEU A 1 358 ? -7.796 2.558 -4.020 1.00 83.62 358 LEU A C 1
ATOM 2800 O O . LEU A 1 358 ? -7.702 3.540 -4.749 1.00 83.62 358 LEU A O 1
ATOM 2804 N N . THR A 1 359 ? -6.750 1.802 -3.704 1.00 77.56 359 THR A N 1
ATOM 2805 C CA . THR A 1 359 ? -5.422 1.974 -4.309 1.00 77.56 359 THR A CA 1
ATOM 2806 C C . THR A 1 359 ? -4.981 0.712 -5.034 1.00 77.56 359 THR A C 1
ATOM 2808 O O . THR A 1 359 ? -5.507 -0.373 -4.784 1.00 77.56 359 THR A O 1
ATOM 2811 N N . ALA A 1 360 ? -4.017 0.853 -5.941 1.00 79.25 360 ALA A N 1
ATOM 2812 C CA . ALA A 1 360 ? -3.358 -0.265 -6.599 1.00 79.25 360 ALA A CA 1
ATOM 2813 C C . ALA A 1 360 ? -1.847 -0.164 -6.381 1.00 79.25 360 ALA A C 1
ATOM 2815 O O . ALA A 1 360 ? -1.272 0.911 -6.525 1.00 79.25 360 ALA A O 1
ATOM 2816 N N . ALA A 1 361 ? -1.213 -1.280 -6.038 1.00 73.88 361 ALA A N 1
ATOM 2817 C CA . ALA A 1 361 ? 0.231 -1.366 -5.850 1.00 73.88 361 ALA A CA 1
ATOM 2818 C C . ALA A 1 361 ? 0.763 -2.712 -6.368 1.00 73.88 361 ALA A C 1
ATOM 2820 O O . ALA A 1 361 ? 0.012 -3.692 -6.376 1.00 73.88 361 ALA A O 1
ATOM 2821 N N . PRO A 1 362 ? 2.041 -2.810 -6.766 1.00 77.00 362 PRO A N 1
ATOM 2822 C CA . PRO A 1 362 ? 2.654 -4.086 -7.101 1.00 77.00 362 PRO A CA 1
ATOM 2823 C C . PRO A 1 362 ? 2.623 -5.066 -5.920 1.00 77.00 362 PRO A C 1
ATOM 2825 O O . PRO A 1 362 ? 2.861 -4.686 -4.766 1.00 77.00 362 PRO A O 1
ATOM 2828 N N . PHE A 1 363 ? 2.383 -6.346 -6.203 1.00 84.88 363 PHE A N 1
ATOM 2829 C CA . PHE A 1 363 ? 2.262 -7.387 -5.181 1.00 84.88 363 PHE A CA 1
ATOM 2830 C C . PHE A 1 363 ? 3.494 -7.506 -4.284 1.00 84.88 363 PHE A C 1
ATOM 2832 O O . PHE A 1 363 ? 3.343 -7.707 -3.081 1.00 84.88 363 PHE A O 1
ATOM 2839 N N . HIS A 1 364 ? 4.713 -7.337 -4.808 1.00 77.44 364 HIS A N 1
ATOM 2840 C CA . HIS A 1 364 ? 5.918 -7.439 -3.979 1.00 77.44 364 HIS A CA 1
ATOM 2841 C C . HIS A 1 364 ? 5.979 -6.362 -2.891 1.00 77.44 364 HIS A C 1
ATOM 2843 O O . HIS A 1 364 ? 6.492 -6.648 -1.810 1.00 77.44 364 HIS A O 1
ATOM 2849 N N . MET A 1 365 ? 5.436 -5.161 -3.135 1.00 73.88 365 MET A N 1
ATOM 2850 C CA . MET A 1 365 ? 5.362 -4.106 -2.119 1.00 73.88 365 MET A CA 1
ATOM 2851 C C . MET A 1 365 ? 4.375 -4.487 -1.015 1.00 73.88 365 MET A C 1
ATOM 2853 O O . MET A 1 365 ? 4.701 -4.384 0.167 1.00 73.88 365 MET A O 1
ATOM 2857 N N . PHE A 1 366 ? 3.202 -4.997 -1.401 1.00 81.69 366 PHE A N 1
ATOM 2858 C CA . PHE A 1 366 ? 2.202 -5.488 -0.456 1.00 81.69 366 PHE A CA 1
ATOM 2859 C C . PHE A 1 366 ? 2.737 -6.674 0.358 1.00 81.69 366 PHE A C 1
ATOM 2861 O O . PHE A 1 366 ? 2.676 -6.672 1.578 1.00 81.69 366 PHE A O 1
ATOM 2868 N N . ASN A 1 367 ? 3.336 -7.673 -0.290 1.00 85.44 367 ASN A N 1
ATOM 2869 C CA . ASN A 1 367 ? 3.911 -8.836 0.383 1.00 85.44 367 ASN A CA 1
ATOM 2870 C C . ASN A 1 367 ? 5.035 -8.440 1.357 1.00 85.44 367 ASN A C 1
ATOM 2872 O O . ASN A 1 367 ? 5.110 -8.961 2.470 1.00 85.44 367 ASN A O 1
ATOM 2876 N N . LYS A 1 368 ? 5.889 -7.483 0.971 1.00 79.56 368 LYS A N 1
ATOM 2877 C CA . LYS A 1 368 ? 6.962 -6.982 1.834 1.00 79.56 368 LYS A CA 1
ATOM 2878 C C . LYS A 1 368 ? 6.427 -6.329 3.112 1.00 79.56 368 LYS A C 1
ATOM 2880 O O . LYS A 1 368 ? 7.004 -6.570 4.167 1.00 79.56 368 LYS A O 1
ATOM 2885 N N . SER A 1 369 ? 5.328 -5.571 3.058 1.00 81.06 369 SER A N 1
ATOM 2886 C CA . SER A 1 369 ? 4.788 -4.932 4.268 1.00 81.06 369 SER A CA 1
ATOM 2887 C C . SER A 1 369 ? 4.359 -5.960 5.322 1.00 81.06 369 SER A C 1
ATOM 2889 O O . SER A 1 369 ? 4.658 -5.794 6.500 1.00 81.06 369 SER A O 1
ATOM 2891 N N . TYR A 1 370 ? 3.739 -7.072 4.911 1.00 87.75 370 TYR A N 1
ATOM 2892 C CA . TYR A 1 370 ? 3.375 -8.161 5.831 1.00 87.75 370 TYR A CA 1
ATOM 2893 C C . TYR A 1 370 ? 4.596 -8.886 6.388 1.00 87.75 370 TYR A C 1
ATOM 2895 O O . TYR A 1 370 ? 4.617 -9.226 7.572 1.00 87.75 370 TYR A O 1
ATOM 2903 N N . LEU A 1 371 ? 5.618 -9.092 5.554 1.00 84.06 371 LEU A N 1
ATOM 2904 C CA . LEU A 1 371 ? 6.878 -9.686 5.987 1.00 84.06 371 LEU A CA 1
ATOM 2905 C C . LEU A 1 371 ? 7.566 -8.820 7.053 1.00 84.06 371 LEU A C 1
ATOM 2907 O O . LEU A 1 371 ? 7.975 -9.345 8.088 1.00 84.06 371 LEU A O 1
ATOM 2911 N N . ASP A 1 372 ? 7.652 -7.508 6.825 1.00 81.38 372 ASP A N 1
ATOM 2912 C CA . ASP A 1 372 ? 8.282 -6.553 7.743 1.00 81.38 372 ASP A CA 1
ATOM 2913 C C . ASP A 1 372 ? 7.505 -6.436 9.072 1.00 81.38 372 ASP A C 1
ATOM 2915 O O . ASP A 1 372 ? 8.106 -6.285 10.137 1.00 81.38 372 ASP A O 1
ATOM 2919 N N . GLU A 1 373 ? 6.175 -6.576 9.037 1.00 82.69 373 GLU A N 1
ATOM 2920 C CA . GLU A 1 373 ? 5.309 -6.614 10.225 1.00 82.69 373 GLU A CA 1
ATOM 2921 C C . GLU A 1 373 ? 5.320 -7.970 10.959 1.00 82.69 373 GLU A C 1
ATOM 2923 O O . GLU A 1 373 ? 4.768 -8.083 12.057 1.00 82.69 373 GLU A O 1
ATOM 2928 N N . GLY A 1 374 ? 5.925 -9.011 10.375 1.00 87.50 374 GLY A N 1
ATOM 2929 C CA . GLY A 1 374 ? 5.889 -10.374 10.912 1.00 87.50 374 GLY A CA 1
ATOM 2930 C C . GLY A 1 374 ? 4.486 -10.992 10.901 1.00 87.50 374 GLY A C 1
ATOM 2931 O O . GLY A 1 374 ? 4.149 -11.779 11.788 1.00 87.50 374 GLY A O 1
ATOM 2932 N N . ARG A 1 375 ? 3.653 -10.610 9.927 1.00 89.31 375 ARG A N 1
ATOM 2933 C CA . ARG A 1 375 ? 2.265 -11.062 9.766 1.00 89.31 375 ARG A CA 1
ATOM 2934 C C . ARG A 1 375 ? 2.142 -12.107 8.663 1.00 89.31 375 ARG A C 1
ATOM 2936 O O . ARG A 1 375 ? 2.933 -12.161 7.725 1.00 89.31 375 ARG A O 1
ATOM 2943 N N . GLY A 1 376 ? 1.122 -12.946 8.792 1.00 93.12 376 GLY A N 1
ATOM 2944 C CA . GLY A 1 376 ? 0.830 -14.017 7.851 1.00 93.12 376 GLY A CA 1
ATOM 2945 C C . GLY A 1 376 ? 0.082 -13.478 6.652 1.00 93.12 376 GLY A C 1
ATOM 2946 O O . GLY A 1 376 ? -0.672 -12.512 6.769 1.00 93.12 376 GLY A O 1
ATOM 2947 N N . LEU A 1 377 ? 0.274 -14.122 5.510 1.00 95.75 377 LEU A N 1
ATOM 2948 C CA . LEU A 1 377 ? -0.406 -13.772 4.275 1.00 95.75 377 LEU A CA 1
ATOM 2949 C C . LEU A 1 377 ? -0.667 -15.047 3.487 1.00 95.75 377 LEU A C 1
ATOM 2951 O O . LEU A 1 377 ? 0.253 -15.828 3.247 1.00 95.75 377 LEU A O 1
ATOM 2955 N N . PHE A 1 378 ? -1.908 -15.251 3.069 1.00 97.00 378 PHE A N 1
ATOM 2956 C CA . PHE A 1 378 ? -2.252 -16.298 2.117 1.00 97.00 378 PHE A CA 1
ATOM 2957 C C . PHE A 1 378 ? -3.110 -15.738 0.989 1.00 97.00 378 PHE A C 1
ATOM 2959 O O . PHE A 1 378 ? -3.718 -14.675 1.105 1.00 97.00 378 PHE A O 1
ATOM 2966 N N . GLU A 1 379 ? -3.146 -16.478 -0.104 1.00 98.12 379 GLU A N 1
ATOM 2967 C CA . GLU A 1 379 ? -3.871 -16.175 -1.327 1.00 98.12 379 GLU A CA 1
ATOM 2968 C C . GLU A 1 379 ? -4.911 -17.267 -1.589 1.00 98.12 379 GLU A C 1
ATOM 2970 O O . GLU A 1 379 ? -4.632 -18.444 -1.375 1.00 98.12 379 GLU A O 1
ATOM 2975 N N . GLN A 1 380 ? -6.106 -16.896 -2.051 1.00 98.31 380 GLN A N 1
ATOM 2976 C CA . GLN A 1 380 ? -7.107 -17.824 -2.584 1.00 98.31 380 GLN A CA 1
ATOM 2977 C C . GLN A 1 380 ? -7.376 -17.496 -4.049 1.00 98.31 380 GLN A C 1
ATOM 2979 O O . GLN A 1 380 ? -7.954 -16.451 -4.357 1.00 98.31 380 GLN A O 1
ATOM 2984 N N . ILE A 1 381 ? -6.958 -18.387 -4.947 1.00 98.56 381 ILE A N 1
ATOM 2985 C CA . ILE A 1 381 ? -7.168 -18.228 -6.390 1.00 98.56 381 ILE A CA 1
ATOM 2986 C C . ILE A 1 381 ? -8.646 -18.466 -6.718 1.00 98.56 381 ILE A C 1
ATOM 2988 O O . ILE A 1 381 ? -9.255 -19.435 -6.250 1.00 98.56 381 ILE A O 1
ATOM 2992 N N . LEU A 1 382 ? -9.224 -17.574 -7.525 1.00 98.50 382 LEU A N 1
ATOM 2993 C CA . LEU A 1 382 ? -10.597 -17.683 -8.007 1.00 98.50 382 LEU A CA 1
ATOM 2994 C C . LEU A 1 382 ? -10.618 -18.408 -9.358 1.00 98.50 382 LEU A C 1
ATOM 2996 O O . LEU A 1 382 ? -9.865 -18.079 -10.273 1.00 98.50 382 LEU A O 1
ATOM 3000 N N . ARG A 1 383 ? -11.508 -19.389 -9.498 1.00 97.62 383 ARG A N 1
ATOM 3001 C CA . ARG A 1 383 ? -11.720 -20.188 -10.711 1.00 97.62 383 ARG A CA 1
ATOM 3002 C C . ARG A 1 383 ? -12.597 -19.435 -11.703 1.00 97.62 383 ARG A C 1
ATOM 3004 O O . ARG A 1 383 ? -13.754 -19.783 -11.915 1.00 97.62 383 ARG A O 1
ATOM 3011 N N . LEU A 1 384 ? -12.033 -18.379 -12.273 1.00 97.69 384 LEU A N 1
ATOM 3012 C CA . LEU A 1 384 ? -12.673 -17.542 -13.281 1.00 97.69 384 LEU A CA 1
ATOM 3013 C C . LEU A 1 384 ? -12.178 -17.925 -14.681 1.00 97.69 384 LEU A C 1
ATOM 3015 O O . LEU A 1 384 ? -11.010 -18.258 -14.872 1.00 97.69 384 LEU A O 1
ATOM 3019 N N . SER A 1 385 ? -13.065 -17.863 -15.668 1.00 95.75 385 SER A N 1
ATOM 3020 C CA . SER A 1 385 ? -12.699 -17.877 -17.087 1.00 95.75 385 SER A CA 1
ATOM 3021 C C . SER A 1 385 ? -11.971 -16.588 -17.481 1.00 95.75 385 SER A C 1
ATOM 3023 O O . SER A 1 385 ? -12.094 -15.569 -16.799 1.00 95.75 385 SER A O 1
ATOM 3025 N N . THR A 1 386 ? -11.261 -16.588 -18.615 1.00 93.44 386 THR A N 1
ATOM 3026 C CA . THR A 1 386 ? -10.535 -15.397 -19.085 1.00 93.44 386 THR A CA 1
ATOM 3027 C C . THR A 1 386 ? -11.441 -14.164 -19.171 1.00 93.44 386 THR A C 1
ATOM 3029 O O . THR A 1 386 ? -11.070 -13.084 -18.719 1.00 93.44 386 THR A O 1
ATOM 3032 N N . ASP A 1 387 ? -12.662 -14.306 -19.692 1.00 93.94 387 ASP A N 1
ATOM 3033 C CA . ASP A 1 387 ? -13.593 -13.178 -19.827 1.00 93.94 387 ASP A CA 1
ATOM 3034 C C . ASP A 1 387 ? -14.082 -12.647 -18.468 1.00 93.94 387 ASP A C 1
ATOM 3036 O O . ASP A 1 387 ? -14.289 -11.441 -18.301 1.00 93.94 387 ASP A O 1
ATOM 3040 N N . GLU A 1 388 ? -14.216 -13.520 -17.470 1.00 97.38 388 GLU A N 1
ATOM 3041 C CA . GLU A 1 388 ? -14.551 -13.140 -16.095 1.00 97.38 388 GLU A CA 1
ATOM 3042 C C . GLU A 1 388 ? -13.371 -12.432 -15.411 1.00 97.38 388 GLU A C 1
ATOM 3044 O O . GLU A 1 388 ? -13.574 -11.400 -14.771 1.00 97.38 388 GLU A O 1
ATOM 3049 N N . VAL A 1 389 ? -12.133 -12.903 -15.617 1.00 97.19 389 VAL A N 1
ATOM 3050 C CA . VAL A 1 389 ? -10.906 -12.221 -15.158 1.00 97.19 389 VAL A CA 1
ATOM 3051 C C . VAL A 1 389 ? -10.825 -10.810 -15.744 1.00 97.19 389 VAL A C 1
ATOM 3053 O O . VAL A 1 389 ? -10.655 -9.838 -15.002 1.00 97.19 389 VAL A O 1
ATOM 3056 N N . ARG A 1 390 ? -11.035 -10.666 -17.060 1.00 94.69 390 ARG A N 1
ATOM 3057 C CA . ARG A 1 390 ? -11.076 -9.357 -17.733 1.00 94.69 390 ARG A CA 1
ATOM 3058 C C . ARG A 1 390 ? -12.194 -8.469 -17.192 1.00 94.69 390 ARG A C 1
ATOM 3060 O O . ARG A 1 390 ? -11.997 -7.265 -17.039 1.00 94.69 390 ARG A O 1
ATOM 3067 N N . SER A 1 391 ? -13.350 -9.041 -16.858 1.00 95.88 391 SER A N 1
ATOM 3068 C CA . SER A 1 391 ? -14.479 -8.298 -16.280 1.00 95.88 391 SER A CA 1
ATOM 3069 C C . SER A 1 391 ? -14.161 -7.754 -14.884 1.00 95.88 391 SER A C 1
ATOM 3071 O O . SER A 1 391 ? -14.451 -6.590 -14.600 1.00 95.88 391 SER A O 1
ATOM 3073 N N . VAL A 1 392 ? -13.488 -8.542 -14.039 1.00 97.19 392 VAL A N 1
ATOM 3074 C CA . VAL A 1 392 ? -12.998 -8.085 -12.727 1.00 97.19 392 VAL A CA 1
ATOM 3075 C C . VAL A 1 392 ? -11.939 -6.994 -12.889 1.00 97.19 392 VAL A C 1
ATOM 3077 O O . VAL A 1 392 ? -12.053 -5.932 -12.274 1.00 97.19 392 VAL A O 1
ATOM 3080 N N . ALA A 1 393 ? -10.956 -7.202 -13.768 1.00 93.88 393 ALA A N 1
ATOM 3081 C CA . ALA A 1 393 ? -9.911 -6.223 -14.065 1.00 93.88 393 ALA A CA 1
ATOM 3082 C C . ALA A 1 393 ? -10.486 -4.892 -14.581 1.00 93.88 393 ALA A C 1
ATOM 3084 O O . ALA A 1 393 ? -10.058 -3.809 -14.167 1.00 93.88 393 ALA A O 1
ATOM 3085 N N . LYS A 1 394 ? -11.514 -4.962 -15.432 1.00 92.88 394 LYS A N 1
ATOM 3086 C CA . LYS A 1 394 ? -12.255 -3.806 -15.939 1.00 92.88 394 LYS A CA 1
ATOM 3087 C C . LYS A 1 394 ? -12.982 -3.051 -14.833 1.00 92.88 394 LYS A C 1
ATOM 3089 O O . LYS A 1 394 ? -12.886 -1.824 -14.782 1.00 92.88 394 LYS A O 1
ATOM 3094 N N . TYR A 1 395 ? -13.688 -3.760 -13.951 1.00 94.88 395 TYR A N 1
ATOM 3095 C CA . TYR A 1 395 ? -14.377 -3.137 -12.821 1.00 94.88 395 TYR A CA 1
ATOM 3096 C C . TYR A 1 395 ? -13.387 -2.438 -11.885 1.00 94.88 395 TYR A C 1
ATOM 3098 O O . TYR A 1 395 ? -13.583 -1.272 -11.550 1.00 94.88 395 TYR A O 1
ATOM 3106 N N . LEU A 1 396 ? -12.293 -3.110 -11.520 1.00 91.88 396 LEU A N 1
ATOM 3107 C CA . LEU A 1 396 ? -11.261 -2.543 -10.651 1.00 91.88 396 LEU A CA 1
ATOM 3108 C C . LEU A 1 396 ? -10.579 -1.327 -11.282 1.00 91.88 396 LEU A C 1
ATOM 3110 O O . LEU A 1 396 ? -10.360 -0.332 -10.599 1.00 91.88 396 LEU A O 1
ATOM 3114 N N . SER A 1 397 ? -10.328 -1.354 -12.592 1.00 85.44 397 SER A N 1
ATOM 3115 C CA . SER A 1 397 ? -9.783 -0.204 -13.327 1.00 85.44 397 SER A CA 1
ATOM 3116 C C . SER A 1 397 ? -10.722 0.998 -13.326 1.00 85.44 397 SER A C 1
ATOM 3118 O O . SER A 1 397 ? -10.273 2.130 -13.176 1.00 85.44 397 SER A O 1
ATOM 3120 N N . TRP A 1 398 ? -12.026 0.766 -13.505 1.00 89.31 398 TRP A N 1
ATOM 3121 C CA . TRP A 1 398 ? -13.035 1.819 -13.396 1.00 89.31 398 TRP A CA 1
ATOM 3122 C C . TRP A 1 398 ? -13.118 2.359 -11.966 1.00 89.31 398 TRP A C 1
ATOM 3124 O O . TRP A 1 398 ? -13.154 3.574 -11.770 1.00 89.31 398 TRP A O 1
ATOM 3134 N N . ASN A 1 399 ? -13.104 1.470 -10.969 1.00 89.00 399 ASN A N 1
ATOM 3135 C CA . ASN A 1 399 ? -13.193 1.858 -9.569 1.00 89.00 399 ASN A CA 1
ATOM 3136 C C . ASN A 1 399 ? -11.938 2.621 -9.115 1.00 89.00 399 ASN A C 1
ATOM 3138 O O . ASN A 1 399 ? -12.067 3.485 -8.264 1.00 89.00 399 ASN A O 1
ATOM 3142 N N . LEU A 1 400 ? -10.757 2.358 -9.683 1.00 81.62 400 LEU A N 1
ATOM 3143 C CA . LEU A 1 400 ? -9.502 3.038 -9.331 1.00 81.62 400 LEU A CA 1
ATOM 3144 C C . LEU A 1 400 ? -9.441 4.504 -9.810 1.00 81.62 400 LEU A C 1
ATOM 3146 O O . LEU A 1 400 ? -8.571 5.254 -9.378 1.00 81.62 400 LEU A O 1
ATOM 3150 N N . GLN A 1 401 ? -10.346 4.930 -10.696 1.00 75.56 401 GLN A N 1
ATOM 3151 C CA . GLN A 1 401 ? -10.418 6.325 -11.147 1.00 75.56 401 GLN A CA 1
ATOM 3152 C C . GLN A 1 401 ? -10.723 7.266 -9.975 1.00 75.56 401 GLN A C 1
ATOM 3154 O O . GLN A 1 401 ? -11.488 6.908 -9.080 1.00 75.56 401 GLN A O 1
ATOM 3159 N N . GLU A 1 402 ? -10.161 8.478 -10.005 1.00 74.00 402 GLU A N 1
ATOM 3160 C CA . GLU A 1 402 ? -10.253 9.468 -8.919 1.00 74.00 402 GLU A CA 1
ATOM 3161 C C . GLU A 1 402 ? -11.704 9.714 -8.472 1.00 74.00 402 GLU A C 1
ATOM 3163 O O . GLU A 1 402 ? -11.990 9.787 -7.278 1.00 74.00 402 GLU A O 1
ATOM 3168 N N . GLU A 1 403 ? -12.647 9.752 -9.415 1.00 78.25 403 GLU A N 1
ATOM 3169 C CA . GLU A 1 403 ? -14.059 10.008 -9.129 1.00 78.25 403 GLU A CA 1
ATOM 3170 C C . GLU A 1 403 ? -14.803 8.808 -8.518 1.00 78.25 403 GLU A C 1
ATOM 3172 O O . GLU A 1 403 ? -15.886 8.987 -7.958 1.00 78.25 403 GLU A O 1
ATOM 3177 N N . ASN A 1 404 ? -14.247 7.595 -8.621 1.00 82.75 404 ASN A N 1
ATOM 3178 C CA . ASN A 1 404 ? -14.905 6.346 -8.218 1.00 82.75 404 ASN A CA 1
ATOM 3179 C C . ASN A 1 404 ? -14.200 5.641 -7.049 1.00 82.75 404 ASN A C 1
ATOM 3181 O O . ASN A 1 404 ? -14.813 4.792 -6.404 1.00 82.75 404 ASN A O 1
ATOM 3185 N N . ALA A 1 405 ? -12.932 5.960 -6.773 1.00 81.25 405 ALA A N 1
ATOM 3186 C CA . ALA A 1 405 ? -12.099 5.225 -5.821 1.00 81.25 405 ALA A CA 1
ATOM 3187 C C . ALA A 1 405 ? -12.510 5.429 -4.360 1.00 81.25 405 ALA A C 1
ATOM 3189 O O . ALA A 1 405 ? -12.287 4.541 -3.534 1.00 81.25 405 ALA A O 1
ATOM 3190 N N . GLY A 1 406 ? -13.116 6.575 -4.045 1.00 84.19 406 GLY A N 1
ATOM 3191 C CA . GLY A 1 406 ? -13.562 6.922 -2.699 1.00 84.19 406 GLY A CA 1
ATOM 3192 C C . GLY A 1 406 ? -14.834 6.183 -2.273 1.00 84.19 406 GLY A C 1
ATOM 3193 O O . GLY A 1 406 ? -15.816 6.125 -3.013 1.00 84.19 406 GLY A O 1
ATOM 3194 N N . TYR A 1 407 ? -14.856 5.675 -1.043 1.00 87.75 407 TYR A N 1
ATOM 3195 C CA . TYR A 1 407 ? -16.036 5.091 -0.416 1.00 87.75 407 TYR A CA 1
ATOM 3196 C C . TYR A 1 407 ? -16.120 5.408 1.079 1.00 87.75 407 TYR A C 1
ATOM 3198 O O . TYR A 1 407 ? -15.124 5.685 1.747 1.00 87.75 407 TYR A O 1
ATOM 3206 N N . ARG A 1 408 ? -17.343 5.368 1.616 1.00 87.00 408 ARG A N 1
ATOM 3207 C CA . ARG A 1 408 ? -17.606 5.599 3.036 1.00 87.00 408 ARG A CA 1
ATOM 3208 C C . ARG A 1 408 ? -17.405 4.304 3.811 1.00 87.00 408 ARG A C 1
ATOM 3210 O O . ARG A 1 408 ? -18.176 3.367 3.651 1.00 87.00 408 ARG A O 1
ATOM 3217 N N . TYR A 1 409 ? -16.408 4.282 4.683 1.00 87.06 409 TYR A N 1
ATOM 3218 C CA . TYR A 1 409 ? -16.104 3.118 5.496 1.00 87.06 409 TYR A CA 1
ATOM 3219 C C . TYR A 1 409 ? -17.145 2.912 6.604 1.00 87.06 409 TYR A C 1
ATOM 3221 O O . TYR A 1 409 ? -17.353 3.777 7.460 1.00 87.06 409 TYR A O 1
ATOM 3229 N N . GLU A 1 410 ? -17.746 1.724 6.628 1.00 88.69 410 GLU A N 1
ATOM 3230 C CA . GLU A 1 410 ? -18.572 1.213 7.720 1.00 88.69 410 GLU A CA 1
ATOM 3231 C C . GLU A 1 410 ? -18.032 -0.141 8.178 1.00 88.69 410 GLU A C 1
ATOM 3233 O O . GLU A 1 410 ? -18.141 -1.139 7.469 1.00 88.69 410 GLU A O 1
ATOM 3238 N N . PHE A 1 411 ? -17.517 -0.206 9.406 1.00 88.38 411 PHE A N 1
ATOM 3239 C CA . PHE A 1 411 ? -16.791 -1.373 9.915 1.00 88.38 411 PHE A CA 1
ATOM 3240 C C . PHE A 1 411 ? -17.508 -2.721 9.707 1.00 88.38 411 PHE A C 1
ATOM 3242 O O . PHE A 1 411 ? -16.862 -3.682 9.303 1.00 88.38 411 PHE A O 1
ATOM 3249 N N . PHE A 1 412 ? -18.824 -2.801 9.939 1.00 91.69 412 PHE A N 1
ATOM 3250 C CA . PHE A 1 412 ? -19.599 -4.044 9.797 1.00 91.69 412 PHE A CA 1
ATOM 3251 C C . PHE A 1 412 ? -20.234 -4.273 8.417 1.00 91.69 412 PHE A C 1
ATOM 3253 O O . PHE A 1 412 ? -20.827 -5.329 8.199 1.00 91.69 412 PHE A O 1
ATOM 3260 N N . ARG A 1 413 ? -20.219 -3.283 7.517 1.00 89.75 413 ARG A N 1
ATOM 3261 C CA . ARG A 1 413 ? -21.056 -3.303 6.298 1.00 89.75 413 ARG A CA 1
ATOM 3262 C C . ARG A 1 413 ? -20.287 -2.969 5.030 1.00 89.75 413 ARG A C 1
ATOM 3264 O O . ARG A 1 413 ? -20.539 -3.573 3.993 1.00 89.75 413 ARG A O 1
ATOM 3271 N N . ASP A 1 414 ? -19.350 -2.038 5.109 1.00 91.25 414 ASP A N 1
ATOM 3272 C CA . ASP A 1 414 ? -18.640 -1.490 3.963 1.00 91.25 414 ASP A CA 1
ATOM 3273 C C . ASP A 1 414 ? -17.161 -1.271 4.309 1.00 91.25 414 ASP A C 1
ATOM 3275 O O . ASP A 1 414 ? -16.760 -0.210 4.788 1.00 91.25 414 ASP A O 1
ATOM 3279 N N . ASN A 1 415 ? -16.360 -2.323 4.146 1.00 92.25 415 ASN A N 1
ATOM 3280 C CA . ASN A 1 415 ? -14.942 -2.342 4.485 1.00 92.25 415 ASN A CA 1
ATOM 3281 C C . ASN A 1 415 ? -14.136 -3.154 3.456 1.00 92.25 415 ASN A C 1
ATOM 3283 O O . ASN A 1 415 ? -14.692 -3.652 2.478 1.00 92.25 415 ASN A O 1
ATOM 3287 N N . CYS A 1 416 ? -12.830 -3.323 3.688 1.00 92.81 416 CYS A N 1
ATOM 3288 C CA . CYS A 1 416 ? -11.947 -4.054 2.777 1.00 92.81 416 CYS A CA 1
ATOM 3289 C C . CYS A 1 416 ? -12.457 -5.454 2.405 1.00 92.81 416 CYS A C 1
ATOM 3291 O O . CYS A 1 416 ? -12.318 -5.861 1.255 1.00 92.81 416 CYS A O 1
ATOM 3293 N N . ALA A 1 417 ? -13.082 -6.164 3.348 1.00 95.69 417 ALA A N 1
ATOM 3294 C CA . ALA A 1 417 ? -13.582 -7.514 3.150 1.00 95.69 417 ALA A CA 1
ATOM 3295 C C . ALA A 1 417 ? -14.934 -7.550 2.442 1.00 95.69 417 ALA A C 1
ATOM 3297 O O . ALA A 1 417 ? -15.075 -8.235 1.427 1.00 95.69 417 ALA A O 1
ATOM 3298 N N . SER A 1 418 ? -15.909 -6.752 2.881 1.00 95.00 418 SER A N 1
ATOM 3299 C CA . SER A 1 418 ? -17.202 -6.725 2.191 1.00 95.00 418 SER A CA 1
ATOM 3300 C C . SER A 1 418 ? -17.086 -6.166 0.767 1.00 95.00 418 SER A C 1
ATOM 3302 O O . SER A 1 418 ? -17.811 -6.610 -0.125 1.00 95.00 418 SER A O 1
ATOM 3304 N N . ARG A 1 419 ? -16.116 -5.276 0.505 1.00 95.69 419 ARG A N 1
ATOM 3305 C 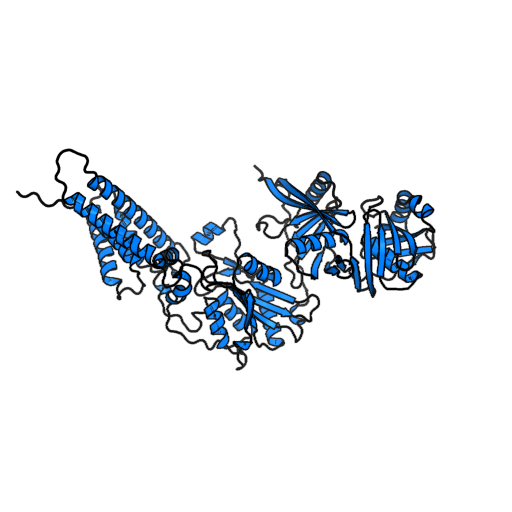CA . ARG A 1 419 ? -15.831 -4.742 -0.836 1.00 95.69 419 ARG A CA 1
ATOM 3306 C C . ARG A 1 419 ? -15.393 -5.798 -1.843 1.00 95.69 419 ARG A C 1
ATOM 3308 O O . ARG A 1 419 ? -15.680 -5.623 -3.023 1.00 95.69 419 ARG A O 1
ATOM 3315 N N . VAL A 1 420 ? -14.790 -6.908 -1.412 1.00 97.44 420 VAL A N 1
ATOM 3316 C CA . VAL A 1 420 ? -14.477 -8.028 -2.316 1.00 97.44 420 VAL A CA 1
ATOM 3317 C C . VAL A 1 420 ? -15.756 -8.609 -2.915 1.00 97.44 420 VAL A C 1
ATOM 3319 O O . VAL A 1 420 ? -15.829 -8.809 -4.124 1.00 97.44 420 VAL A O 1
ATOM 3322 N N . ILE A 1 421 ? -16.794 -8.805 -2.097 1.00 97.25 421 ILE A N 1
ATOM 3323 C CA . ILE A 1 421 ? -18.096 -9.289 -2.575 1.00 97.25 421 ILE A CA 1
ATOM 3324 C C . ILE A 1 421 ? -18.708 -8.274 -3.540 1.00 97.25 421 ILE A C 1
ATOM 3326 O O . ILE A 1 421 ? -19.143 -8.659 -4.619 1.00 97.25 421 ILE A O 1
ATOM 3330 N N . VAL A 1 422 ? -18.660 -6.978 -3.209 1.00 96.31 422 VAL A N 1
ATOM 3331 C CA . VAL A 1 422 ? -19.165 -5.907 -4.087 1.00 96.31 422 VAL A CA 1
ATOM 3332 C C . VAL A 1 422 ? -18.460 -5.919 -5.447 1.00 96.31 422 VAL A C 1
ATOM 3334 O O . VAL A 1 422 ? -19.123 -5.789 -6.475 1.00 96.31 422 VAL A O 1
ATOM 3337 N N . VAL A 1 423 ? -17.135 -6.091 -5.477 1.00 97.38 423 VAL A N 1
ATOM 3338 C CA . VAL A 1 423 ? -16.370 -6.201 -6.730 1.00 97.38 423 VAL A CA 1
ATOM 3339 C C . VAL A 1 423 ? -16.845 -7.399 -7.545 1.00 97.38 423 VAL A C 1
ATOM 3341 O O . VAL A 1 423 ? -17.137 -7.241 -8.727 1.00 97.38 423 VAL A O 1
ATOM 3344 N N . LEU A 1 424 ? -16.961 -8.577 -6.926 1.00 98.06 424 LEU A N 1
ATOM 3345 C CA . LEU A 1 424 ? -17.380 -9.798 -7.615 1.00 98.06 424 LEU A CA 1
ATOM 3346 C C . LEU A 1 424 ? -18.820 -9.699 -8.138 1.00 98.06 424 LEU A C 1
ATOM 3348 O O . LEU A 1 424 ? -19.064 -10.035 -9.293 1.00 98.06 424 LEU A O 1
ATOM 3352 N N . GLU A 1 425 ? -19.752 -9.170 -7.343 1.00 97.44 425 GLU A N 1
ATOM 3353 C CA . GLU A 1 425 ? -21.146 -8.954 -7.752 1.00 97.44 425 GLU A CA 1
ATOM 3354 C C . GLU A 1 425 ? -21.250 -8.021 -8.964 1.00 97.44 425 GLU A C 1
ATOM 3356 O O . GLU A 1 425 ? -21.965 -8.320 -9.921 1.00 97.44 425 GLU A O 1
ATOM 3361 N N . ASN A 1 426 ? -20.521 -6.901 -8.955 1.00 97.50 426 ASN A N 1
ATOM 3362 C CA . ASN A 1 426 ? -20.587 -5.927 -10.045 1.00 97.50 426 ASN A CA 1
ATOM 3363 C C . ASN A 1 426 ? -19.813 -6.372 -11.294 1.00 97.50 426 ASN A C 1
ATOM 3365 O O . ASN A 1 426 ? -20.225 -6.048 -12.408 1.00 97.50 426 ASN A O 1
ATOM 3369 N N . ALA A 1 427 ? -18.703 -7.093 -11.127 1.00 97.12 427 ALA A N 1
ATOM 3370 C CA . ALA A 1 427 ? -17.889 -7.564 -12.241 1.00 97.12 427 ALA A CA 1
ATOM 3371 C C . ALA A 1 427 ? -18.502 -8.775 -12.956 1.00 97.12 427 ALA A C 1
ATOM 3373 O O . ALA A 1 427 ? -18.445 -8.851 -14.181 1.00 97.12 427 ALA A O 1
ATOM 3374 N N . LEU A 1 428 ? -19.076 -9.720 -12.206 1.00 97.62 428 LEU A N 1
ATOM 3375 C CA . LEU A 1 428 ? -19.549 -11.007 -12.732 1.00 97.62 428 LEU A CA 1
ATOM 3376 C C . LEU A 1 428 ? -21.067 -11.030 -12.991 1.00 97.62 428 LEU A C 1
ATOM 3378 O O . LEU A 1 428 ? -21.562 -11.893 -13.720 1.00 97.62 428 LEU A O 1
ATOM 3382 N N . GLY A 1 429 ? -21.819 -10.079 -12.429 1.00 94.81 429 GLY A N 1
ATOM 3383 C CA . GLY A 1 429 ? -23.252 -9.920 -12.672 1.00 94.81 429 GLY A CA 1
ATOM 3384 C C . GLY A 1 429 ? -24.090 -11.116 -12.205 1.00 94.81 429 GLY A C 1
ATOM 3385 O O . GLY A 1 429 ? -23.804 -11.738 -11.186 1.00 94.81 429 GLY A O 1
ATOM 3386 N N . GLU A 1 430 ? -25.144 -11.450 -12.959 1.00 92.31 430 GLU A N 1
ATOM 3387 C CA . GLU A 1 430 ? -26.126 -12.488 -12.583 1.00 92.31 430 GLU A CA 1
ATOM 3388 C C . GLU A 1 430 ? -25.536 -13.905 -12.456 1.00 92.31 430 GLU A C 1
ATOM 3390 O O . GLU A 1 430 ? -26.151 -14.773 -11.832 1.00 92.31 430 GLU A O 1
ATOM 3395 N N . GLY A 1 431 ? -24.357 -14.151 -13.038 1.00 91.69 431 GLY A N 1
ATOM 3396 C CA . GLY A 1 431 ? -23.661 -15.431 -12.921 1.00 91.69 431 GLY A CA 1
ATOM 3397 C C . GLY A 1 431 ? -23.112 -15.689 -11.517 1.00 91.69 431 GLY A C 1
ATOM 3398 O O . GLY A 1 431 ? -22.957 -16.849 -11.134 1.00 91.69 431 GLY A O 1
ATOM 3399 N N . PHE A 1 432 ? -22.842 -14.642 -10.735 1.00 97.94 432 PHE A N 1
ATOM 3400 C CA . PHE A 1 432 ? -22.271 -14.756 -9.397 1.00 97.94 432 PHE A CA 1
ATOM 3401 C C . PHE A 1 432 ? -23.349 -14.933 -8.326 1.00 97.94 432 PHE A C 1
ATOM 3403 O O . PHE A 1 432 ? -24.312 -14.172 -8.239 1.00 97.94 432 PHE A O 1
ATOM 3410 N N . GLN A 1 433 ? -23.174 -15.946 -7.480 1.00 97.88 433 GLN A N 1
ATOM 3411 C CA . GLN A 1 433 ? -24.064 -16.243 -6.362 1.00 97.88 433 GLN A CA 1
ATOM 3412 C C . GLN A 1 433 ? -23.241 -16.464 -5.101 1.00 97.88 433 GLN A C 1
ATOM 3414 O O . GLN A 1 433 ? -22.339 -17.300 -5.069 1.00 97.88 433 GLN A O 1
ATOM 3419 N N . THR A 1 434 ? -23.574 -15.731 -4.040 1.00 96.81 434 THR A N 1
ATOM 3420 C CA . THR A 1 434 ? -22.816 -15.797 -2.790 1.00 96.81 434 THR A CA 1
ATOM 3421 C C . THR A 1 434 ? -23.080 -17.076 -1.998 1.00 96.81 434 THR A C 1
ATOM 3423 O O . THR A 1 434 ? -22.189 -17.565 -1.316 1.00 96.81 434 THR A O 1
ATOM 3426 N N . ASN A 1 435 ? -24.304 -17.614 -2.061 1.00 96.56 435 ASN A N 1
ATOM 3427 C CA . ASN A 1 435 ? -24.765 -18.804 -1.327 1.00 96.56 435 ASN A CA 1
ATOM 3428 C C . ASN A 1 435 ? -24.475 -18.801 0.187 1.00 96.56 435 ASN A C 1
ATOM 3430 O O . ASN A 1 435 ? -24.546 -19.850 0.834 1.00 96.56 435 ASN A O 1
ATOM 3434 N N . CYS A 1 436 ? -24.177 -17.642 0.777 1.00 93.75 436 CYS A N 1
ATOM 3435 C CA . CYS A 1 436 ? -23.909 -17.559 2.201 1.00 93.75 436 CYS A CA 1
ATOM 3436 C C . CYS A 1 436 ? -25.161 -17.920 3.005 1.00 93.75 436 CYS A C 1
ATOM 3438 O O . CYS A 1 436 ? -26.293 -17.611 2.625 1.00 93.75 436 CYS A O 1
ATOM 3440 N N . ILE A 1 437 ? -24.947 -18.488 4.187 1.00 91.12 437 ILE A N 1
ATOM 3441 C CA . ILE A 1 437 ? -26.002 -18.792 5.153 1.00 91.12 437 ILE A CA 1
ATOM 3442 C C . ILE A 1 437 ? -25.706 -18.006 6.430 1.00 91.12 437 ILE A C 1
ATOM 3444 O O . ILE A 1 437 ? -24.548 -17.858 6.812 1.00 91.12 437 ILE A O 1
ATOM 3448 N N . ALA A 1 438 ? -26.744 -17.483 7.084 1.00 92.12 438 ALA A N 1
ATOM 3449 C CA . ALA A 1 438 ? -26.588 -16.852 8.390 1.00 92.12 438 ALA A CA 1
ATOM 3450 C C . ALA A 1 438 ? -26.174 -17.905 9.436 1.00 92.12 438 ALA A C 1
ATOM 3452 O O . ALA A 1 438 ? -26.863 -18.912 9.609 1.00 92.12 438 ALA A O 1
ATOM 3453 N N . ASP A 1 439 ? -25.071 -17.663 10.143 1.00 89.62 439 ASP A N 1
ATOM 3454 C CA . ASP A 1 439 ? -24.506 -18.578 11.148 1.00 89.62 439 ASP A CA 1
ATOM 3455 C C . ASP A 1 439 ? -25.090 -18.371 12.562 1.00 89.62 439 ASP A C 1
ATOM 3457 O O . ASP A 1 439 ? -24.765 -19.106 13.495 1.00 89.62 439 ASP A O 1
ATOM 3461 N N . GLY A 1 440 ? -25.984 -17.390 12.717 1.00 93.44 440 GLY A N 1
ATOM 3462 C CA . GLY A 1 440 ? -26.662 -17.060 13.970 1.00 93.44 440 GLY A CA 1
ATOM 3463 C C . GLY A 1 440 ? -25.860 -16.164 14.917 1.00 93.44 440 GLY A C 1
ATOM 3464 O O . GLY A 1 440 ? -26.414 -15.759 15.939 1.00 93.44 440 GLY A O 1
ATOM 3465 N N . ARG A 1 441 ? -24.606 -15.824 14.589 1.00 95.25 441 ARG A N 1
ATOM 3466 C CA . ARG A 1 441 ? -23.799 -14.876 15.366 1.00 95.25 441 ARG A CA 1
ATOM 3467 C C . ARG A 1 441 ? -24.299 -13.448 15.176 1.00 95.25 441 ARG A C 1
ATOM 3469 O O . ARG A 1 441 ? -24.836 -13.088 14.127 1.00 95.25 441 ARG A O 1
ATOM 3476 N N . THR A 1 442 ? -24.112 -12.619 16.194 1.00 95.31 442 THR A N 1
ATOM 3477 C CA . THR A 1 442 ? -24.250 -11.164 16.084 1.00 95.31 442 THR A CA 1
ATOM 3478 C C . THR A 1 442 ? -22.961 -10.531 15.573 1.00 95.31 442 THR A C 1
ATOM 3480 O O . THR A 1 442 ? -21.895 -11.138 15.664 1.00 95.31 442 THR A O 1
ATOM 3483 N N . PHE A 1 443 ? -23.028 -9.295 15.069 1.00 94.19 443 PHE A N 1
ATOM 3484 C CA . PHE A 1 443 ? -21.827 -8.541 14.677 1.00 94.19 443 PHE A CA 1
ATOM 3485 C C . PHE A 1 443 ? -20.782 -8.454 15.804 1.00 94.19 443 PHE A C 1
ATOM 3487 O O . PHE A 1 443 ? -19.588 -8.492 15.532 1.00 94.19 443 PHE A O 1
ATOM 3494 N N . ARG A 1 444 ? -21.207 -8.390 17.071 1.00 93.25 444 ARG A N 1
ATOM 3495 C CA . ARG A 1 444 ? -20.310 -8.412 18.231 1.00 93.25 444 ARG A CA 1
ATOM 3496 C C . ARG A 1 444 ? -19.650 -9.775 18.418 1.00 93.25 444 ARG A C 1
ATOM 3498 O O . ARG A 1 444 ? -18.432 -9.811 18.545 1.00 93.25 444 ARG A O 1
ATOM 3505 N N . ASP A 1 445 ? -20.418 -10.864 18.358 1.00 93.88 445 ASP A N 1
ATOM 3506 C CA . ASP A 1 445 ? -19.881 -12.232 18.495 1.00 93.88 445 ASP A CA 1
ATOM 3507 C C . ASP A 1 445 ? -18.829 -12.545 17.410 1.00 93.88 445 ASP A C 1
ATOM 3509 O O . ASP A 1 445 ? -17.938 -13.373 17.599 1.00 93.88 445 ASP A O 1
ATOM 3513 N N . GLY A 1 446 ? -18.914 -11.882 16.249 1.00 92.81 446 GLY A N 1
ATOM 3514 C CA . GLY A 1 446 ? -17.906 -11.967 15.189 1.00 92.81 446 GLY A CA 1
ATOM 3515 C C . GLY A 1 446 ? -16.527 -11.425 15.586 1.00 92.81 446 GLY A C 1
ATOM 3516 O O . GLY A 1 446 ? -15.520 -11.866 15.036 1.00 92.81 446 GLY A O 1
ATOM 3517 N N . LEU A 1 447 ? -16.459 -10.502 16.552 1.00 92.19 447 LEU A N 1
ATOM 3518 C CA . LEU A 1 447 ? -15.217 -9.857 16.988 1.00 92.19 447 LEU A CA 1
ATOM 3519 C C . LEU A 1 447 ? -14.443 -10.665 18.026 1.00 92.19 447 LEU A C 1
ATOM 3521 O O . LEU A 1 447 ? -13.220 -10.532 18.082 1.00 92.19 447 LEU A O 1
ATOM 3525 N N . ASP A 1 448 ? -15.128 -11.485 18.826 1.00 89.25 448 ASP A N 1
ATOM 3526 C CA . ASP A 1 448 ? -14.563 -12.180 19.991 1.00 89.25 448 ASP A CA 1
ATOM 3527 C C . ASP A 1 448 ? -13.225 -12.888 19.705 1.00 89.25 448 ASP A C 1
ATOM 3529 O O . ASP A 1 448 ? -12.267 -12.653 20.453 1.00 89.25 448 ASP A O 1
ATOM 3533 N N . PRO A 1 449 ? -13.060 -13.657 18.601 1.00 90.06 449 PRO A N 1
ATOM 3534 C CA . PRO A 1 449 ? -11.790 -14.328 18.316 1.00 90.06 449 PRO A CA 1
ATOM 3535 C C . PRO A 1 449 ? -10.594 -13.368 18.211 1.00 90.06 449 PRO A C 1
ATOM 3537 O O . PRO A 1 449 ? -9.474 -13.741 18.554 1.00 90.06 449 PRO A O 1
ATOM 3540 N N . TYR A 1 450 ? -10.828 -12.130 17.775 1.00 89.88 450 TYR A N 1
ATOM 3541 C CA . TYR A 1 450 ? -9.800 -11.131 17.477 1.00 89.88 450 TYR A CA 1
ATOM 3542 C C . TYR A 1 450 ? -9.486 -10.220 18.664 1.00 89.88 450 TYR A C 1
ATOM 3544 O O . TYR A 1 450 ? -8.377 -9.702 18.782 1.00 89.88 450 TYR A O 1
ATOM 3552 N N . ILE A 1 451 ? -10.448 -10.022 19.568 1.00 88.75 451 ILE A N 1
ATOM 3553 C CA . ILE A 1 451 ? -10.320 -9.055 20.668 1.00 88.75 451 ILE A CA 1
ATOM 3554 C C . ILE A 1 451 ? -10.147 -9.711 22.034 1.00 88.75 451 ILE A C 1
ATOM 3556 O O . ILE A 1 451 ? -9.644 -9.057 22.948 1.00 88.75 451 ILE A O 1
ATOM 3560 N N . ASP A 1 452 ? -10.474 -10.996 22.186 1.00 86.69 452 ASP A N 1
ATOM 3561 C CA . ASP A 1 452 ? -10.336 -11.712 23.458 1.00 86.69 452 ASP A CA 1
ATOM 3562 C C . ASP A 1 452 ? -8.891 -11.735 23.978 1.00 86.69 452 ASP A C 1
ATOM 3564 O O . ASP A 1 452 ? -8.645 -11.700 25.188 1.00 86.69 452 ASP A O 1
ATOM 3568 N N . GLY A 1 453 ? -7.912 -11.794 23.069 1.00 87.38 453 GLY A N 1
ATOM 3569 C CA . GLY A 1 453 ? -6.492 -11.684 23.407 1.00 87.38 453 GLY A CA 1
ATOM 3570 C C . GLY A 1 453 ? -6.074 -10.277 23.854 1.00 87.38 453 GLY A C 1
ATOM 3571 O O . GLY A 1 453 ? -5.028 -10.113 24.486 1.00 87.38 453 GLY A O 1
ATOM 3572 N N . SER A 1 454 ? -6.910 -9.275 23.597 1.00 89.00 454 SER A N 1
ATOM 3573 C CA . SER A 1 454 ? -6.663 -7.853 23.824 1.00 89.00 454 SER A CA 1
ATOM 3574 C C . SER A 1 454 ? -7.729 -7.278 24.766 1.00 89.00 454 SER A C 1
ATOM 3576 O O . SER A 1 454 ? -8.582 -6.488 24.362 1.00 89.00 454 SER A O 1
ATOM 3578 N N . PRO A 1 455 ? -7.696 -7.628 26.063 1.00 90.62 455 PRO A N 1
ATOM 3579 C CA . PRO A 1 455 ? -8.844 -7.460 26.954 1.00 90.62 455 PRO A CA 1
ATOM 3580 C C . PRO A 1 455 ? -9.243 -5.995 27.197 1.00 90.62 455 PRO A C 1
ATOM 3582 O O . PRO A 1 455 ? -10.418 -5.697 27.404 1.00 90.62 455 PRO A O 1
ATOM 3585 N N . TRP A 1 456 ? -8.299 -5.048 27.147 1.00 91.19 456 TRP A N 1
ATOM 3586 C CA . TRP A 1 456 ? -8.626 -3.617 27.218 1.00 91.19 456 TRP A CA 1
ATOM 3587 C C . TRP A 1 456 ? -9.311 -3.104 25.948 1.00 91.19 456 TRP A C 1
ATOM 3589 O O . TRP A 1 456 ? -10.217 -2.278 26.052 1.00 91.19 456 TRP A O 1
ATOM 3599 N N . THR A 1 457 ? -8.923 -3.619 24.779 1.00 89.44 457 THR A N 1
ATOM 3600 C CA . THR A 1 457 ? -9.597 -3.348 23.502 1.00 89.44 457 THR A CA 1
ATOM 3601 C C . THR A 1 457 ? -11.017 -3.901 23.539 1.00 89.44 457 THR A C 1
ATOM 3603 O O . THR A 1 457 ? -11.955 -3.155 23.265 1.00 89.44 457 THR A O 1
ATOM 3606 N N . ALA A 1 458 ? -11.192 -5.146 23.998 1.00 90.69 458 ALA A N 1
ATOM 3607 C CA . ALA A 1 458 ? -12.509 -5.752 24.183 1.00 90.69 458 ALA A CA 1
ATOM 3608 C C . ALA A 1 458 ? -13.398 -4.928 25.130 1.00 90.69 458 ALA A C 1
ATOM 3610 O O . ALA A 1 458 ? -14.515 -4.562 24.774 1.00 90.69 458 ALA A O 1
ATOM 3611 N N . PHE A 1 459 ? -12.878 -4.518 26.293 1.00 93.25 459 PHE A N 1
ATOM 3612 C CA . PHE A 1 459 ? -13.612 -3.649 27.221 1.00 93.25 459 PHE A CA 1
ATOM 3613 C C . PHE A 1 459 ? -14.006 -2.296 26.598 1.00 93.25 459 PHE A C 1
ATOM 3615 O O . PHE A 1 459 ? -15.095 -1.783 26.860 1.00 93.25 459 PHE A O 1
ATOM 3622 N N . GLY A 1 460 ? -13.134 -1.707 25.775 1.00 92.69 460 GLY A N 1
ATOM 3623 C CA . GLY A 1 460 ? -13.433 -0.480 25.037 1.00 92.69 460 GLY A CA 1
ATOM 3624 C C . GLY A 1 460 ? -14.549 -0.668 24.005 1.00 92.69 460 GLY A C 1
ATOM 3625 O O . GLY A 1 460 ? -15.467 0.149 23.943 1.00 92.69 460 GLY A O 1
ATOM 3626 N N . MET A 1 461 ? -14.515 -1.761 23.239 1.00 91.75 461 MET A N 1
ATOM 3627 C CA . MET A 1 461 ? -15.544 -2.094 22.246 1.00 91.75 461 MET A CA 1
ATOM 3628 C C . MET A 1 461 ? -16.889 -2.427 22.896 1.00 91.75 461 MET A C 1
ATOM 3630 O O . MET A 1 461 ? -17.925 -1.942 22.445 1.00 91.75 461 MET A O 1
ATOM 3634 N N . ASP A 1 462 ? -16.889 -3.154 24.012 1.00 92.50 462 ASP A N 1
ATOM 3635 C CA . ASP A 1 462 ? -18.067 -3.361 24.864 1.00 92.50 462 ASP A CA 1
ATOM 3636 C C . ASP A 1 462 ? -18.697 -2.043 25.313 1.00 92.50 462 ASP A C 1
ATOM 3638 O O . ASP A 1 462 ? -19.922 -1.903 25.370 1.00 92.50 462 ASP A O 1
ATOM 3642 N N . PHE A 1 463 ? -17.859 -1.059 25.643 1.00 95.12 463 PHE A N 1
ATOM 3643 C CA . PHE A 1 463 ? -18.328 0.246 26.073 1.00 95.12 463 PHE A CA 1
ATOM 3644 C C . PHE A 1 463 ? -18.923 1.068 24.919 1.00 95.12 463 PHE A C 1
ATOM 3646 O O . PHE A 1 463 ? -19.981 1.675 25.099 1.00 95.12 463 PHE A O 1
ATOM 3653 N N . VAL A 1 464 ? -18.260 1.106 23.758 1.00 93.62 464 VAL A N 1
ATOM 3654 C CA . VAL A 1 464 ? -18.579 2.026 22.649 1.00 93.62 464 VAL A CA 1
ATOM 3655 C C . VAL A 1 464 ? -19.630 1.476 21.679 1.00 93.62 464 VAL A C 1
ATOM 3657 O O . VAL A 1 464 ? -20.487 2.241 21.228 1.00 93.62 464 VAL A O 1
ATOM 3660 N N . LEU A 1 465 ? -19.623 0.174 21.390 1.00 93.56 465 LEU A N 1
ATOM 3661 C CA . LEU A 1 465 ? -20.584 -0.444 20.473 1.00 93.56 465 LEU A CA 1
ATOM 3662 C C . LEU A 1 465 ? -21.977 -0.527 21.110 1.00 93.56 465 LEU A C 1
ATOM 3664 O O . LEU A 1 465 ? -22.131 -1.002 22.238 1.00 93.56 465 LEU A O 1
ATOM 3668 N N . GLY A 1 466 ? -22.992 -0.076 20.374 1.00 93.31 466 GLY A N 1
ATOM 3669 C CA . GLY A 1 466 ? -24.391 -0.102 20.791 1.00 93.31 466 GLY A CA 1
ATOM 3670 C C . GLY A 1 466 ? -25.133 -1.362 20.339 1.00 93.31 466 GLY A C 1
ATOM 3671 O O . GLY A 1 466 ? -24.556 -2.271 19.748 1.00 93.31 466 GLY A O 1
ATOM 3672 N N . SER A 1 467 ? -26.451 -1.374 20.562 1.00 91.75 467 SER A N 1
ATOM 3673 C CA . SER A 1 467 ? -27.341 -2.506 20.228 1.00 91.75 467 SER A CA 1
ATOM 3674 C C . SER A 1 467 ? -27.310 -2.958 18.762 1.00 91.75 467 SER A C 1
ATOM 3676 O O . SER A 1 467 ? -27.681 -4.088 18.465 1.00 91.75 467 SER A O 1
ATOM 3678 N N . ARG A 1 468 ? -26.855 -2.115 17.822 1.00 91.56 468 ARG A N 1
ATOM 3679 C CA . ARG A 1 468 ? -26.726 -2.526 16.414 1.00 91.56 468 ARG A CA 1
ATOM 3680 C C . ARG A 1 468 ? -25.685 -3.621 16.203 1.00 91.56 468 ARG A C 1
ATOM 3682 O O . ARG A 1 468 ? -25.895 -4.458 15.328 1.00 91.56 468 ARG A O 1
ATOM 3689 N N . ALA A 1 469 ? -24.616 -3.619 17.000 1.00 93.19 469 ALA A N 1
ATOM 3690 C CA . ALA A 1 469 ? -23.609 -4.674 16.981 1.00 93.19 469 ALA A CA 1
ATOM 3691 C C . ALA A 1 469 ? -24.164 -6.006 17.524 1.00 93.19 469 ALA A C 1
ATOM 3693 O O . ALA A 1 469 ? -23.655 -7.067 17.195 1.00 93.19 469 ALA A O 1
ATOM 3694 N N . ASP A 1 470 ? -25.244 -5.965 18.304 1.00 93.25 470 ASP A N 1
ATOM 3695 C CA . ASP A 1 470 ? -25.874 -7.146 18.903 1.00 93.25 470 ASP A CA 1
ATOM 3696 C C . ASP A 1 470 ? -27.010 -7.720 18.029 1.00 93.25 470 ASP A C 1
ATOM 3698 O O . ASP A 1 470 ? -27.745 -8.615 18.444 1.00 93.25 470 ASP A O 1
ATOM 3702 N N . ASN A 1 471 ? -27.173 -7.219 16.798 1.00 92.25 471 ASN A N 1
ATOM 3703 C CA . ASN A 1 471 ? -28.074 -7.820 15.818 1.00 92.25 471 ASN A CA 1
ATOM 3704 C C . ASN A 1 471 ? -27.433 -9.057 15.189 1.00 92.25 471 ASN A C 1
ATOM 3706 O O . ASN A 1 471 ? -26.255 -9.030 14.829 1.00 92.25 471 ASN A O 1
ATOM 3710 N N . VAL A 1 472 ? -28.240 -10.100 14.984 1.00 94.56 472 VAL A N 1
ATOM 3711 C CA . VAL A 1 472 ? -27.836 -11.299 14.237 1.00 94.56 472 VAL A CA 1
ATOM 3712 C C . VAL A 1 472 ? -27.462 -10.909 12.808 1.00 94.56 472 VAL A C 1
ATOM 3714 O O . VAL A 1 472 ? -28.203 -10.178 12.142 1.00 94.56 472 VAL A O 1
ATOM 3717 N N . MET A 1 473 ? -26.311 -11.392 12.352 1.00 94.94 473 MET A N 1
ATOM 3718 C CA . MET A 1 473 ? -25.788 -11.102 11.025 1.00 94.94 473 MET A CA 1
ATOM 3719 C C . MET A 1 473 ? -26.698 -11.698 9.931 1.00 94.94 473 MET A C 1
ATOM 3721 O O . MET A 1 473 ? -27.172 -12.832 10.067 1.00 94.94 473 MET A O 1
ATOM 3725 N N . PRO A 1 474 ? -26.955 -10.970 8.827 1.00 94.75 474 PRO A N 1
ATOM 3726 C CA . PRO A 1 474 ? -27.617 -11.541 7.654 1.00 94.75 474 PRO A CA 1
ATOM 3727 C C . PRO A 1 474 ? -26.701 -12.559 6.942 1.00 94.75 474 PRO A C 1
ATOM 3729 O O . PRO A 1 474 ? -25.527 -12.686 7.296 1.00 94.75 474 PRO A O 1
ATOM 3732 N N . PRO A 1 475 ? -27.186 -13.276 5.910 1.00 94.69 475 PRO A N 1
ATOM 3733 C CA . PRO A 1 475 ? -26.314 -14.006 4.988 1.00 94.69 475 PRO A CA 1
ATOM 3734 C C . PRO A 1 475 ? -25.149 -13.141 4.481 1.00 94.69 475 PRO A C 1
ATOM 3736 O O . PRO A 1 475 ? -25.343 -11.972 4.160 1.00 94.69 475 PRO A O 1
ATOM 3739 N N . CYS A 1 476 ? -23.944 -13.716 4.456 1.00 94.25 476 CYS A N 1
ATOM 3740 C CA . CYS A 1 476 ? -22.654 -13.046 4.214 1.00 94.25 476 CYS A CA 1
ATOM 3741 C C . CYS A 1 476 ? -22.289 -11.952 5.228 1.00 94.25 476 CYS A C 1
ATOM 3743 O O . CYS A 1 476 ? -21.249 -11.318 5.090 1.00 94.25 476 CYS A O 1
ATOM 3745 N N . GLY A 1 477 ? -23.094 -11.736 6.268 1.00 94.06 477 GLY A N 1
ATOM 3746 C CA . GLY A 1 477 ? -22.871 -10.673 7.238 1.00 94.06 477 GLY A CA 1
ATOM 3747 C C . GLY A 1 477 ? -21.589 -10.840 8.047 1.00 94.06 477 GLY A C 1
ATOM 3748 O O . GLY A 1 477 ? -21.118 -9.844 8.570 1.00 94.06 477 GLY A O 1
ATOM 3749 N N . SER A 1 478 ? -20.999 -12.041 8.106 1.00 93.44 478 SER A N 1
ATOM 3750 C CA . SER A 1 478 ? -19.688 -12.299 8.720 1.00 93.44 478 SER A CA 1
ATOM 3751 C C . SER A 1 478 ? -18.507 -11.898 7.832 1.00 93.44 478 SER A C 1
ATOM 3753 O O . SER A 1 478 ? -17.400 -11.729 8.330 1.00 93.44 478 SER A O 1
ATOM 3755 N N . ALA A 1 479 ? -18.725 -11.683 6.531 1.00 94.75 479 ALA A N 1
ATOM 3756 C CA . ALA A 1 479 ? -17.681 -11.347 5.561 1.00 94.75 479 ALA A CA 1
ATOM 3757 C C . ALA A 1 479 ? -17.156 -9.900 5.676 1.00 94.75 479 ALA A C 1
ATOM 3759 O O . ALA A 1 479 ? -16.453 -9.430 4.788 1.00 94.75 479 ALA A O 1
ATOM 3760 N N . TYR A 1 480 ? -17.470 -9.194 6.768 1.00 93.75 480 TYR A N 1
ATOM 3761 C CA . TYR A 1 480 ? -16.751 -7.982 7.172 1.00 93.75 480 TYR A CA 1
ATOM 3762 C C . TYR A 1 480 ? -15.407 -8.316 7.848 1.00 93.75 480 TYR A C 1
ATOM 3764 O O . TYR A 1 480 ? -14.546 -7.446 7.953 1.00 93.75 480 TYR A O 1
ATOM 3772 N N . ILE A 1 481 ? -15.217 -9.562 8.301 1.00 95.38 481 ILE A N 1
ATOM 3773 C CA . ILE A 1 481 ? -13.943 -10.072 8.812 1.00 95.38 481 ILE A CA 1
ATOM 3774 C C . ILE A 1 481 ? -13.218 -10.831 7.687 1.00 95.38 481 ILE A C 1
ATOM 3776 O O . ILE A 1 481 ? -13.799 -11.766 7.132 1.00 95.38 481 ILE A O 1
ATOM 3780 N N . PRO A 1 482 ? -11.950 -10.506 7.378 1.00 96.00 482 PRO A N 1
ATOM 3781 C CA . PRO A 1 482 ? -11.161 -11.163 6.333 1.00 96.00 482 PRO A CA 1
ATOM 3782 C C . PRO A 1 482 ? -11.129 -12.699 6.400 1.00 96.00 482 PRO A C 1
ATOM 3784 O O . PRO A 1 482 ? -11.333 -13.353 5.379 1.00 96.00 482 PRO A O 1
ATOM 3787 N N . ASP A 1 483 ? -10.940 -13.303 7.580 1.00 95.31 483 ASP A N 1
ATOM 3788 C CA . ASP A 1 483 ? -10.937 -14.772 7.696 1.00 95.31 483 ASP A CA 1
ATOM 3789 C C . ASP A 1 483 ? -12.328 -15.389 7.454 1.00 95.31 483 ASP A C 1
ATOM 3791 O O . ASP A 1 483 ? -12.438 -16.512 6.964 1.00 95.31 483 ASP A O 1
ATOM 3795 N N . ASP A 1 484 ? -13.408 -14.687 7.810 1.00 95.94 484 ASP A N 1
ATOM 3796 C CA . ASP A 1 484 ? -14.771 -15.170 7.570 1.00 95.94 484 ASP A CA 1
ATOM 3797 C C . ASP A 1 484 ? -15.200 -14.937 6.115 1.00 95.94 484 ASP A C 1
ATOM 3799 O O . ASP A 1 484 ? -15.915 -15.775 5.566 1.00 95.94 484 ASP A O 1
ATOM 3803 N N . LEU A 1 485 ? -14.705 -13.883 5.454 1.00 97.31 485 LEU A N 1
ATOM 3804 C CA . LEU A 1 485 ? -14.784 -13.741 3.998 1.00 97.31 485 LEU A CA 1
ATOM 3805 C C . LEU A 1 485 ? -14.072 -14.910 3.307 1.00 97.31 485 LEU A C 1
ATOM 3807 O O . LEU A 1 485 ? -14.663 -15.537 2.434 1.00 97.31 485 LEU A O 1
ATOM 3811 N N . SER A 1 486 ? -12.845 -15.238 3.723 1.00 97.19 486 SER A N 1
ATOM 3812 C CA . SER A 1 486 ? -12.065 -16.352 3.166 1.00 97.19 486 SER A CA 1
ATOM 3813 C C . SER A 1 486 ? -12.844 -17.676 3.195 1.00 97.19 486 SER A C 1
ATOM 3815 O O . SER A 1 486 ? -12.883 -18.410 2.205 1.00 97.19 486 SER A O 1
ATOM 3817 N N . LYS A 1 487 ? -13.556 -17.947 4.300 1.00 95.94 487 LYS A N 1
ATOM 3818 C CA . LYS A 1 487 ? -14.458 -19.106 4.420 1.00 95.94 487 LYS A CA 1
ATOM 3819 C C . LYS A 1 487 ? -15.706 -18.961 3.551 1.00 95.94 487 LYS A C 1
ATOM 3821 O O . LYS A 1 487 ? -16.151 -19.940 2.959 1.00 95.94 487 LYS A O 1
ATOM 3826 N N . ALA A 1 488 ? -16.289 -17.764 3.484 1.00 96.50 488 ALA A N 1
ATOM 3827 C CA . ALA A 1 488 ? -17.487 -17.505 2.692 1.00 96.50 488 ALA A CA 1
ATOM 3828 C C . ALA A 1 488 ? -17.240 -17.724 1.192 1.00 96.50 488 ALA A C 1
ATOM 3830 O O . ALA A 1 488 ? -18.102 -18.307 0.534 1.00 96.50 488 ALA A O 1
ATOM 3831 N N . LEU A 1 489 ? -16.061 -17.353 0.672 1.00 97.88 489 LEU A N 1
ATOM 3832 C CA . LEU A 1 489 ? -15.667 -17.562 -0.730 1.00 97.88 489 LEU A CA 1
ATOM 3833 C C . LEU A 1 489 ? -15.817 -19.027 -1.178 1.00 97.88 489 LEU A C 1
ATOM 3835 O O . LEU A 1 489 ? -16.210 -19.272 -2.315 1.00 97.88 489 LEU A O 1
ATOM 3839 N N . LEU A 1 490 ? -15.598 -19.998 -0.282 1.00 97.38 490 LEU A N 1
ATOM 3840 C CA . LEU A 1 490 ? -15.748 -21.436 -0.563 1.00 97.38 490 LEU A CA 1
ATOM 3841 C C . LEU A 1 490 ? -17.193 -21.856 -0.874 1.00 97.38 490 LEU A C 1
ATOM 3843 O O . LEU A 1 490 ? -17.419 -22.906 -1.472 1.00 97.38 490 LEU A O 1
ATOM 3847 N N . SER A 1 491 ? -18.177 -21.074 -0.422 1.00 96.38 491 SER A N 1
ATOM 3848 C CA . SER A 1 491 ? -19.597 -21.311 -0.716 1.00 96.38 491 SER A CA 1
ATOM 3849 C C . SER A 1 491 ? -20.071 -20.598 -1.983 1.00 96.38 491 SER A C 1
ATOM 3851 O O . SER A 1 491 ? -21.097 -20.974 -2.554 1.00 96.38 491 SER A O 1
ATOM 3853 N N . MET A 1 492 ? -19.321 -19.597 -2.445 1.00 98.06 492 MET A N 1
ATOM 3854 C CA . MET A 1 492 ? -19.701 -18.782 -3.591 1.00 98.06 492 MET A CA 1
ATOM 3855 C C . MET A 1 492 ? -19.520 -19.558 -4.892 1.00 98.06 492 MET A C 1
ATOM 3857 O O . MET A 1 492 ? -18.634 -20.404 -5.028 1.00 98.06 492 MET A O 1
ATOM 3861 N N . THR A 1 493 ? -20.364 -19.251 -5.868 1.00 98.31 493 THR A N 1
ATOM 3862 C CA . THR A 1 493 ? -20.332 -19.875 -7.191 1.00 98.31 493 THR A CA 1
ATOM 3863 C C . THR A 1 493 ? -20.412 -18.826 -8.283 1.00 98.31 493 THR A C 1
ATOM 3865 O O . THR A 1 493 ? -21.099 -17.818 -8.118 1.00 98.31 493 THR A O 1
ATOM 3868 N N . VAL A 1 494 ? -19.790 -19.105 -9.423 1.00 97.88 494 VAL A N 1
ATOM 3869 C CA . VAL A 1 494 ? -19.980 -18.355 -10.665 1.00 97.88 494 VAL A CA 1
ATOM 3870 C C . VAL A 1 494 ? -20.483 -19.315 -11.739 1.00 97.88 494 VAL A C 1
ATOM 3872 O O . VAL A 1 494 ? -19.936 -20.397 -11.925 1.00 97.88 494 VAL A O 1
ATOM 3875 N N . ASN A 1 495 ? -21.598 -18.980 -12.387 1.00 96.00 495 ASN A N 1
ATOM 3876 C CA . ASN A 1 495 ? -22.245 -19.820 -13.402 1.00 96.00 495 ASN A CA 1
ATOM 3877 C C . ASN A 1 495 ? -22.545 -21.264 -12.934 1.00 96.00 495 ASN A C 1
ATOM 3879 O O . ASN A 1 495 ? -22.590 -22.196 -13.734 1.00 96.00 495 ASN A O 1
ATOM 3883 N N . GLY A 1 496 ? -22.788 -21.441 -11.630 1.00 95.06 496 GLY A N 1
ATOM 3884 C CA . GLY A 1 496 ? -23.068 -22.736 -10.998 1.00 95.06 496 GLY A CA 1
ATOM 3885 C C . GLY A 1 496 ? -21.831 -23.551 -10.603 1.00 95.06 496 GLY A C 1
ATOM 3886 O O . GLY A 1 496 ? -21.988 -24.570 -9.933 1.00 95.06 496 GLY A O 1
ATOM 3887 N N . GLU A 1 497 ? -20.625 -23.098 -10.949 1.00 97.00 497 GLU A N 1
ATOM 3888 C CA . GLU A 1 497 ? -19.365 -23.731 -10.556 1.00 97.00 497 GLU A CA 1
ATOM 3889 C C . GLU A 1 497 ? -18.778 -23.067 -9.296 1.00 97.00 497 GLU A C 1
ATOM 3891 O O . GLU A 1 497 ? -18.953 -21.859 -9.106 1.00 97.00 497 GLU A O 1
ATOM 3896 N N . PRO A 1 498 ? -18.086 -23.814 -8.411 1.00 97.81 498 PRO A N 1
ATOM 3897 C CA . PRO A 1 498 ? -17.448 -23.245 -7.223 1.00 97.81 498 PRO A CA 1
ATOM 3898 C C . PRO A 1 498 ? -16.426 -22.158 -7.573 1.00 97.81 498 PRO A C 1
ATOM 3900 O O . PRO A 1 498 ? -15.527 -22.392 -8.380 1.00 97.81 498 PRO A O 1
ATOM 3903 N N . LEU A 1 499 ? -16.524 -21.000 -6.913 1.00 98.12 499 LEU A N 1
ATOM 3904 C CA . LEU A 1 499 ? -15.629 -19.862 -7.137 1.00 98.12 499 LEU A CA 1
ATOM 3905 C C . LEU A 1 499 ? -14.182 -20.179 -6.732 1.00 98.12 499 LEU A C 1
ATOM 3907 O O . LEU A 1 499 ? -13.245 -19.725 -7.374 1.00 98.12 499 LEU A O 1
ATOM 3911 N N . THR A 1 500 ? -13.986 -20.934 -5.654 1.00 98.25 500 THR A N 1
ATOM 3912 C CA . THR A 1 500 ? -12.669 -21.346 -5.149 1.00 98.25 500 THR A CA 1
ATOM 3913 C C . THR A 1 500 ? -12.822 -22.589 -4.263 1.00 98.25 500 THR A C 1
ATOM 3915 O O . THR A 1 500 ? -13.938 -23.028 -3.971 1.00 98.25 500 THR A O 1
ATOM 3918 N N . SER A 1 501 ? -11.715 -23.195 -3.846 1.00 97.31 501 SER A N 1
ATOM 3919 C CA . SER A 1 501 ? -11.671 -24.355 -2.957 1.00 97.31 501 SER A CA 1
ATOM 3920 C C . SER A 1 501 ? -10.440 -24.313 -2.050 1.00 97.31 501 SER A C 1
ATOM 3922 O O . SER A 1 501 ? -9.497 -23.568 -2.294 1.00 97.31 501 SER A O 1
ATOM 3924 N N . GLU A 1 502 ? -10.400 -25.170 -1.028 1.00 95.62 502 GLU A N 1
ATOM 3925 C CA . GLU A 1 502 ? -9.227 -25.305 -0.144 1.00 95.62 502 GLU A CA 1
ATOM 3926 C C . GLU A 1 502 ? -7.934 -25.657 -0.899 1.00 95.62 502 GLU A C 1
ATOM 3928 O O . GLU A 1 502 ? -6.845 -25.310 -0.458 1.00 95.62 502 GLU A O 1
ATOM 3933 N N . ALA A 1 503 ? -8.037 -26.328 -2.051 1.00 95.81 503 ALA A N 1
ATOM 3934 C CA . ALA A 1 503 ? -6.878 -26.653 -2.881 1.00 95.81 503 ALA A CA 1
ATOM 3935 C C . ALA A 1 503 ? -6.313 -25.436 -3.635 1.00 95.81 503 ALA A C 1
ATOM 3937 O O . ALA A 1 503 ? -5.183 -25.495 -4.109 1.00 95.81 503 ALA A O 1
ATOM 3938 N N . ASP A 1 504 ? -7.090 -24.355 -3.745 1.00 97.06 504 ASP A N 1
ATOM 3939 C CA . ASP A 1 504 ? -6.701 -23.116 -4.426 1.00 97.06 504 ASP A CA 1
ATOM 3940 C C . ASP A 1 504 ? -6.116 -22.081 -3.441 1.00 97.06 504 ASP A C 1
ATOM 3942 O O . ASP A 1 504 ? -5.830 -20.944 -3.823 1.00 97.06 504 ASP A O 1
ATOM 3946 N N . LYS A 1 505 ? -5.947 -22.466 -2.167 1.00 97.19 505 LYS A N 1
ATOM 3947 C CA . LYS A 1 505 ? -5.304 -21.655 -1.135 1.00 97.19 505 LYS A CA 1
ATOM 3948 C C . LYS A 1 505 ? -3.787 -21.857 -1.151 1.00 97.19 505 LYS A C 1
ATOM 3950 O O . LYS A 1 505 ? -3.302 -22.985 -1.076 1.00 97.19 505 LYS A O 1
ATOM 3955 N N . ILE A 1 506 ? -3.042 -20.755 -1.183 1.00 96.88 506 ILE A N 1
ATOM 3956 C CA . ILE A 1 506 ? -1.578 -20.727 -1.191 1.00 96.88 506 ILE A CA 1
ATOM 3957 C C . ILE A 1 506 ? -1.090 -19.865 -0.026 1.00 96.88 506 ILE A C 1
ATOM 3959 O O . ILE A 1 506 ? -1.364 -18.668 0.026 1.00 96.88 506 ILE A O 1
ATOM 3963 N N . ASP A 1 507 ? -0.343 -20.459 0.904 1.00 94.75 507 ASP A N 1
ATOM 3964 C CA . ASP A 1 507 ? 0.314 -19.704 1.973 1.00 94.75 507 ASP A CA 1
ATOM 3965 C C . ASP A 1 507 ? 1.545 -18.977 1.405 1.00 94.75 507 ASP A C 1
ATOM 3967 O O . ASP A 1 507 ? 2.511 -19.609 0.975 1.00 94.75 507 ASP A O 1
ATOM 3971 N N . LEU A 1 508 ? 1.503 -17.642 1.392 1.00 94.50 508 LEU A N 1
ATOM 3972 C CA . LEU A 1 508 ? 2.574 -16.783 0.876 1.00 94.50 508 LEU A CA 1
ATOM 3973 C C . LEU A 1 508 ? 3.602 -16.468 1.969 1.00 94.50 508 LEU A C 1
ATOM 3975 O O . LEU A 1 508 ? 4.807 -16.538 1.733 1.00 94.50 508 LEU A O 1
ATOM 3979 N N . LEU A 1 509 ? 3.120 -16.156 3.177 1.00 92.12 509 LEU A N 1
ATOM 3980 C CA . LEU A 1 509 ? 3.917 -15.879 4.370 1.00 92.12 509 LEU A CA 1
ATOM 3981 C C . LEU A 1 509 ? 3.359 -16.663 5.560 1.00 92.12 509 LEU A C 1
ATOM 3983 O O . LEU A 1 509 ? 2.202 -16.491 5.950 1.00 92.12 509 LEU A O 1
ATOM 3987 N N . ILE A 1 510 ? 4.207 -17.496 6.164 1.00 87.12 510 ILE A N 1
ATOM 3988 C CA . ILE A 1 510 ? 3.866 -18.332 7.320 1.00 87.12 510 ILE A CA 1
ATOM 3989 C C . ILE A 1 510 ? 4.453 -17.694 8.581 1.00 87.12 510 ILE A C 1
ATOM 3991 O O . ILE A 1 510 ? 5.651 -17.420 8.637 1.00 87.12 510 ILE A O 1
ATOM 3995 N N . VAL A 1 511 ? 3.623 -17.491 9.605 1.00 81.94 511 VAL A N 1
ATOM 3996 C CA . VAL A 1 511 ? 4.051 -16.941 10.902 1.00 81.94 511 VAL A CA 1
ATOM 3997 C C . VAL A 1 511 ? 4.295 -18.064 11.899 1.00 81.94 511 VAL A C 1
ATOM 3999 O O . VAL A 1 511 ? 3.481 -18.978 12.038 1.00 81.94 511 VAL A O 1
ATOM 4002 N N . GLU A 1 512 ? 5.392 -17.971 12.649 1.00 74.12 512 GLU A N 1
ATOM 4003 C CA . GLU A 1 512 ? 5.617 -18.816 13.820 1.00 74.12 512 GLU A CA 1
ATOM 4004 C C . GLU A 1 512 ? 4.756 -18.334 15.000 1.00 74.12 512 GLU A C 1
ATOM 4006 O O . GLU A 1 512 ? 4.979 -17.256 15.547 1.00 74.12 512 GLU A O 1
ATOM 4011 N N . GLY A 1 513 ? 3.778 -19.139 15.427 1.00 73.38 513 GLY A N 1
ATOM 4012 C CA . GLY A 1 513 ? 2.948 -18.843 16.599 1.00 73.38 513 GLY A CA 1
ATOM 4013 C C . GLY A 1 513 ? 1.447 -18.909 16.323 1.00 73.38 513 GLY A C 1
ATOM 4014 O O . GLY A 1 513 ? 0.985 -19.720 15.525 1.00 73.38 513 GLY A O 1
ATOM 4015 N N . ALA A 1 514 ? 0.669 -18.103 17.051 1.00 70.06 514 ALA A N 1
ATOM 4016 C CA . ALA A 1 514 ? -0.782 -18.039 16.896 1.00 70.06 514 ALA A CA 1
ATOM 4017 C C . ALA A 1 514 ? -1.169 -17.078 15.760 1.00 70.06 514 ALA A C 1
ATOM 4019 O O . ALA A 1 514 ? -0.635 -15.977 15.684 1.00 70.06 514 ALA A O 1
ATOM 4020 N N . TRP A 1 515 ? -2.139 -17.479 14.929 1.00 84.50 515 TRP A N 1
ATOM 4021 C CA . TRP A 1 515 ? -2.720 -16.625 13.879 1.00 84.50 515 TRP A CA 1
ATOM 4022 C C . TRP A 1 515 ? -3.364 -15.352 14.446 1.00 84.50 515 TRP A C 1
ATOM 4024 O O . TRP A 1 515 ? -3.300 -14.283 13.848 1.00 84.50 515 TRP A O 1
ATOM 4034 N N . LEU A 1 516 ? -3.985 -15.478 15.621 1.00 84.38 516 LEU A N 1
ATOM 4035 C CA . LEU A 1 516 ? -4.647 -14.392 16.335 1.00 84.38 516 LEU A CA 1
ATOM 4036 C C . LEU A 1 516 ? -3.661 -13.722 17.296 1.00 84.38 516 LEU A C 1
ATOM 4038 O O . LEU A 1 516 ? -2.937 -14.405 18.027 1.00 84.38 516 LEU A O 1
ATOM 4042 N N . SER A 1 517 ? -3.668 -12.391 17.329 1.00 76.88 517 SER A N 1
ATOM 4043 C CA . SER A 1 517 ? -2.817 -11.609 18.223 1.00 76.88 517 SER A CA 1
ATOM 4044 C C . SER A 1 517 ? -3.354 -11.576 19.667 1.00 76.88 517 SER A C 1
ATOM 4046 O O . SER A 1 517 ? -4.527 -11.834 19.948 1.00 76.88 517 SER A O 1
ATOM 4048 N N . GLY A 1 518 ? -2.471 -11.265 20.622 1.00 82.88 518 GLY A N 1
ATOM 4049 C CA . GLY A 1 518 ? -2.825 -11.062 22.031 1.00 82.88 518 GLY A CA 1
ATOM 4050 C C . GLY A 1 518 ? -2.640 -12.279 22.950 1.00 82.88 518 GLY A C 1
ATOM 4051 O O . GLY A 1 518 ? -1.964 -13.256 22.640 1.00 82.88 518 GLY A O 1
ATOM 4052 N N . ALA A 1 519 ? -3.192 -12.183 24.159 1.00 85.00 519 ALA A N 1
ATOM 4053 C CA . ALA A 1 519 ? -3.069 -13.200 25.197 1.00 85.00 519 ALA A CA 1
ATOM 4054 C C . ALA A 1 519 ? -3.805 -14.501 24.811 1.00 85.00 519 ALA A C 1
ATOM 4056 O O . ALA A 1 519 ? -4.942 -14.430 24.344 1.00 85.00 519 ALA A O 1
ATOM 4057 N N . PRO A 1 520 ? -3.241 -15.696 25.069 1.00 85.75 520 PRO A N 1
ATOM 4058 C CA . PRO A 1 520 ? -3.883 -16.967 24.721 1.00 85.75 520 PRO A CA 1
ATOM 4059 C C . PRO A 1 520 ? -5.144 -17.239 25.568 1.00 85.75 520 PRO A C 1
ATOM 4061 O O . PRO A 1 520 ? -5.270 -16.656 26.650 1.00 85.75 520 PRO A O 1
ATOM 4064 N N . PRO A 1 521 ? -6.057 -18.135 25.131 1.00 85.31 521 PRO A N 1
ATOM 4065 C CA . PRO A 1 521 ? -7.330 -18.420 25.813 1.00 85.31 521 PRO A CA 1
ATOM 4066 C C . PRO A 1 521 ? -7.220 -18.768 27.297 1.00 85.31 521 PRO A C 1
ATOM 4068 O O . PRO A 1 521 ? -8.058 -18.359 28.093 1.00 85.31 521 PRO A O 1
ATOM 4071 N N . GLU A 1 522 ? -6.156 -19.465 27.689 1.00 86.44 522 GLU A N 1
ATOM 4072 C CA . GLU A 1 522 ? -5.928 -19.884 29.077 1.00 86.44 522 GLU A CA 1
ATOM 4073 C C . GLU A 1 522 ? -5.307 -18.782 29.957 1.00 86.44 522 GLU A C 1
ATOM 4075 O O . GLU A 1 522 ? -5.127 -18.957 31.164 1.00 86.44 522 GLU A O 1
ATOM 4080 N N . SER A 1 523 ? -4.953 -17.632 29.378 1.00 89.94 523 SER A N 1
ATOM 4081 C CA . SER A 1 523 ? -4.256 -16.570 30.097 1.00 89.94 523 SER A CA 1
ATOM 4082 C C . SER A 1 523 ? -5.182 -15.807 31.039 1.00 89.94 523 SER A C 1
ATOM 4084 O O . SER A 1 523 ? -6.141 -15.156 30.620 1.00 89.94 523 SER A O 1
ATOM 4086 N N . ALA A 1 524 ? -4.798 -15.744 32.318 1.00 90.56 524 ALA A N 1
ATOM 4087 C CA . ALA A 1 524 ? -5.441 -14.878 33.306 1.00 90.56 524 ALA A CA 1
ATOM 4088 C C . ALA A 1 524 ? -5.404 -13.384 32.918 1.00 90.56 524 ALA A C 1
ATOM 4090 O O . ALA A 1 524 ? -6.202 -12.599 33.434 1.00 90.56 524 ALA A O 1
ATOM 4091 N N . ALA A 1 525 ? -4.518 -12.984 31.992 1.00 89.62 525 ALA A N 1
ATOM 4092 C CA . ALA A 1 525 ? -4.462 -11.621 31.472 1.00 89.62 525 ALA A CA 1
ATOM 4093 C C . ALA A 1 525 ? -5.790 -11.189 30.824 1.00 89.62 525 ALA A C 1
ATOM 4095 O O . ALA A 1 525 ? -6.166 -10.025 30.960 1.00 89.62 525 ALA A O 1
ATOM 4096 N N . ARG A 1 526 ? -6.546 -12.120 30.216 1.00 91.12 526 ARG A N 1
ATOM 4097 C CA . ARG A 1 526 ? -7.854 -11.835 29.599 1.00 91.12 526 ARG A CA 1
ATOM 4098 C C . ARG A 1 526 ? -8.894 -11.308 30.604 1.00 91.12 526 ARG A C 1
ATOM 4100 O O . ARG A 1 526 ? -9.805 -10.579 30.234 1.00 91.12 526 ARG A O 1
ATOM 4107 N N . LEU A 1 527 ? -8.730 -11.598 31.900 1.00 93.38 527 LEU A N 1
ATOM 4108 C CA . LEU A 1 527 ? -9.646 -11.167 32.969 1.00 93.38 527 LEU A CA 1
ATOM 4109 C C . LEU A 1 527 ? -9.270 -9.826 33.618 1.00 93.38 527 LEU A C 1
ATOM 4111 O O . LEU A 1 527 ? -9.979 -9.364 34.515 1.00 93.38 527 LEU A O 1
ATOM 4115 N N . VAL A 1 528 ? -8.165 -9.194 33.210 1.00 94.62 528 VAL A N 1
ATOM 4116 C CA . VAL A 1 528 ? -7.627 -7.996 33.878 1.00 94.62 528 VAL A CA 1
ATOM 4117 C C . VAL A 1 528 ? -8.646 -6.850 33.978 1.00 94.62 528 VAL A C 1
ATOM 4119 O O . VAL A 1 528 ? -8.837 -6.364 35.095 1.00 94.62 528 VAL A O 1
ATOM 4122 N N . PRO A 1 529 ? -9.357 -6.430 32.911 1.00 95.12 529 PRO A N 1
ATOM 4123 C CA . PRO A 1 529 ? -10.355 -5.363 33.015 1.00 95.12 529 PRO A CA 1
ATOM 4124 C C . PRO A 1 529 ? -11.479 -5.716 33.988 1.00 95.12 529 PRO A C 1
ATOM 4126 O O . PRO A 1 529 ? -11.860 -4.887 34.816 1.00 95.12 529 PRO A O 1
ATOM 4129 N N . THR A 1 530 ? -11.951 -6.965 33.961 1.00 95.25 530 THR A N 1
ATOM 4130 C CA . THR A 1 530 ? -12.987 -7.460 34.875 1.00 95.25 530 THR A CA 1
ATOM 4131 C C . THR A 1 530 ? -12.525 -7.352 36.323 1.00 95.25 530 THR A C 1
ATOM 4133 O O . THR A 1 530 ? -13.226 -6.781 37.159 1.00 95.25 530 THR A O 1
ATOM 4136 N N . ILE A 1 531 ? -11.315 -7.836 36.621 1.00 96.38 531 ILE A N 1
ATOM 4137 C CA . ILE A 1 531 ? -10.720 -7.760 37.959 1.00 96.38 531 ILE A CA 1
ATOM 4138 C C . ILE A 1 531 ? -10.583 -6.297 38.394 1.00 96.38 531 ILE A C 1
ATOM 4140 O O . ILE A 1 531 ? -10.983 -5.954 39.506 1.00 96.38 531 ILE A O 1
ATOM 4144 N N . VAL A 1 532 ? -10.076 -5.417 37.526 1.00 96.94 532 VAL A N 1
ATOM 4145 C CA . VAL A 1 532 ? -9.896 -3.990 37.830 1.00 96.94 532 VAL A CA 1
ATOM 4146 C C . VAL A 1 532 ? -11.232 -3.310 38.138 1.00 96.94 532 VAL A C 1
ATOM 4148 O O . VAL A 1 532 ? -11.336 -2.613 39.148 1.00 96.94 532 VAL A O 1
ATOM 4151 N N . MET A 1 533 ? -12.268 -3.531 37.326 1.00 97.19 533 MET A N 1
ATOM 4152 C CA . MET A 1 533 ? -13.577 -2.893 37.514 1.00 97.19 533 MET A CA 1
ATOM 4153 C C . MET A 1 533 ? -14.316 -3.424 38.746 1.00 97.19 533 MET A C 1
ATOM 4155 O O . MET A 1 533 ? -14.941 -2.650 39.477 1.00 97.19 533 MET A O 1
ATOM 4159 N N . VAL A 1 534 ? -14.200 -4.722 39.038 1.00 96.81 534 VAL A N 1
ATOM 4160 C CA . VAL A 1 534 ? -14.739 -5.314 40.272 1.00 96.81 534 VAL A CA 1
ATOM 4161 C C . VAL A 1 534 ? -13.997 -4.779 41.499 1.00 96.81 534 VAL A C 1
ATOM 4163 O O . VAL A 1 534 ? -14.634 -4.364 42.469 1.00 96.81 534 VAL A O 1
ATOM 4166 N N . LEU A 1 535 ? -12.662 -4.717 41.466 1.00 96.94 535 LEU A N 1
ATOM 4167 C CA . LEU A 1 535 ? -11.870 -4.147 42.559 1.00 96.94 535 LEU A CA 1
ATOM 4168 C C . LEU A 1 535 ? -12.184 -2.666 42.776 1.00 96.94 535 LEU A C 1
ATOM 4170 O O . LEU A 1 535 ? -12.308 -2.245 43.924 1.00 96.94 535 LEU A O 1
ATOM 4174 N N . LEU A 1 536 ? -12.379 -1.884 41.711 1.00 96.75 536 LEU A N 1
ATOM 4175 C CA . LEU A 1 536 ? -12.801 -0.487 41.813 1.00 96.75 536 LEU A CA 1
ATOM 4176 C C . LEU A 1 536 ? -14.135 -0.365 42.566 1.00 96.75 536 LEU A C 1
ATOM 4178 O O . LEU A 1 536 ? -14.233 0.412 43.521 1.00 96.75 536 LEU A O 1
ATOM 4182 N N . ALA A 1 537 ? -15.129 -1.184 42.209 1.00 96.75 537 ALA A N 1
ATOM 4183 C CA . ALA A 1 537 ? -16.426 -1.208 42.883 1.00 96.75 537 ALA A CA 1
ATOM 4184 C C . ALA A 1 537 ? -16.293 -1.580 44.368 1.00 96.75 537 ALA A C 1
ATOM 4186 O O . ALA A 1 537 ? -16.866 -0.909 45.235 1.00 96.75 537 ALA A O 1
ATOM 4187 N N . LEU A 1 538 ? -15.488 -2.601 44.677 1.00 97.00 538 LEU A N 1
ATOM 4188 C CA . LEU A 1 538 ? -15.221 -3.042 46.048 1.00 97.00 538 LEU A CA 1
ATOM 4189 C C . LEU A 1 538 ? -14.483 -1.977 46.869 1.00 97.00 538 LEU A C 1
ATOM 4191 O O . LEU A 1 538 ? -14.846 -1.734 48.020 1.00 97.00 538 LEU A O 1
ATOM 4195 N N . ILE A 1 539 ? -13.493 -1.295 46.288 1.00 95.00 539 ILE A N 1
ATOM 4196 C CA . ILE A 1 539 ? -12.753 -0.206 46.938 1.00 95.00 539 ILE A CA 1
ATOM 4197 C C . ILE A 1 539 ? -13.700 0.949 47.264 1.00 95.00 539 ILE A C 1
ATOM 4199 O O . ILE A 1 539 ? -13.703 1.441 48.395 1.00 95.00 539 ILE A O 1
ATOM 4203 N N . ILE A 1 540 ? -14.550 1.368 46.322 1.00 94.56 540 ILE A N 1
ATOM 4204 C CA . ILE A 1 540 ? -15.526 2.438 46.566 1.00 94.56 540 ILE A CA 1
ATOM 4205 C C . ILE A 1 540 ? -16.522 2.014 47.646 1.00 94.56 540 ILE A C 1
ATOM 4207 O O . ILE A 1 540 ? -16.804 2.805 48.549 1.00 94.56 540 ILE A O 1
ATOM 4211 N N . ALA A 1 541 ? -17.021 0.775 47.604 1.00 93.94 541 ALA A N 1
ATOM 4212 C CA . ALA A 1 541 ? -17.907 0.231 48.631 1.00 93.94 541 ALA A CA 1
ATOM 4213 C C . ALA A 1 541 ? -17.241 0.234 50.019 1.00 93.94 541 ALA A C 1
ATOM 4215 O O . ALA A 1 541 ? -17.844 0.687 50.997 1.00 93.94 541 ALA A O 1
ATOM 4216 N N . PHE A 1 542 ? -15.981 -0.195 50.108 1.00 93.00 542 PHE A N 1
ATOM 4217 C CA . PHE A 1 542 ? -15.208 -0.230 51.347 1.00 93.00 542 PHE A CA 1
ATOM 4218 C C . PHE A 1 542 ? -14.932 1.172 51.906 1.00 93.00 542 PHE A C 1
ATOM 4220 O O . PHE A 1 542 ? -15.201 1.437 53.081 1.00 93.00 542 PHE A O 1
ATOM 4227 N N . LEU A 1 543 ? -14.456 2.103 51.072 1.00 90.38 543 LEU A N 1
ATOM 4228 C CA . LEU A 1 543 ? -14.216 3.497 51.465 1.00 90.38 543 LEU A CA 1
ATOM 4229 C C . LEU A 1 543 ? -15.516 4.185 51.901 1.00 90.38 543 LEU A C 1
ATOM 4231 O O . LEU A 1 543 ? -15.541 4.935 52.883 1.00 90.38 543 LEU A O 1
ATOM 4235 N N . ARG A 1 544 ? -16.627 3.887 51.222 1.00 88.44 544 ARG A N 1
ATOM 4236 C CA . ARG A 1 544 ? -17.969 4.343 51.599 1.00 88.44 544 ARG A CA 1
ATOM 4237 C C . ARG A 1 544 ? -18.397 3.790 52.958 1.00 88.44 544 ARG A C 1
ATOM 4239 O O . ARG A 1 544 ? -18.929 4.536 53.775 1.00 88.44 544 ARG A O 1
ATOM 4246 N N . PHE A 1 545 ? -18.157 2.509 53.223 1.00 88.00 545 PHE A N 1
ATOM 4247 C CA . PHE A 1 545 ? -18.461 1.893 54.512 1.00 88.00 545 PHE A CA 1
ATOM 4248 C C . PHE A 1 545 ? -17.629 2.517 55.642 1.00 88.00 545 PHE A C 1
ATOM 4250 O O . PHE A 1 545 ? -18.191 3.017 56.617 1.00 88.00 545 PHE A O 1
ATOM 4257 N N . LYS A 1 546 ? -16.301 2.597 55.474 1.00 84.81 546 LYS A N 1
ATOM 4258 C CA . LYS A 1 546 ? -15.380 3.185 56.463 1.00 84.81 546 LYS A CA 1
ATOM 4259 C C . LYS A 1 546 ? -15.673 4.654 56.745 1.00 84.81 546 LYS A C 1
ATOM 4261 O O . LYS A 1 546 ? -15.645 5.070 57.901 1.00 84.81 546 LYS A O 1
ATOM 4266 N N . SER A 1 547 ? -15.995 5.435 55.714 1.00 80.19 547 SER A N 1
ATOM 4267 C CA . SER A 1 547 ? -16.365 6.847 55.877 1.00 80.19 547 SER A CA 1
ATOM 4268 C C . SER A 1 547 ? -17.687 7.051 56.625 1.00 80.19 547 SER A C 1
ATOM 4270 O O . SER A 1 547 ? -17.903 8.128 57.177 1.00 80.19 547 SER A O 1
ATOM 4272 N N . ARG A 1 548 ? -18.547 6.025 56.695 1.00 75.56 548 ARG A N 1
ATOM 4273 C CA . ARG A 1 548 ? -19.814 6.043 57.440 1.00 75.56 548 ARG A CA 1
ATOM 4274 C C . ARG A 1 548 ? -19.655 5.668 58.919 1.00 75.56 548 ARG A C 1
ATOM 4276 O O . ARG A 1 548 ? -20.474 6.096 59.724 1.00 75.56 548 ARG A O 1
ATOM 4283 N N . THR A 1 549 ? -18.632 4.882 59.269 1.00 66.62 549 THR A N 1
ATOM 4284 C CA . THR A 1 549 ? -18.386 4.368 60.635 1.00 66.62 549 THR A CA 1
ATOM 4285 C C . THR A 1 549 ? -17.478 5.248 61.498 1.00 66.62 549 THR A C 1
ATOM 4287 O O . THR A 1 549 ? -17.337 4.994 62.688 1.00 66.62 549 THR A O 1
ATOM 4290 N N . SER A 1 550 ? -16.817 6.256 60.927 1.00 58.03 550 SER A N 1
ATOM 4291 C CA . SER A 1 550 ? -15.912 7.121 61.689 1.00 58.03 550 SER A CA 1
ATOM 4292 C C . SER A 1 550 ? -16.679 8.162 62.507 1.00 58.03 550 SER A C 1
ATOM 4294 O O . SER A 1 550 ? -17.372 9.013 61.948 1.00 58.03 550 SER A O 1
ATOM 4296 N N . THR A 1 551 ? -16.518 8.114 63.826 1.00 54.12 551 THR A N 1
ATOM 4297 C CA . THR A 1 551 ? -17.031 9.105 64.777 1.00 54.12 551 THR A CA 1
ATOM 4298 C C . THR A 1 551 ? -16.388 10.486 64.569 1.00 54.12 551 THR A C 1
ATOM 4300 O O . THR A 1 551 ? -15.215 10.581 64.197 1.00 54.12 551 THR A O 1
ATOM 4303 N N . PRO A 1 552 ? -17.132 11.582 64.803 1.00 51.28 552 PRO A N 1
ATOM 4304 C CA . PRO A 1 552 ? -16.638 12.943 64.643 1.00 51.28 552 PRO A CA 1
ATOM 4305 C C . PRO A 1 552 ? -15.803 13.355 65.864 1.00 51.28 552 PRO A C 1
ATOM 4307 O O . PRO A 1 552 ? -16.254 14.145 66.685 1.00 51.28 552 PRO A O 1
ATOM 4310 N N . GLN A 1 553 ? -14.587 12.830 66.013 1.00 49.62 553 GLN A N 1
ATOM 4311 C CA . GLN A 1 553 ? -13.639 13.366 66.992 1.00 49.62 553 GLN A CA 1
ATOM 4312 C C . GLN A 1 553 ? -12.228 13.499 66.402 1.00 49.62 553 GLN A C 1
ATOM 4314 O O . GLN A 1 553 ? -11.555 12.524 66.084 1.00 49.62 553 GLN A O 1
ATOM 4319 N N . SER A 1 554 ? -11.848 14.770 66.223 1.00 45.38 554 SER A N 1
ATOM 4320 C CA . SER A 1 554 ? -10.486 15.323 66.190 1.00 45.38 554 SER A CA 1
ATOM 4321 C C . SER A 1 554 ? -9.430 14.633 65.313 1.00 45.38 554 SER A C 1
ATOM 4323 O O . SER A 1 554 ? -8.392 14.220 65.813 1.00 45.38 554 SER A O 1
ATOM 4325 N N . SER A 1 555 ? -9.655 14.569 63.998 1.00 48.66 555 SER A N 1
ATOM 4326 C CA . SER A 1 555 ? -8.622 14.640 62.940 1.00 48.66 555 SER A CA 1
ATOM 4327 C C . SER A 1 555 ? -9.330 14.637 61.574 1.00 48.66 555 SER A C 1
ATOM 4329 O O . SER A 1 555 ? -10.414 14.048 61.480 1.00 48.66 555 SER A O 1
ATOM 4331 N N . PRO A 1 556 ? -8.811 15.275 60.501 1.00 54.53 556 PRO A N 1
ATOM 4332 C CA . PRO A 1 556 ? -9.354 15.084 59.158 1.00 54.53 556 PRO A CA 1
ATOM 4333 C C . PRO A 1 556 ? -9.419 13.588 58.839 1.00 54.53 556 PRO A C 1
ATOM 4335 O O . PRO A 1 556 ? -8.396 12.931 58.669 1.00 54.53 556 PRO A O 1
ATOM 4338 N N . ASN A 1 557 ? -10.637 13.045 58.783 1.00 69.19 557 ASN A N 1
ATOM 4339 C CA . ASN A 1 557 ? -10.859 11.627 58.547 1.00 69.19 557 ASN A CA 1
ATOM 4340 C C . ASN A 1 557 ? -10.318 11.257 57.160 1.00 69.19 557 ASN A C 1
ATOM 4342 O O . ASN A 1 557 ? -10.955 11.522 56.135 1.00 69.19 557 ASN A O 1
ATOM 4346 N N . VAL A 1 558 ? -9.125 10.663 57.144 1.00 77.81 558 VAL A N 1
ATOM 4347 C CA . VAL A 1 558 ? -8.386 10.288 55.935 1.00 77.81 558 VAL A CA 1
ATOM 4348 C C . VAL A 1 558 ? -9.264 9.439 55.015 1.00 77.81 558 VAL A C 1
ATOM 4350 O O . VAL A 1 558 ? -9.291 9.686 53.813 1.00 77.81 558 VAL A O 1
ATOM 4353 N N . ASN A 1 559 ? -10.090 8.548 55.574 1.00 79.38 559 ASN A N 1
ATOM 4354 C CA . ASN A 1 559 ? -11.009 7.700 54.809 1.00 79.38 559 ASN A CA 1
ATOM 4355 C C . ASN A 1 559 ? -12.116 8.500 54.110 1.00 79.38 559 ASN A C 1
ATOM 4357 O O . ASN A 1 559 ? -12.489 8.188 52.984 1.00 79.38 559 ASN A O 1
ATOM 4361 N N . PHE A 1 560 ? -12.636 9.554 54.745 1.00 82.25 560 PHE A N 1
ATOM 4362 C CA . PHE A 1 560 ? -13.631 10.433 54.125 1.00 82.25 560 PHE A CA 1
ATOM 4363 C C . PHE A 1 560 ? -13.014 11.297 53.019 1.00 82.25 560 PHE A C 1
ATOM 4365 O O . PHE A 1 560 ? -13.637 11.497 51.976 1.00 82.25 560 PHE A O 1
ATOM 4372 N N . LYS A 1 561 ? -11.776 11.777 53.213 1.00 86.12 561 LYS A N 1
ATOM 4373 C CA . LYS A 1 561 ? -11.025 12.497 52.173 1.00 86.12 561 LYS A CA 1
ATOM 4374 C C . LYS A 1 561 ? -10.724 11.580 50.983 1.00 86.12 561 LYS A C 1
ATOM 4376 O O . LYS A 1 561 ? -10.976 11.973 49.849 1.00 86.12 561 LYS A O 1
ATOM 4381 N N . LEU A 1 562 ? -10.268 10.355 51.243 1.00 88.19 562 LEU A N 1
ATOM 4382 C CA . LEU A 1 562 ? -9.965 9.356 50.220 1.00 88.19 562 LEU A CA 1
ATOM 4383 C C . LEU A 1 562 ? -11.224 8.926 49.455 1.00 88.19 562 LEU A C 1
ATOM 4385 O O . LEU A 1 562 ? -11.209 8.906 48.229 1.00 88.19 562 LEU A O 1
ATOM 4389 N N . PHE A 1 563 ? -12.342 8.693 50.154 1.00 89.94 563 PHE A N 1
ATOM 4390 C CA . PHE A 1 563 ? -13.633 8.432 49.514 1.00 89.94 563 PHE A CA 1
ATOM 4391 C C . PHE A 1 563 ? -14.070 9.592 48.615 1.00 89.94 563 PHE A C 1
ATOM 4393 O O . PHE A 1 563 ? -14.520 9.353 47.499 1.00 89.94 563 PHE A O 1
ATOM 4400 N N . LYS A 1 564 ? -13.934 10.848 49.068 1.00 89.69 564 LYS A N 1
ATOM 4401 C CA . LYS A 1 564 ? -14.255 12.015 48.234 1.00 89.69 564 LYS A CA 1
ATOM 4402 C C . LYS A 1 564 ? -13.417 12.052 46.961 1.00 89.69 564 LYS A C 1
ATOM 4404 O O . LYS A 1 564 ? -13.991 12.272 45.905 1.00 89.69 564 LYS A O 1
ATOM 4409 N N . ILE A 1 565 ? -12.108 11.815 47.059 1.00 92.81 565 ILE A N 1
ATOM 4410 C CA . ILE A 1 565 ? -11.209 11.787 45.896 1.00 92.81 565 ILE A CA 1
ATOM 4411 C C . ILE A 1 565 ? -11.626 10.672 44.930 1.00 92.81 565 ILE A C 1
ATOM 4413 O O . ILE A 1 565 ? -11.892 10.957 43.766 1.00 92.81 565 ILE A O 1
ATOM 4417 N N . ALA A 1 566 ? -11.769 9.435 45.416 1.00 93.31 566 ALA A N 1
ATOM 4418 C CA . ALA A 1 566 ? -12.177 8.295 44.594 1.00 93.31 566 ALA A CA 1
ATOM 4419 C C . ALA A 1 566 ? -13.543 8.529 43.924 1.00 93.31 566 ALA A C 1
ATOM 4421 O O . ALA A 1 566 ? -13.695 8.329 42.722 1.00 93.31 566 ALA A O 1
ATOM 4422 N N . ARG A 1 567 ? -14.521 9.044 44.684 1.00 94.31 567 ARG A N 1
ATOM 4423 C CA . ARG A 1 567 ? -15.831 9.465 44.170 1.00 94.31 567 ARG A CA 1
ATOM 4424 C C . ARG A 1 567 ? -15.690 10.507 43.063 1.00 94.31 567 ARG A C 1
ATOM 4426 O O . ARG A 1 567 ? -16.352 10.373 42.042 1.00 94.31 567 ARG A O 1
ATOM 4433 N N . SER A 1 568 ? -14.893 11.556 43.266 1.00 94.75 568 SER A N 1
ATOM 4434 C CA . SER A 1 568 ? -14.702 12.606 42.261 1.00 94.75 568 SER A CA 1
ATOM 4435 C C . SER A 1 568 ? -14.125 12.034 40.972 1.00 94.75 568 SER A C 1
ATOM 4437 O O . SER A 1 568 ? -14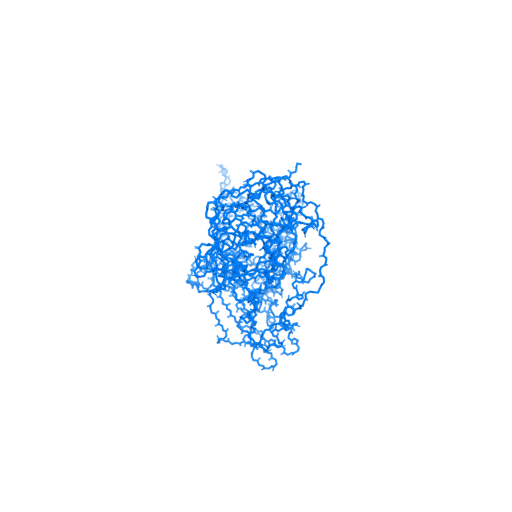.675 12.310 39.915 1.00 94.75 568 SER A O 1
ATOM 4439 N N . VAL A 1 569 ? -13.084 11.203 41.060 1.00 96.69 569 VAL A N 1
ATOM 4440 C CA . VAL A 1 569 ? -12.451 10.580 39.887 1.00 96.69 569 VAL A CA 1
ATOM 4441 C C . VAL A 1 569 ? -13.464 9.753 39.096 1.00 96.69 569 VAL A C 1
ATOM 4443 O O . VAL A 1 569 ? -13.654 10.000 37.910 1.00 96.69 569 VAL A O 1
ATOM 4446 N N . VAL A 1 570 ? -14.179 8.842 39.760 1.00 97.31 570 VAL A N 1
ATOM 4447 C CA . VAL A 1 570 ? -15.159 7.953 39.112 1.00 97.31 570 VAL A CA 1
ATOM 4448 C C . VAL A 1 570 ? -16.260 8.746 38.414 1.00 97.31 570 VAL A C 1
ATOM 4450 O O . VAL A 1 570 ? -16.600 8.452 37.274 1.00 97.31 570 VAL A O 1
ATOM 4453 N N . LEU A 1 571 ? -16.805 9.774 39.072 1.00 97.62 571 LEU A N 1
ATOM 4454 C CA . LEU A 1 571 ? -17.891 10.572 38.501 1.00 97.62 571 LEU A CA 1
ATOM 4455 C C . LEU A 1 571 ? -17.420 11.484 37.367 1.00 97.62 571 LEU A C 1
ATOM 4457 O O . LEU A 1 571 ? -18.172 11.676 36.416 1.00 97.62 571 LEU A O 1
ATOM 4461 N N . ILE A 1 572 ? -16.202 12.029 37.442 1.00 97.88 572 ILE A N 1
ATOM 4462 C CA . ILE A 1 572 ? -15.615 12.831 36.360 1.00 97.88 572 ILE A CA 1
ATOM 4463 C C . ILE A 1 572 ? -15.392 11.953 35.126 1.00 97.88 572 ILE A C 1
ATOM 4465 O O . ILE A 1 572 ? -15.847 12.318 34.046 1.00 97.88 572 ILE A O 1
ATOM 4469 N N . VAL A 1 573 ? -14.764 10.785 35.293 1.00 97.50 573 VAL A N 1
ATOM 4470 C CA . VAL A 1 573 ? -14.499 9.849 34.189 1.00 97.50 573 VAL A CA 1
ATOM 4471 C C . VAL A 1 573 ? -15.806 9.345 33.577 1.00 97.50 573 VAL A C 1
ATOM 4473 O O . VAL A 1 573 ? -15.986 9.450 32.369 1.00 97.50 573 VAL A O 1
ATOM 4476 N N . ALA A 1 574 ? -16.761 8.886 34.393 1.00 97.88 574 ALA A N 1
ATOM 4477 C CA . ALA A 1 574 ? -18.058 8.423 33.895 1.00 97.88 574 ALA A CA 1
ATOM 4478 C C . ALA A 1 574 ? -18.833 9.528 33.159 1.00 97.88 574 ALA A C 1
ATOM 4480 O O . ALA A 1 574 ? -19.448 9.259 32.133 1.00 97.88 574 ALA A O 1
ATOM 4481 N N . SER A 1 575 ? -18.762 10.775 33.638 1.00 98.06 575 SER A N 1
ATOM 4482 C CA . SER A 1 575 ? -19.384 11.913 32.951 1.00 98.06 575 SER A CA 1
ATOM 4483 C C . SER A 1 575 ? -18.727 12.194 31.602 1.00 98.06 575 SER A C 1
ATOM 4485 O O . SER A 1 575 ? -19.434 12.431 30.631 1.00 98.06 575 SER A O 1
ATOM 4487 N N . ALA A 1 576 ? -17.391 12.165 31.534 1.00 97.50 576 ALA A N 1
ATOM 4488 C CA . ALA A 1 576 ? -16.656 12.378 30.290 1.00 97.50 576 ALA A CA 1
ATOM 4489 C C . ALA A 1 576 ? -16.999 11.298 29.253 1.00 97.50 576 ALA A C 1
ATOM 4491 O O . ALA A 1 576 ? -17.337 11.622 28.119 1.00 97.50 576 ALA A O 1
ATOM 4492 N N . LEU A 1 577 ? -17.013 10.031 29.675 1.00 96.75 577 LEU A N 1
ATOM 4493 C CA . LEU A 1 577 ? -17.408 8.900 28.837 1.00 96.75 577 LEU A CA 1
ATOM 4494 C C . LEU A 1 577 ? -18.879 8.983 28.393 1.00 96.75 577 LEU A C 1
ATOM 4496 O O . LEU A 1 577 ? -19.189 8.703 27.239 1.00 96.75 577 LEU A O 1
ATOM 4500 N N . GLY A 1 578 ? -19.785 9.414 29.275 1.00 96.94 578 GLY A N 1
ATOM 4501 C CA . GLY A 1 578 ? -21.196 9.606 28.932 1.00 96.94 578 GLY A CA 1
ATOM 4502 C C . GLY A 1 578 ? -21.420 10.740 27.930 1.00 96.94 578 GLY A C 1
ATOM 4503 O O . GLY A 1 578 ? -22.229 10.599 27.019 1.00 96.94 578 GLY A O 1
ATOM 4504 N N . VAL A 1 579 ? -20.680 11.847 28.053 1.00 96.31 579 VAL A N 1
ATOM 4505 C CA . VAL A 1 579 ? -20.703 12.935 27.061 1.00 96.31 579 VAL A CA 1
ATOM 4506 C C . VAL A 1 579 ? -20.128 12.460 25.730 1.00 96.31 579 VAL A C 1
ATOM 4508 O O . VAL A 1 579 ? -20.730 12.736 24.699 1.00 96.31 579 VAL A O 1
ATOM 4511 N N . MET A 1 580 ? -19.021 11.714 25.747 1.00 94.00 580 MET A N 1
ATOM 4512 C CA . MET A 1 580 ? -18.432 11.126 24.543 1.00 94.00 580 MET A CA 1
ATOM 4513 C C . MET A 1 580 ? -19.449 10.250 23.801 1.00 94.00 580 MET A C 1
ATOM 4515 O O . MET A 1 580 ? -19.706 10.499 22.629 1.00 94.00 580 MET A O 1
ATOM 4519 N N . LEU A 1 581 ? -20.102 9.302 24.485 1.00 94.31 581 LEU A N 1
ATOM 4520 C CA . LEU A 1 581 ? -21.145 8.470 23.872 1.00 94.31 581 LEU A CA 1
ATOM 4521 C C . LEU A 1 581 ? -22.337 9.294 23.372 1.00 94.31 581 LEU A C 1
ATOM 4523 O O . LEU A 1 581 ? -22.894 8.981 22.328 1.00 94.31 581 LEU A O 1
ATOM 4527 N N . LEU A 1 582 ? -22.736 10.351 24.086 1.00 93.44 582 LEU A N 1
ATOM 4528 C CA . LEU A 1 582 ? -23.843 11.207 23.656 1.00 93.44 582 LEU A CA 1
ATOM 4529 C C . LEU A 1 582 ? -23.492 11.967 22.370 1.00 93.44 582 LEU A C 1
ATOM 4531 O O . LEU A 1 582 ? -24.331 12.066 21.477 1.00 93.44 582 LEU A O 1
ATOM 4535 N N . VAL A 1 583 ? -22.261 12.475 22.266 1.00 91.88 583 VAL A N 1
ATOM 4536 C CA . VAL A 1 583 ? -21.736 13.100 21.044 1.00 91.88 583 VAL A CA 1
ATOM 4537 C C . VAL A 1 583 ? -21.717 12.079 19.915 1.00 91.88 583 VAL A C 1
ATOM 4539 O O . VAL A 1 583 ? -22.303 12.354 18.874 1.00 91.88 583 VAL A O 1
ATOM 4542 N N . MET A 1 584 ? -21.147 10.890 20.135 1.00 89.81 584 MET A N 1
ATOM 4543 C CA . MET A 1 584 ? -21.114 9.836 19.115 1.00 89.81 584 MET A CA 1
ATOM 4544 C C . MET A 1 584 ? -22.527 9.456 18.645 1.00 89.81 584 MET A C 1
ATOM 4546 O O . MET A 1 584 ? -22.780 9.333 17.452 1.00 89.81 584 MET A O 1
ATOM 4550 N N . TRP A 1 585 ? -23.485 9.380 19.569 1.00 87.75 585 TRP A N 1
ATOM 4551 C CA . TRP A 1 585 ? -24.864 9.013 19.260 1.00 87.75 585 TRP A CA 1
ATOM 4552 C C . TRP A 1 585 ? -25.650 10.088 18.490 1.00 87.75 585 TRP A C 1
ATOM 4554 O O . TRP A 1 585 ? -26.558 9.746 17.734 1.00 87.75 585 TRP A O 1
ATOM 4564 N N . THR A 1 586 ? -25.361 11.377 18.704 1.00 86.62 586 THR A N 1
ATOM 4565 C CA . THR A 1 586 ? -26.231 12.477 18.233 1.00 86.62 586 THR A CA 1
ATOM 4566 C C . THR A 1 586 ? -25.584 13.436 17.242 1.00 86.62 586 THR A C 1
ATOM 4568 O O . THR A 1 586 ? -26.305 14.124 16.524 1.00 86.62 586 THR A O 1
ATOM 4571 N N . LEU A 1 587 ? -24.253 13.507 17.206 1.00 86.69 587 LEU A N 1
ATOM 4572 C CA . LEU A 1 587 ? -23.489 14.492 16.434 1.00 86.69 587 LEU A CA 1
ATOM 4573 C C . LEU A 1 587 ? -22.503 13.854 15.445 1.00 86.69 587 LEU A C 1
ATOM 4575 O O . LEU A 1 587 ? -21.742 14.584 14.812 1.00 86.69 587 LEU A O 1
ATOM 4579 N N . THR A 1 588 ? -22.481 12.524 15.337 1.00 86.56 588 THR A N 1
ATOM 4580 C CA . THR A 1 588 ? -21.545 11.786 14.478 1.00 86.56 588 THR A CA 1
ATOM 4581 C C . THR A 1 588 ? -22.260 10.682 13.705 1.00 86.56 588 THR A C 1
ATOM 4583 O O . THR A 1 588 ? -23.292 10.184 14.154 1.00 86.56 588 THR A O 1
ATOM 4586 N N . ASP A 1 589 ? -21.657 10.247 12.605 1.00 82.62 589 ASP A N 1
ATOM 4587 C CA . ASP A 1 589 ? -22.119 9.151 11.749 1.00 82.62 589 ASP A CA 1
ATOM 4588 C C . ASP A 1 589 ? -21.634 7.770 12.229 1.00 82.62 589 ASP A C 1
ATOM 4590 O O . ASP A 1 589 ? -21.659 6.798 11.479 1.00 82.62 589 ASP A O 1
ATOM 4594 N N . HIS A 1 590 ? -21.220 7.638 13.495 1.00 84.88 590 HIS A N 1
ATOM 4595 C CA . HIS A 1 590 ? -20.858 6.348 14.091 1.00 84.88 590 HIS A CA 1
ATOM 4596 C C . HIS A 1 590 ? -22.103 5.484 14.349 1.00 84.88 590 HIS A C 1
ATOM 4598 O O . HIS A 1 590 ? -22.533 5.284 15.492 1.00 84.88 590 HIS A O 1
ATOM 4604 N N . THR A 1 591 ? -22.690 4.964 13.275 1.00 85.56 591 THR A N 1
ATOM 4605 C CA . THR A 1 591 ? -23.957 4.226 13.272 1.00 85.56 591 THR A CA 1
ATOM 4606 C C . THR A 1 591 ? -23.951 3.026 14.218 1.00 85.56 591 THR A C 1
ATOM 4608 O O . THR A 1 591 ? -24.965 2.757 14.862 1.00 85.56 591 THR A O 1
ATOM 4611 N N . ASP A 1 592 ? -22.816 2.350 14.384 1.00 88.31 592 ASP A N 1
ATOM 4612 C CA . ASP A 1 592 ? -22.691 1.161 15.236 1.00 88.31 592 ASP A CA 1
ATOM 4613 C C . ASP A 1 592 ? -22.595 1.483 16.740 1.00 88.31 592 ASP A C 1
ATOM 4615 O O . ASP A 1 592 ? -22.733 0.601 17.587 1.00 88.31 592 ASP A O 1
ATOM 4619 N N . THR A 1 593 ? -22.457 2.763 17.098 1.00 90.31 593 THR A N 1
ATOM 4620 C CA . THR A 1 593 ? -22.532 3.252 18.490 1.00 90.31 593 THR A CA 1
ATOM 4621 C C . THR A 1 593 ? -23.934 3.723 18.877 1.00 90.31 593 THR A C 1
ATOM 4623 O O . THR A 1 593 ? -24.186 4.139 20.010 1.00 90.31 593 THR A O 1
ATOM 4626 N N . TRP A 1 594 ? -24.881 3.656 17.938 1.00 89.31 594 TRP A N 1
ATOM 4627 C CA . TRP A 1 594 ? -26.241 4.132 18.137 1.00 89.31 594 TRP A CA 1
ATOM 4628 C C . TRP A 1 594 ? -27.024 3.282 19.154 1.00 89.31 594 TRP A C 1
ATOM 4630 O O . TRP A 1 594 ? -26.867 2.063 19.242 1.00 89.31 594 TRP A O 1
ATOM 4640 N N . ALA A 1 595 ? -27.905 3.945 19.916 1.00 90.75 595 ALA A N 1
ATOM 4641 C CA . ALA A 1 595 ? -28.708 3.361 20.999 1.00 90.75 595 ALA A CA 1
ATOM 4642 C C . ALA A 1 595 ? -27.870 2.592 22.031 1.00 90.75 595 ALA A C 1
ATOM 4644 O O . ALA A 1 595 ? -28.257 1.520 22.500 1.00 90.75 595 ALA A O 1
ATOM 4645 N N . ASN A 1 596 ? -26.719 3.166 22.393 1.00 94.56 596 ASN A N 1
ATOM 4646 C CA . ASN A 1 596 ? -25.834 2.583 23.385 1.00 94.56 596 ASN A CA 1
ATOM 4647 C C . ASN A 1 596 ? -26.397 2.731 24.815 1.00 94.56 596 ASN A C 1
ATOM 4649 O O . ASN A 1 596 ? -26.426 3.817 25.400 1.00 94.56 596 ASN A O 1
ATOM 4653 N N . CYS A 1 597 ? -26.813 1.613 25.407 1.00 94.81 597 CYS A N 1
ATOM 4654 C CA . CYS A 1 597 ? -27.367 1.500 26.752 1.00 94.81 597 CYS A CA 1
ATOM 4655 C C . CYS A 1 597 ? -26.372 1.895 27.855 1.00 94.81 597 CYS A C 1
ATOM 4657 O O . CYS A 1 597 ? -26.808 2.230 28.959 1.00 94.81 597 CYS A O 1
ATOM 4659 N N . ASN A 1 598 ? -25.062 1.954 27.577 1.00 95.69 598 ASN A N 1
ATOM 4660 C CA . ASN A 1 598 ? -24.070 2.451 28.535 1.00 95.69 598 ASN A CA 1
ATOM 4661 C C . ASN A 1 598 ? -24.289 3.929 28.909 1.00 95.69 598 ASN A C 1
ATOM 4663 O O . ASN A 1 598 ? -23.834 4.389 29.963 1.00 95.69 598 ASN A O 1
ATOM 4667 N N . LEU A 1 599 ? -25.057 4.681 28.114 1.00 95.50 599 LEU A N 1
ATOM 4668 C CA . LEU A 1 599 ? -25.515 6.025 28.471 1.00 95.50 599 LEU A CA 1
ATOM 4669 C C . LEU A 1 599 ? -26.406 6.051 29.716 1.00 95.50 599 LEU A C 1
ATOM 4671 O O . LEU A 1 599 ? -26.385 7.039 30.448 1.00 95.50 599 LEU A O 1
ATOM 4675 N N . LEU A 1 600 ? -27.143 4.971 30.002 1.00 95.25 600 LEU A N 1
ATOM 4676 C CA . LEU A 1 600 ? -28.033 4.890 31.165 1.00 95.25 600 LEU A CA 1
ATOM 4677 C C . LEU A 1 600 ? -27.281 4.903 32.496 1.00 95.25 600 LEU A C 1
ATOM 4679 O O . LEU A 1 600 ? -27.892 5.216 33.519 1.00 95.25 600 LEU A O 1
ATOM 4683 N N . TRP A 1 601 ? -25.978 4.595 32.497 1.00 95.75 601 TRP A N 1
ATOM 4684 C CA . TRP A 1 601 ? -25.165 4.650 33.709 1.00 95.75 601 TRP A CA 1
ATOM 4685 C C . TRP A 1 601 ? -24.039 5.684 33.690 1.00 95.75 601 TRP A C 1
ATOM 4687 O O . TRP A 1 601 ? -23.683 6.200 34.750 1.00 95.75 601 TRP A O 1
ATOM 4697 N N . SER A 1 602 ? -23.519 6.041 32.518 1.00 97.12 602 SER A N 1
ATOM 4698 C CA . SER A 1 602 ? -22.446 7.033 32.382 1.00 97.12 602 SER A CA 1
ATOM 4699 C C . SER A 1 602 ? -22.967 8.478 32.407 1.00 97.12 602 SER A C 1
ATOM 4701 O O . SER A 1 602 ? -22.495 9.293 33.202 1.00 97.12 602 SER A O 1
ATOM 4703 N N . LEU A 1 603 ? -24.006 8.800 31.626 1.00 96.12 603 LEU A N 1
ATOM 4704 C CA . LEU A 1 603 ? -24.557 10.158 31.522 1.00 96.12 603 LEU A CA 1
ATOM 4705 C C . LEU A 1 603 ? -25.139 10.701 32.846 1.00 96.12 603 LEU A C 1
ATOM 4707 O O . LEU A 1 603 ? -24.905 11.874 33.160 1.00 96.12 603 LEU A O 1
ATOM 4711 N N . PRO A 1 604 ? -25.824 9.897 33.691 1.00 96.69 604 PRO A N 1
ATOM 4712 C CA . PRO A 1 604 ? -26.305 10.369 34.988 1.00 96.69 604 PRO A CA 1
ATOM 4713 C C . PRO A 1 604 ? -25.200 10.841 35.945 1.00 96.69 604 PRO A C 1
ATOM 4715 O O . PRO A 1 604 ? -25.486 11.578 36.892 1.00 96.69 604 PRO A O 1
ATOM 4718 N N . ALA A 1 605 ? -23.931 10.485 35.708 1.00 96.81 605 ALA A N 1
ATOM 4719 C CA . ALA A 1 605 ? -22.810 10.987 36.499 1.00 96.81 605 ALA A CA 1
ATOM 4720 C C . ALA A 1 605 ? -22.657 12.521 36.418 1.00 96.81 605 ALA A C 1
ATOM 4722 O O . ALA A 1 605 ? -22.182 13.127 37.386 1.00 96.81 605 ALA A O 1
ATOM 4723 N N . LEU A 1 606 ? -23.158 13.168 35.351 1.00 96.88 606 LEU A N 1
ATOM 4724 C CA . LEU A 1 606 ? -23.120 14.627 35.159 1.00 96.88 606 LEU A CA 1
ATOM 4725 C C . LEU A 1 606 ? -23.786 15.411 36.296 1.00 96.88 606 LEU A C 1
ATOM 4727 O O . LEU A 1 606 ? -23.421 16.561 36.560 1.00 96.88 606 LEU A O 1
ATOM 4731 N N . VAL A 1 607 ? -24.708 14.787 37.041 1.00 95.81 607 VAL A N 1
ATOM 4732 C CA . VAL A 1 607 ? -25.321 15.392 38.235 1.00 95.81 607 VAL A CA 1
ATOM 4733 C C . VAL A 1 607 ? -24.283 15.810 39.288 1.00 95.81 607 VAL A C 1
ATOM 4735 O O . VAL A 1 607 ? -24.549 16.676 40.129 1.00 95.81 607 VAL A O 1
ATOM 4738 N N . TYR A 1 608 ? -23.078 15.232 39.243 1.00 95.31 608 TYR A N 1
ATOM 4739 C CA . TYR A 1 608 ? -21.946 15.623 40.076 1.00 95.31 608 TYR A CA 1
ATOM 4740 C C . TYR A 1 608 ? -21.615 17.118 39.945 1.00 95.31 608 TYR A C 1
ATOM 4742 O O . TYR A 1 608 ? -21.444 17.787 40.972 1.00 95.31 608 TYR A O 1
ATOM 4750 N N . PHE A 1 609 ? -21.621 17.644 38.716 1.00 95.62 609 PHE A N 1
ATOM 4751 C CA . PHE A 1 609 ? -21.276 19.031 38.393 1.00 95.62 609 PHE A CA 1
ATOM 4752 C C . PHE A 1 609 ? -22.407 20.031 38.666 1.00 95.62 609 PHE A C 1
ATOM 4754 O O . PHE A 1 609 ? -22.165 21.235 38.716 1.00 95.62 609 PHE A O 1
ATOM 4761 N N . VAL A 1 610 ? -23.635 19.561 38.918 1.00 94.31 610 VAL A N 1
ATOM 4762 C CA . VAL A 1 610 ? -24.755 20.440 39.287 1.00 94.31 610 VAL A CA 1
ATOM 4763 C C . VAL A 1 610 ? -24.450 21.118 40.633 1.00 94.31 610 VAL A C 1
ATOM 4765 O O . VAL A 1 610 ? -24.168 20.419 41.614 1.00 94.31 610 VAL A O 1
ATOM 4768 N N . PRO A 1 611 ? -24.519 22.456 40.757 1.00 92.69 611 PRO A N 1
ATOM 4769 C CA . PRO A 1 611 ? -24.227 23.146 42.013 1.00 92.69 611 PRO A CA 1
ATOM 4770 C C . PRO A 1 611 ? -25.136 22.696 43.165 1.00 92.69 611 PRO A C 1
ATOM 4772 O O . PRO A 1 611 ? -26.340 22.519 42.999 1.00 92.69 611 PRO A O 1
ATOM 4775 N N . THR A 1 612 ? -24.590 22.564 44.378 1.00 87.19 612 THR A N 1
ATOM 4776 C CA . THR A 1 612 ? -25.360 22.131 45.566 1.00 87.19 612 THR A CA 1
ATOM 4777 C C . THR A 1 612 ? -26.467 23.101 45.977 1.00 87.19 612 THR A C 1
ATOM 4779 O O . THR A 1 612 ? -27.423 22.685 46.621 1.00 87.19 612 THR A O 1
ATOM 4782 N N . LYS A 1 613 ? -26.366 24.375 45.582 1.00 89.88 613 LYS A N 1
ATOM 4783 C CA . LYS A 1 613 ? -27.398 25.400 45.805 1.00 89.88 613 LYS A CA 1
ATOM 4784 C C . LYS A 1 613 ? -28.647 25.189 44.938 1.00 89.88 613 LYS A C 1
ATOM 4786 O O . LYS A 1 613 ? -29.682 25.793 45.206 1.00 89.88 613 LYS A O 1
ATOM 4791 N N . PHE A 1 614 ? -28.562 24.360 43.896 1.00 91.69 614 PHE A N 1
ATOM 4792 C CA . PHE A 1 614 ? -29.674 24.117 42.990 1.00 91.69 614 PHE A CA 1
ATOM 4793 C C . PHE A 1 614 ? -30.695 23.175 43.638 1.00 91.69 614 PHE A C 1
ATOM 4795 O O . PHE A 1 614 ? -30.385 22.021 43.943 1.00 91.69 614 PHE A O 1
ATOM 4802 N N . LYS A 1 615 ? -31.929 23.661 43.840 1.00 88.12 615 LYS A N 1
ATOM 4803 C CA . LYS A 1 615 ? -32.980 22.952 44.598 1.00 88.12 615 LYS A CA 1
ATOM 4804 C C . LYS A 1 615 ? -33.295 21.560 44.041 1.00 88.12 615 LYS A C 1
ATOM 4806 O O . LYS A 1 615 ? -33.637 20.662 44.802 1.00 88.12 615 LYS A O 1
ATOM 4811 N N . MET A 1 616 ? -33.133 21.363 42.732 1.00 91.81 616 MET A N 1
ATOM 4812 C CA . MET A 1 616 ? -33.404 20.084 42.071 1.00 91.81 616 MET A CA 1
ATOM 4813 C C . MET A 1 616 ? -32.265 19.062 42.164 1.00 91.81 616 MET A C 1
ATOM 4815 O O . MET A 1 616 ? -32.490 17.909 41.804 1.00 91.81 616 MET A O 1
ATOM 4819 N N . LYS A 1 617 ? -31.064 19.416 42.655 1.00 92.06 617 LYS A N 1
ATOM 4820 C CA . LYS A 1 617 ? -29.908 18.495 42.657 1.00 92.06 617 LYS A CA 1
ATOM 4821 C C . LYS A 1 617 ? -30.224 17.165 43.345 1.00 92.06 617 LYS A C 1
ATOM 4823 O O . LYS A 1 617 ? -29.833 16.108 42.852 1.00 92.06 617 LYS A O 1
ATOM 4828 N N . ALA A 1 618 ? -30.931 17.211 44.473 1.00 89.69 618 ALA A N 1
ATOM 4829 C CA . ALA A 1 618 ? -31.336 16.013 45.205 1.00 89.69 618 ALA A CA 1
ATOM 4830 C C . ALA A 1 618 ? -32.240 15.104 44.356 1.00 89.69 618 ALA A C 1
ATOM 4832 O O . ALA A 1 618 ? -31.963 13.911 44.240 1.00 89.69 618 ALA A O 1
ATOM 4833 N N . THR A 1 619 ? -33.258 15.677 43.707 1.00 92.62 619 THR A N 1
ATOM 4834 C CA . THR A 1 619 ? -34.157 14.962 42.793 1.00 92.62 619 THR A CA 1
ATOM 4835 C C . THR A 1 619 ? -33.392 14.379 41.609 1.00 92.62 619 THR A C 1
ATOM 4837 O O . THR A 1 619 ? -33.518 13.192 41.338 1.00 92.62 619 THR A O 1
ATOM 4840 N N . MET A 1 620 ? -32.529 15.165 40.957 1.00 93.62 620 MET A N 1
ATOM 4841 C CA . MET A 1 620 ? -31.700 14.695 39.838 1.00 93.62 620 MET A CA 1
ATOM 4842 C C . MET A 1 620 ? -30.769 13.552 40.254 1.00 93.62 620 MET A C 1
ATOM 4844 O O . MET A 1 620 ? -30.584 12.603 39.500 1.00 93.62 620 MET A O 1
ATOM 4848 N N . THR A 1 621 ? -30.207 13.613 41.465 1.00 94.25 621 THR A N 1
ATOM 4849 C CA . THR A 1 621 ? -29.332 12.556 41.994 1.00 94.25 621 THR A CA 1
ATOM 4850 C C . THR A 1 621 ? -30.131 11.280 42.244 1.00 94.25 621 THR A C 1
ATOM 4852 O O . THR A 1 621 ? -29.660 10.195 41.923 1.00 94.25 621 THR A O 1
ATOM 4855 N N . TYR A 1 622 ? -31.348 11.395 42.784 1.00 93.75 622 TYR A N 1
ATOM 4856 C CA . TYR A 1 622 ? -32.243 10.253 42.973 1.00 93.75 622 TYR A CA 1
ATOM 4857 C C . TYR A 1 622 ? -32.640 9.616 41.637 1.00 93.75 622 TYR A C 1
ATOM 4859 O O . TYR A 1 622 ? -32.487 8.410 41.481 1.00 93.75 622 TYR A O 1
ATOM 4867 N N . VAL A 1 623 ? -33.054 10.422 40.654 1.00 94.94 623 VAL A N 1
ATOM 4868 C CA . VAL A 1 623 ? -33.355 9.948 39.293 1.00 94.94 623 VAL A CA 1
ATOM 4869 C C . VAL A 1 623 ? -32.136 9.259 38.678 1.00 94.94 623 VAL A C 1
ATOM 4871 O O . VAL A 1 623 ? -32.271 8.169 38.141 1.00 94.94 623 VAL A O 1
ATOM 4874 N N . SER A 1 624 ? -30.938 9.829 38.835 1.00 96.31 624 SER A N 1
ATOM 4875 C CA . SER A 1 624 ? -29.688 9.234 38.337 1.00 96.31 624 SER A CA 1
ATOM 4876 C C . SER A 1 624 ? -29.424 7.851 38.936 1.00 96.31 624 SER A C 1
ATOM 4878 O O . SER A 1 624 ? -29.084 6.917 38.219 1.00 96.31 624 SER A O 1
ATOM 4880 N N . VAL A 1 625 ? -29.620 7.701 40.251 1.00 95.62 625 VAL A N 1
ATOM 4881 C CA . VAL A 1 625 ? -29.478 6.412 40.945 1.00 95.62 625 VAL A CA 1
ATOM 4882 C C . VAL A 1 625 ? -30.517 5.403 40.456 1.00 95.62 625 VAL A C 1
ATOM 4884 O O . VAL A 1 625 ? -30.166 4.248 40.242 1.00 95.62 625 VAL A O 1
ATOM 4887 N N . VAL A 1 626 ? -31.769 5.827 40.256 1.00 95.56 626 VAL A N 1
ATOM 4888 C CA . VAL A 1 626 ? -32.829 4.960 39.719 1.00 95.56 626 VAL A CA 1
ATOM 4889 C C . VAL A 1 626 ? -32.499 4.515 38.295 1.00 95.56 626 VAL A C 1
ATOM 4891 O O . VAL A 1 626 ? -32.613 3.332 38.018 1.00 95.56 626 VAL A O 1
ATOM 4894 N N . LEU A 1 627 ? -32.030 5.408 37.419 1.00 95.62 627 LEU A N 1
ATOM 4895 C CA . LEU A 1 627 ? -31.641 5.058 36.047 1.00 95.62 627 LEU A CA 1
ATOM 4896 C C . LEU A 1 627 ? -30.521 4.011 36.014 1.00 95.62 627 LEU A C 1
ATOM 4898 O O . LEU A 1 627 ? -30.662 2.998 35.332 1.00 95.62 627 LEU A O 1
ATOM 4902 N N . ILE A 1 628 ? -29.458 4.205 36.805 1.00 96.62 628 ILE A N 1
ATOM 4903 C CA . ILE A 1 628 ? -28.359 3.230 36.881 1.00 96.62 628 ILE A CA 1
ATOM 4904 C C . ILE A 1 628 ? -28.846 1.902 37.472 1.00 96.62 628 ILE A C 1
ATOM 4906 O O . ILE A 1 628 ? -28.464 0.838 36.993 1.00 96.62 628 ILE A O 1
ATOM 4910 N N . ALA A 1 629 ? -29.697 1.940 38.503 1.00 95.38 629 ALA A N 1
ATOM 4911 C CA . ALA A 1 629 ? -30.269 0.730 39.087 1.00 95.38 629 ALA A CA 1
ATOM 4912 C C . ALA A 1 629 ? -31.139 -0.026 38.074 1.00 95.38 629 ALA A C 1
ATOM 4914 O O . ALA A 1 629 ? -31.022 -1.241 37.966 1.00 95.38 629 ALA A O 1
ATOM 4915 N N . THR A 1 630 ? -31.959 0.681 37.295 1.00 94.06 630 THR A N 1
ATOM 4916 C CA . THR A 1 630 ? -32.753 0.100 36.207 1.00 94.06 630 THR A CA 1
ATOM 4917 C C . THR A 1 630 ? -31.853 -0.533 35.151 1.00 94.06 630 THR A C 1
ATOM 4919 O O . THR A 1 630 ? -32.102 -1.666 34.760 1.00 94.06 630 THR A O 1
ATOM 4922 N N . TYR A 1 631 ? -30.773 0.136 34.738 1.00 95.25 631 TYR A N 1
ATOM 4923 C CA . TYR A 1 631 ? -29.781 -0.449 33.831 1.00 95.25 631 TYR A CA 1
ATOM 4924 C C . TYR A 1 631 ? -29.183 -1.749 34.391 1.00 95.25 631 TYR A C 1
ATOM 4926 O O . TYR A 1 631 ? -29.186 -2.770 33.711 1.00 95.25 631 TYR A O 1
ATOM 4934 N N . LEU A 1 632 ? -28.728 -1.751 35.647 1.00 95.12 632 LEU A N 1
ATOM 4935 C CA . LEU A 1 632 ? -28.156 -2.941 36.289 1.00 95.12 632 LEU A CA 1
ATOM 4936 C C . LEU A 1 632 ? -29.173 -4.087 36.434 1.00 95.12 632 LEU A C 1
ATOM 4938 O O . LEU A 1 632 ? -28.791 -5.249 36.372 1.00 95.12 632 LEU A O 1
ATOM 4942 N N . LEU A 1 633 ? -30.457 -3.770 36.625 1.00 94.06 633 LEU A N 1
ATOM 4943 C CA . LEU A 1 633 ? -31.526 -4.763 36.760 1.00 94.06 633 LEU A CA 1
ATOM 4944 C C . LEU A 1 633 ? -31.996 -5.334 35.418 1.00 94.06 633 LEU A C 1
ATOM 4946 O O . LEU A 1 633 ? -32.371 -6.500 35.370 1.00 94.06 633 LEU A O 1
ATOM 4950 N N . LEU A 1 634 ? -32.017 -4.522 34.355 1.00 92.44 634 LEU A N 1
ATOM 4951 C CA . LEU A 1 634 ? -32.558 -4.907 33.045 1.00 92.44 634 LEU A CA 1
ATOM 4952 C C . LEU A 1 634 ? -31.486 -5.361 32.044 1.00 92.44 634 LEU A C 1
ATOM 4954 O O . LEU A 1 634 ? -31.801 -6.095 31.111 1.00 92.44 634 LEU A O 1
ATOM 4958 N N . SER A 1 635 ? -30.226 -4.948 32.209 1.00 89.69 635 SER A N 1
ATOM 4959 C CA . SER A 1 635 ? -29.132 -5.393 31.330 1.00 89.69 635 SER A CA 1
ATOM 4960 C C . SER A 1 635 ? -28.959 -6.916 31.245 1.00 89.69 635 SER A C 1
ATOM 4962 O O . SER A 1 635 ? -28.689 -7.384 30.141 1.00 89.69 635 SER A O 1
ATOM 4964 N N . PRO A 1 636 ? -29.169 -7.732 32.302 1.00 85.25 636 PRO A N 1
ATOM 4965 C CA . PRO A 1 636 ? -29.179 -9.180 32.130 1.00 85.25 636 PRO A CA 1
ATOM 4966 C C . PRO A 1 636 ? -30.483 -9.637 31.459 1.00 85.25 636 PRO A C 1
ATOM 4968 O O . PRO A 1 636 ? -31.492 -9.881 32.117 1.00 85.25 636 PRO A O 1
ATOM 4971 N N . GLY A 1 637 ? -30.446 -9.773 30.133 1.00 77.81 637 GLY A N 1
ATOM 4972 C CA . GLY A 1 637 ? -31.444 -10.510 29.350 1.00 77.81 637 GLY A CA 1
ATOM 4973 C C . GLY A 1 637 ? -32.726 -9.761 28.975 1.00 77.81 637 GLY A C 1
ATOM 4974 O O . GLY A 1 637 ? -33.599 -10.373 28.367 1.00 77.81 637 GLY A O 1
ATOM 4975 N N . ILE A 1 638 ? -32.867 -8.472 29.315 1.00 87.62 638 ILE A N 1
ATOM 4976 C CA . ILE A 1 638 ? -34.006 -7.644 28.867 1.00 87.62 638 ILE A CA 1
ATOM 4977 C C . ILE A 1 638 ? -33.554 -6.550 27.899 1.00 87.62 638 ILE A C 1
ATOM 4979 O O . ILE A 1 638 ? -34.243 -6.288 26.914 1.00 87.62 638 ILE A O 1
ATOM 4983 N N . LEU A 1 639 ? -32.427 -5.883 28.171 1.00 87.19 639 LEU A N 1
ATOM 4984 C CA . LEU A 1 639 ? -31.902 -4.891 27.234 1.00 87.19 639 LEU A CA 1
ATOM 4985 C C . LEU A 1 639 ? -31.410 -5.577 25.949 1.00 87.19 639 LEU A C 1
ATOM 4987 O O . LEU A 1 639 ? -30.778 -6.627 26.032 1.00 87.19 639 LEU A O 1
ATOM 4991 N N . PRO A 1 640 ? -31.642 -4.969 24.771 1.00 86.00 640 PRO A N 1
ATOM 4992 C CA . PRO A 1 640 ? -31.217 -5.521 23.484 1.00 86.00 640 PRO A CA 1
ATOM 4993 C C . PRO A 1 640 ? -29.709 -5.367 23.230 1.00 86.00 640 PRO A C 1
ATOM 4995 O O . PRO A 1 640 ? -29.256 -5.651 22.131 1.00 86.00 640 PRO A O 1
ATOM 4998 N N . GLN A 1 641 ? -28.950 -4.859 24.206 1.00 91.50 641 GLN A N 1
ATOM 4999 C CA . GLN A 1 641 ? -27.514 -4.643 24.096 1.00 91.50 641 GLN A CA 1
ATOM 5000 C C . GLN A 1 641 ? -26.767 -5.566 25.051 1.00 91.50 641 GLN A C 1
ATOM 5002 O O . GLN A 1 641 ? -27.117 -5.655 26.234 1.00 91.50 641 GLN A O 1
ATOM 5007 N N . PHE A 1 642 ? -25.693 -6.179 24.559 1.00 89.06 642 PHE A N 1
ATOM 5008 C CA . PHE A 1 642 ? -24.779 -6.955 25.383 1.00 89.06 642 PHE A CA 1
ATOM 5009 C C . PHE A 1 642 ? -24.173 -6.101 26.507 1.00 89.06 642 PHE A C 1
ATOM 5011 O O . PHE A 1 642 ? -23.911 -4.906 26.362 1.00 89.06 642 PHE A O 1
ATOM 5018 N N . THR A 1 643 ? -23.946 -6.708 27.671 1.00 89.62 643 THR A N 1
ATOM 5019 C CA . THR A 1 643 ? -23.277 -6.035 28.784 1.00 89.62 643 THR A CA 1
ATOM 5020 C C . THR A 1 643 ? -22.338 -6.991 29.505 1.00 89.62 643 THR A C 1
ATOM 5022 O O . THR A 1 643 ? -22.782 -7.945 30.143 1.00 89.62 643 THR A O 1
ATOM 5025 N N . SER A 1 644 ? -21.038 -6.697 29.469 1.00 92.38 644 SER A N 1
ATOM 5026 C CA . SER A 1 644 ? -20.030 -7.493 30.167 1.00 92.38 644 SER A CA 1
ATOM 5027 C C . SER A 1 644 ? -19.968 -7.210 31.673 1.00 92.38 644 SER A C 1
ATOM 5029 O O . SER A 1 644 ? -20.379 -6.159 32.178 1.00 92.38 644 SER A O 1
ATOM 5031 N N . ILE A 1 645 ? -19.382 -8.152 32.420 1.00 93.56 645 ILE A N 1
ATOM 5032 C CA . ILE A 1 645 ? -19.183 -8.038 33.877 1.00 93.56 645 ILE A CA 1
ATOM 5033 C C . ILE A 1 645 ? -18.322 -6.810 34.225 1.00 93.56 645 ILE A C 1
ATOM 5035 O O . ILE A 1 645 ? -18.564 -6.143 35.233 1.00 93.56 645 ILE A O 1
ATOM 5039 N N . SER A 1 646 ? -17.347 -6.467 33.380 1.00 94.88 646 SER A N 1
ATOM 5040 C CA . SER A 1 646 ? -16.519 -5.264 33.526 1.00 94.88 646 SER A CA 1
ATOM 5041 C C . SER A 1 646 ? -17.357 -3.983 33.493 1.00 94.88 646 SER A C 1
ATOM 5043 O O . SER A 1 646 ? -17.183 -3.110 34.348 1.00 94.88 646 SER A O 1
ATOM 5045 N N . LEU A 1 647 ? -18.315 -3.887 32.561 1.00 95.38 647 LEU A N 1
ATOM 5046 C CA . LEU A 1 647 ? -19.248 -2.758 32.477 1.00 95.38 647 LEU A CA 1
ATOM 5047 C C . LEU A 1 647 ? -20.178 -2.694 33.691 1.00 95.38 647 LEU A C 1
ATOM 5049 O O . LEU A 1 647 ? -20.436 -1.607 34.210 1.00 95.38 647 LEU A O 1
ATOM 5053 N N . TRP A 1 648 ? -20.633 -3.841 34.204 1.00 95.44 648 TRP A N 1
ATOM 5054 C CA . TRP A 1 648 ? -21.365 -3.883 35.474 1.00 95.44 648 TRP A CA 1
ATOM 5055 C C . TRP A 1 648 ? -20.524 -3.367 36.640 1.00 95.44 648 TRP A C 1
ATOM 5057 O O . TRP A 1 648 ? -21.007 -2.547 37.419 1.00 95.44 648 TRP A O 1
ATOM 5067 N N . GLY A 1 649 ? -19.260 -3.784 36.752 1.00 96.44 649 GLY A N 1
ATOM 5068 C CA . GLY A 1 649 ? -18.331 -3.284 37.770 1.00 96.44 649 GLY A CA 1
ATOM 5069 C C . GLY A 1 649 ? -18.168 -1.758 37.719 1.00 96.44 649 GLY A C 1
ATOM 5070 O O . GLY A 1 649 ? -18.234 -1.075 38.750 1.00 96.44 649 GLY A O 1
ATOM 5071 N N . ALA A 1 650 ? -18.043 -1.202 36.512 1.00 96.94 650 ALA A N 1
ATOM 5072 C CA . ALA A 1 650 ? -17.989 0.240 36.288 1.00 96.94 650 ALA A CA 1
ATOM 5073 C C . ALA A 1 650 ? -19.306 0.944 36.680 1.00 96.94 650 ALA A C 1
ATOM 5075 O O . ALA A 1 650 ? -19.289 1.899 37.460 1.00 96.94 650 ALA A O 1
ATOM 5076 N N . ALA A 1 651 ? -20.461 0.440 36.237 1.00 97.25 651 ALA A N 1
ATOM 5077 C CA . ALA A 1 651 ? -21.770 0.995 36.587 1.00 97.25 651 ALA A CA 1
ATOM 5078 C C . ALA A 1 651 ? -22.052 0.935 38.104 1.00 97.25 651 ALA A C 1
ATOM 5080 O O . ALA A 1 651 ? -22.551 1.903 38.691 1.00 97.25 651 ALA A O 1
ATOM 5081 N N . ILE A 1 652 ? -21.655 -0.154 38.775 1.00 97.56 652 ILE A N 1
ATOM 5082 C CA . ILE A 1 652 ? -21.739 -0.301 40.237 1.00 97.56 652 ILE A CA 1
ATOM 5083 C C . ILE A 1 652 ? -20.855 0.743 40.936 1.00 97.56 652 ILE A C 1
ATOM 5085 O O . ILE A 1 652 ? -21.255 1.360 41.927 1.00 97.56 652 ILE A O 1
ATOM 5089 N N . SER A 1 653 ? -19.664 1.005 40.409 1.00 97.50 653 SER A N 1
ATOM 5090 C CA . SER A 1 653 ? -18.781 2.047 40.930 1.00 97.50 653 SER A CA 1
ATOM 5091 C C . SER A 1 653 ? -19.430 3.433 40.850 1.00 97.50 653 SER A C 1
ATOM 5093 O O . SER A 1 653 ? -19.395 4.191 41.826 1.00 97.50 653 SER A O 1
ATOM 5095 N N . VAL A 1 654 ? -20.107 3.746 39.740 1.00 97.62 654 VAL A N 1
ATOM 5096 C CA . VAL A 1 654 ? -20.815 5.020 39.552 1.00 97.62 654 VAL A CA 1
ATOM 5097 C C . VAL A 1 654 ? -22.005 5.161 40.504 1.00 97.62 654 VAL A C 1
ATOM 5099 O O . VAL A 1 654 ? -22.117 6.187 41.183 1.00 97.62 654 VAL A O 1
ATOM 5102 N N . ILE A 1 655 ? -22.868 4.146 40.639 1.00 96.81 655 ILE A N 1
ATOM 5103 C CA . ILE A 1 655 ? -24.025 4.231 41.552 1.00 96.81 655 ILE A CA 1
ATOM 5104 C C . ILE A 1 655 ? -23.581 4.355 43.018 1.00 96.81 655 ILE A C 1
ATOM 5106 O O . ILE A 1 655 ? -24.134 5.165 43.776 1.00 96.81 655 ILE A O 1
ATOM 5110 N N . LEU A 1 656 ? -22.528 3.632 43.423 1.00 95.19 656 LEU A N 1
ATOM 5111 C CA . LEU A 1 656 ? -21.942 3.732 44.763 1.00 95.19 656 LEU A CA 1
ATOM 5112 C C . LEU A 1 656 ? -21.325 5.112 45.017 1.00 95.19 656 LEU A C 1
ATOM 5114 O O . LEU A 1 656 ? -21.451 5.647 46.127 1.00 95.19 656 LEU A O 1
ATOM 5118 N N . ALA A 1 657 ? -20.688 5.699 44.003 1.00 94.81 657 ALA A N 1
ATOM 5119 C CA . ALA A 1 657 ? -20.119 7.037 44.063 1.00 94.81 657 ALA A CA 1
ATOM 5120 C C . ALA A 1 657 ? -21.210 8.119 44.126 1.00 94.81 657 ALA A C 1
ATOM 5122 O O . ALA A 1 657 ? -21.086 9.049 44.924 1.00 94.81 657 ALA A O 1
ATOM 5123 N N . LEU A 1 658 ? -22.303 8.000 43.362 1.00 93.19 658 LEU A N 1
ATOM 5124 C CA . LEU A 1 658 ? -23.397 8.979 43.335 1.00 93.19 658 LEU A CA 1
ATOM 5125 C C . LEU A 1 658 ? -24.201 9.011 44.633 1.00 93.19 658 LEU A C 1
ATOM 5127 O O . LEU A 1 658 ? -24.477 10.098 45.160 1.00 93.19 658 LEU A O 1
ATOM 5131 N N . THR A 1 659 ? -24.538 7.837 45.171 1.00 88.62 659 THR A N 1
ATOM 5132 C CA . THR A 1 659 ? -25.477 7.706 46.290 1.00 88.62 659 THR A CA 1
ATOM 5133 C C . THR A 1 659 ? -25.032 8.563 47.490 1.00 88.62 659 THR A C 1
ATOM 5135 O O . THR A 1 659 ? -23.875 8.480 47.918 1.00 88.62 659 THR A O 1
ATOM 5138 N N . PRO A 1 660 ? -25.895 9.399 48.093 1.00 79.19 660 PRO A N 1
ATOM 5139 C CA . PRO A 1 660 ? -25.518 10.215 49.252 1.00 79.19 660 PRO A CA 1
ATOM 5140 C C . PRO A 1 660 ? -25.092 9.352 50.450 1.00 79.19 660 PRO A C 1
ATOM 5142 O O . PRO A 1 660 ? -25.700 8.311 50.706 1.00 79.19 660 PRO A O 1
ATOM 5145 N N . ILE A 1 661 ? -24.066 9.759 51.208 1.00 72.69 661 ILE A N 1
ATOM 5146 C CA . ILE A 1 661 ? -23.769 9.139 52.510 1.00 72.69 661 ILE A CA 1
ATOM 5147 C C . ILE A 1 661 ? -24.728 9.755 53.530 1.00 72.69 661 ILE A C 1
ATOM 5149 O O . ILE A 1 661 ? -24.590 10.925 53.877 1.00 72.69 661 ILE A O 1
ATOM 5153 N N . LYS A 1 662 ? -25.696 8.976 54.023 1.00 65.25 662 LYS A N 1
ATOM 5154 C CA . LYS A 1 662 ? -26.420 9.331 55.250 1.00 65.25 662 LYS A CA 1
ATOM 5155 C C . LYS A 1 662 ? -25.621 8.792 56.446 1.00 65.25 662 LYS A C 1
ATOM 5157 O O . LYS A 1 662 ? -25.387 7.578 56.477 1.00 65.25 662 LYS A O 1
ATOM 5162 N N . PRO A 1 663 ? -25.187 9.624 57.410 1.00 56.78 663 PRO A N 1
ATOM 5163 C CA . PRO A 1 663 ? -24.591 9.110 58.642 1.00 56.78 663 PRO A CA 1
ATOM 5164 C C . PRO A 1 663 ? -25.579 8.154 59.333 1.00 56.78 663 PRO A C 1
ATOM 5166 O O . PRO A 1 663 ? -26.796 8.315 59.199 1.00 56.78 663 PRO A O 1
ATOM 5169 N N . PHE A 1 664 ? -25.079 7.125 60.021 1.00 49.22 664 PHE A N 1
ATOM 5170 C CA . PHE A 1 664 ? -25.916 6.341 60.934 1.00 49.22 664 PHE A CA 1
ATOM 5171 C C . PHE A 1 664 ? -26.317 7.270 62.095 1.00 49.22 664 PHE A C 1
ATOM 5173 O O . PHE A 1 664 ? -25.524 7.496 62.994 1.00 49.22 664 PHE A O 1
ATOM 5180 N N . ILE A 1 665 ? -27.482 7.914 61.948 1.00 47.53 665 ILE A N 1
ATOM 5181 C CA . ILE A 1 665 ? -28.446 8.386 62.964 1.00 47.53 665 ILE A CA 1
ATOM 5182 C C . ILE A 1 665 ? -27.817 8.682 64.347 1.00 47.53 665 ILE A C 1
ATOM 5184 O O . ILE A 1 665 ? -27.403 7.769 65.049 1.00 47.53 665 ILE A O 1
ATOM 5188 N N . ASN A 1 666 ? -27.710 9.951 64.767 1.00 46.47 666 ASN A N 1
ATOM 5189 C CA . ASN A 1 666 ? -28.686 10.599 65.671 1.00 46.47 666 ASN A CA 1
ATOM 5190 C C . ASN A 1 666 ? -29.569 9.614 66.456 1.00 46.47 666 ASN A C 1
ATOM 5192 O O . ASN A 1 666 ? -30.790 9.592 66.290 1.00 46.47 666 ASN A O 1
ATOM 5196 N N . VAL A 1 667 ? -28.967 8.786 67.310 1.00 38.31 667 VAL A N 1
ATOM 5197 C CA . VAL A 1 667 ? -29.712 8.268 68.459 1.00 38.31 667 VAL A CA 1
ATOM 5198 C C . VAL A 1 667 ? -30.016 9.486 69.332 1.00 38.31 667 VAL A C 1
ATOM 5200 O O . VAL A 1 667 ? -29.118 10.283 69.598 1.00 38.31 667 VAL A O 1
ATOM 5203 N N . ARG A 1 668 ? -31.310 9.661 69.604 1.00 36.69 668 ARG A N 1
ATOM 5204 C CA . ARG A 1 668 ? -31.925 10.777 70.331 1.00 36.69 668 ARG A CA 1
ATOM 5205 C C . ARG A 1 668 ? -31.194 11.170 71.604 1.00 36.69 668 ARG A C 1
ATOM 5207 O O . ARG A 1 668 ? -30.711 10.248 72.297 1.00 36.69 668 ARG A O 1
#